Protein AF-0000000066072416 (afdb_homodimer)

Nearest PDB structures (foldseek):
  1kyt-assembly1_A  TM=9.902E-01  e=8.736E-42  Thermoplasma acidophilum
  1wr8-assembly1_A  TM=9.218E-01  e=1.108E-20  Pyrococcus horikoshii OT3
  2pq0-assembly1_A  TM=8.009E-01  e=7.812E-14  Geobacillus kaustophilus HTA426
  3pgv-assembly4_D  TM=8.259E-01  e=3.130E-12  Klebsiella pneumoniae subsp. pneumoniae MGH 78578
  3gyg-assembly5_D  TM=6.182E-01  e=1.754E-10  Bacillus subtilis subsp. subtilis str. 168

Foldseek 3Di:
DAAEEEEEQ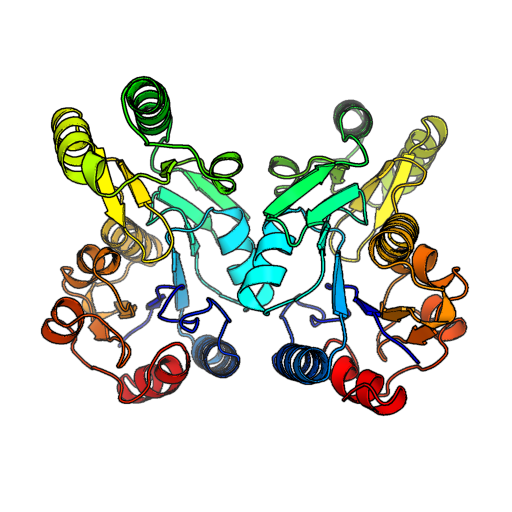PFAQAPLVSHGDPLLLVLQVVLVVVRHQYEYFYQAFPVVQVVCCVPSVHQAWYDYNQRQWIQGNVRDIDGNAAAPVQVVLQVVCVVPFVWAFDDRQVRHGHWGWTDHDPVCVVVSQVVLVVVQWHWDDPSVTIIIHHVVRHNLNNVVVVCVVVVHDQQNYEYEDAEDSCVNNLPDPHAYEYEPNHDPVRVVSHPYYAPHTHSNRNNVVCVVVVSD/DAAEEEEEQAFAQAPLVSHGDPLLLVLQVVLVVVRHQYEYFYLAFDVVQVVCCVPSVHQAWYDYNQQQWIQGNVRDIDGNAAAPVQVVLQVVCVVPFVWAFDDRQVRHGHWGWTDHDPVCVVVSQVVLVVVQWHWDDPSVTIIIHHVVRHNLNNVVVVCVVVVHDQQNYEYEDAEDSCVNNLPDPHAYEYEPNHDPVRVVSHPYYAPHTHSNRNNVVCVVVVSD

InterPro domains:
  IPR006382 Phosphoglycolate phosphatase [MF_01419] (2-223)
  IPR023214 HAD superfamily [G3DSA:3.40.50.1000] (6-212)
  IPR036412 HAD-like superfamily [SSF56784] (1-219)

pLDDT: mean 97.98, std 1.86, range [85.44, 98.94]

Radius of gyration: 22.5 Å; Cα contacts (8 Å, |Δi|>4): 1020; chains: 2; bounding box: 46×65×57 Å

Secondary structure (DSSP, 8-state):
---EEEEE-TTTTB-TT-PBPHHHHHHHHHHHHTT-EEEEE-SS-HHHHHHHHHHHT--S-EEEGGGTEEE-TTS-EEE-S-SHHHHHHHHHHHTTSS-EE-GGGGG-SSSEEEE--HHHHHHHHHHHHHTTEEEEE-SS-EEEEETT-SHHHHHHHHHHHHT--GGGEEEE--SGGGHHHHTSSSEEEE-TTS-HHHHHT-SEE-SS-GGGHHHHHHHHTT--/---EEEE--TTTTB-TT-PBPHHHHHHHHHHHHTT-EEEEE-SS-HHHHHHHHHHHT--S-EEEGGGTEEE-TTS-EEE-S-SHHHHHHHHHHHTTSS-EE-GGGGG-SSSEEEE--HHHHHHHHHHHHHTTEEEEE-SS-EEEEETT-SHHHHHHHHHHHHT--GGGEEEE--SGGGHHHHTSSSEEEE-TTS-HHHHHT-SEE-SS-GGGHHHHHHHHTT--

Structure (mmCIF, N/CA/C/O backbone):
data_AF-0000000066072416-model_v1
#
loop_
_entity.id
_entity.type
_entity.pdbx_description
1 polymer 'Phosphoglycolate phosphatase'
#
loop_
_atom_site.group_PDB
_atom_site.id
_atom_site.type_symbol
_atom_site.label_atom_id
_atom_site.label_alt_id
_atom_site.label_comp_id
_atom_site.label_asym_id
_atom_site.label_entity_id
_atom_site.label_seq_id
_atom_site.pdbx_PDB_ins_code
_atom_site.Cartn_x
_atom_site.Cartn_y
_atom_site.Cartn_z
_atom_site.occupancy
_atom_site.B_iso_or_equiv
_atom_site.auth_seq_id
_atom_site.auth_comp_id
_atom_site.auth_asym_id
_atom_site.auth_atom_id
_atom_site.pdbx_PDB_model_num
ATOM 1 N N . MET A 1 1 ? -20.688 12.781 20.969 1 93.25 1 MET A N 1
ATOM 2 C CA . MET A 1 1 ? -20.016 11.5 20.812 1 93.25 1 MET A CA 1
ATOM 3 C C . MET A 1 1 ? -19.219 11.469 19.516 1 93.25 1 MET A C 1
ATOM 5 O O . MET A 1 1 ? -19.719 11.898 18.469 1 93.25 1 MET A O 1
ATOM 9 N N . ILE A 1 2 ? -18.016 11.047 19.594 1 98.62 2 ILE A N 1
ATOM 10 C CA . ILE A 1 2 ? -17.172 10.977 18.406 1 98.62 2 ILE A CA 1
ATOM 11 C C . ILE A 1 2 ? -17.656 9.875 17.484 1 98.62 2 ILE A C 1
ATOM 13 O O . ILE A 1 2 ? -17.906 8.75 17.906 1 98.62 2 ILE A O 1
ATOM 17 N N . ARG A 1 3 ? -17.75 10.195 16.219 1 98.69 3 ARG A N 1
ATOM 18 C CA . ARG A 1 3 ? -18.281 9.25 15.234 1 98.69 3 ARG A CA 1
ATOM 19 C C . ARG A 1 3 ? -17.25 8.922 14.164 1 98.69 3 ARG A C 1
ATOM 21 O O . ARG A 1 3 ? -17.375 7.914 13.469 1 98.69 3 ARG A O 1
ATOM 28 N N . LEU A 1 4 ? -16.234 9.766 14.039 1 98.94 4 LEU A N 1
ATOM 29 C CA . LEU A 1 4 ? -15.219 9.609 13.008 1 98.94 4 LEU A CA 1
ATOM 30 C C . LEU A 1 4 ? -13.836 9.984 13.539 1 98.94 4 LEU A C 1
ATOM 32 O O . LEU A 1 4 ? -13.695 10.992 14.234 1 98.94 4 LEU A O 1
ATOM 36 N N . ALA A 1 5 ? -12.883 9.141 13.32 1 98.94 5 ALA A N 1
ATOM 37 C CA . ALA A 1 5 ? -11.477 9.453 13.586 1 98.94 5 ALA A CA 1
ATOM 38 C C . ALA A 1 5 ? -10.703 9.617 12.281 1 98.94 5 ALA A C 1
ATOM 40 O O . ALA A 1 5 ? -10.719 8.727 11.43 1 98.94 5 ALA A O 1
ATOM 41 N N . ALA A 1 6 ? -10.125 10.758 12.023 1 98.94 6 ALA A N 1
ATOM 42 C CA . ALA A 1 6 ? -9.195 11.031 10.93 1 98.94 6 ALA A CA 1
ATOM 43 C C . ALA A 1 6 ? -7.75 10.945 11.406 1 98.94 6 ALA A C 1
ATOM 45 O O . ALA A 1 6 ? -7.312 11.742 12.227 1 98.94 6 ALA A O 1
ATOM 46 N N . ILE A 1 7 ? -7.02 10 10.852 1 98.94 7 ILE A N 1
ATOM 47 C CA . ILE A 1 7 ? -5.746 9.641 11.461 1 98.94 7 ILE A CA 1
ATOM 48 C C . ILE A 1 7 ? -4.621 9.805 10.438 1 98.94 7 ILE A C 1
ATOM 50 O O . ILE A 1 7 ? -4.727 9.32 9.305 1 98.94 7 ILE A O 1
ATOM 54 N N . ASP A 1 8 ? -3.547 10.484 10.836 1 98.62 8 ASP A N 1
ATOM 55 C CA . ASP A 1 8 ? -2.293 10.492 10.086 1 98.62 8 ASP A CA 1
ATOM 56 C C . ASP A 1 8 ? -1.655 9.109 10.062 1 98.62 8 ASP A C 1
ATOM 58 O O . ASP A 1 8 ? -1.989 8.25 10.883 1 98.62 8 ASP A O 1
ATOM 62 N N . VAL A 1 9 ? -0.729 8.93 9.078 1 98.5 9 VAL A N 1
ATOM 63 C CA . VAL A 1 9 ? -0.141 7.598 8.938 1 98.5 9 VAL A CA 1
ATOM 64 C C . VAL A 1 9 ? 1.295 7.609 9.461 1 98.5 9 VAL A C 1
ATOM 66 O O . VAL A 1 9 ? 1.577 7.07 10.531 1 98.5 9 VAL A O 1
ATOM 69 N N . ASP A 1 10 ? 2.186 8.297 8.797 1 97.25 10 ASP A N 1
ATOM 70 C CA . ASP A 1 10 ? 3.605 8.266 9.141 1 97.25 10 ASP A CA 1
ATOM 71 C C . ASP A 1 10 ? 3.869 8.992 10.461 1 97.25 10 ASP A C 1
ATOM 73 O O . ASP A 1 10 ? 3.451 10.133 10.641 1 97.25 10 ASP A O 1
ATOM 77 N N . GLY A 1 11 ? 4.531 8.305 11.367 1 96.94 11 GLY A N 1
ATOM 78 C CA . GLY A 1 11 ? 4.832 8.859 12.672 1 96.94 11 GLY A CA 1
ATOM 79 C C . GLY A 1 11 ? 3.682 8.734 13.656 1 96.94 11 GLY A C 1
ATOM 80 O O . GLY A 1 11 ? 3.854 8.961 14.852 1 96.94 11 GLY A O 1
ATOM 81 N N . THR A 1 12 ? 2.502 8.359 13.164 1 98.44 12 THR A N 1
ATOM 82 C CA . THR A 1 12 ? 1.286 8.234 13.961 1 98.44 12 THR A CA 1
ATOM 83 C C . THR A 1 12 ? 0.839 6.773 14.039 1 98.44 12 THR A C 1
ATOM 85 O O . THR A 1 12 ? 0.619 6.246 15.125 1 98.44 12 THR A O 1
ATOM 88 N N . LEU A 1 13 ? 0.717 6.09 12.93 1 98.56 13 LEU A N 1
ATOM 89 C CA . LEU A 1 13 ? 0.432 4.66 12.891 1 98.56 13 LEU A CA 1
ATOM 90 C C . LEU A 1 13 ? 1.719 3.852 12.766 1 98.56 13 LEU A C 1
ATOM 92 O O . LEU A 1 13 ? 1.729 2.648 13.031 1 98.56 13 LEU A O 1
ATOM 96 N N . THR A 1 14 ? 2.717 4.523 12.234 1 98.06 14 THR A N 1
ATOM 97 C CA . THR A 1 14 ? 3.996 3.871 11.977 1 98.06 14 THR A CA 1
ATOM 98 C C . THR A 1 14 ? 5.062 4.367 12.945 1 98.06 14 THR A C 1
ATOM 100 O O . THR A 1 14 ? 4.891 5.41 13.586 1 98.06 14 THR A O 1
ATOM 103 N N . ASP A 1 15 ? 6.129 3.621 13.055 1 96.94 15 ASP A N 1
ATOM 104 C CA . ASP A 1 15 ? 7.27 4.102 13.828 1 96.94 15 ASP A CA 1
ATOM 105 C C . ASP A 1 15 ? 8.195 4.961 12.969 1 96.94 15 ASP A C 1
ATOM 107 O O . ASP A 1 15 ? 7.805 5.414 11.891 1 96.94 15 ASP A O 1
ATOM 111 N N . ARG A 1 16 ? 9.336 5.328 13.492 1 93.5 16 ARG A N 1
ATOM 112 C CA . ARG A 1 16 ? 10.25 6.266 12.852 1 93.5 16 ARG A CA 1
ATOM 113 C C . ARG A 1 16 ? 10.758 5.715 11.523 1 93.5 16 ARG A C 1
ATOM 115 O O . ARG A 1 16 ? 11.203 6.469 10.656 1 93.5 16 ARG A O 1
ATOM 122 N N . ASP A 1 17 ? 10.742 4.355 11.422 1 95.19 17 ASP A N 1
ATOM 123 C CA . ASP A 1 17 ? 11.219 3.713 10.203 1 95.19 17 ASP A CA 1
ATOM 124 C C . ASP A 1 17 ? 10.062 3.369 9.266 1 95.19 17 ASP A C 1
ATOM 126 O O . ASP A 1 17 ? 10.219 2.578 8.336 1 95.19 17 ASP A O 1
ATOM 130 N N . ARG A 1 18 ? 8.797 3.879 9.586 1 96.56 18 ARG A N 1
ATOM 131 C CA . ARG A 1 18 ? 7.59 3.779 8.766 1 96.56 18 ARG A CA 1
ATOM 132 C C . ARG A 1 18 ? 6.98 2.383 8.859 1 96.56 18 ARG A C 1
ATOM 134 O O . ARG A 1 18 ? 6.168 2 8.016 1 96.56 18 ARG A O 1
ATOM 141 N N . LEU A 1 19 ? 7.441 1.588 9.836 1 98.19 19 LEU A N 1
ATOM 142 C CA . LEU A 1 19 ? 6.805 0.298 10.07 1 98.19 19 LEU A CA 1
ATOM 143 C C . LEU A 1 19 ? 5.445 0.478 10.742 1 98.19 19 LEU A C 1
ATOM 145 O O . LEU A 1 19 ? 5.34 1.139 11.773 1 98.19 19 LEU A O 1
ATOM 149 N N . ILE A 1 20 ? 4.461 -0.157 10.18 1 98.62 20 ILE A N 1
ATOM 150 C CA . ILE A 1 20 ? 3.113 -0.043 10.727 1 98.62 20 ILE A CA 1
ATOM 151 C C . ILE A 1 20 ? 3.035 -0.78 12.062 1 98.62 20 ILE A C 1
ATOM 153 O O . ILE A 1 20 ? 3.633 -1.846 12.227 1 98.62 20 ILE A O 1
ATOM 157 N N . SER A 1 21 ? 2.342 -0.252 12.992 1 98.62 21 SER A N 1
ATOM 158 C CA . SER A 1 21 ? 2.117 -0.894 14.289 1 98.62 21 SER A CA 1
ATOM 159 C C . SER A 1 21 ? 1.003 -1.932 14.203 1 98.62 21 SER A C 1
ATOM 161 O O . SER A 1 21 ? -0.137 -1.6 13.867 1 98.62 21 SER A O 1
ATOM 163 N N . THR A 1 22 ? 1.312 -3.193 14.594 1 98.38 22 THR A N 1
ATOM 164 C CA . THR A 1 22 ? 0.285 -4.23 14.602 1 98.38 22 THR A CA 1
ATOM 165 C C . THR A 1 22 ? -0.765 -3.949 15.672 1 98.38 22 THR A C 1
ATOM 167 O O . THR A 1 22 ? -1.945 -4.254 15.484 1 98.38 22 THR A O 1
ATOM 170 N N . LYS A 1 23 ? -0.342 -3.307 16.734 1 98.19 23 LYS A N 1
ATOM 171 C CA . LYS A 1 23 ? -1.282 -2.926 17.781 1 98.19 23 LYS A CA 1
ATOM 172 C C . LYS A 1 23 ? -2.246 -1.848 17.297 1 98.19 23 LYS A C 1
ATOM 174 O O . LYS A 1 23 ? -3.426 -1.854 17.656 1 98.19 23 LYS A O 1
ATOM 179 N N . ALA A 1 24 ? -1.733 -0.905 16.547 1 98.75 24 ALA A N 1
ATOM 180 C CA . ALA A 1 24 ? -2.6 0.119 15.961 1 98.75 24 ALA A CA 1
ATOM 181 C C . ALA A 1 24 ? -3.67 -0.505 15.07 1 98.75 24 ALA A C 1
ATOM 183 O O . ALA A 1 24 ? -4.844 -0.129 15.141 1 98.75 24 ALA A O 1
ATOM 184 N N . ILE A 1 25 ? -3.279 -1.481 14.234 1 98.75 25 ILE A N 1
ATOM 185 C CA . ILE A 1 25 ? -4.211 -2.176 13.352 1 98.75 25 ILE A CA 1
ATOM 186 C C . ILE A 1 25 ? -5.34 -2.795 14.172 1 98.75 25 ILE A C 1
ATOM 188 O O . ILE A 1 25 ? -6.516 -2.604 13.867 1 98.75 25 ILE A O 1
ATOM 192 N N . GLU A 1 26 ? -4.953 -3.502 15.203 1 98.38 26 GLU A N 1
ATOM 193 C CA . GLU A 1 26 ? -5.93 -4.191 16.047 1 98.38 26 GLU A CA 1
ATOM 194 C C . GLU A 1 26 ? -6.875 -3.203 16.719 1 98.38 26 GLU A C 1
ATOM 196 O O . GLU A 1 26 ? -8.086 -3.443 16.797 1 98.38 26 GLU A O 1
ATOM 201 N N . SER A 1 27 ? -6.336 -2.119 17.203 1 98.75 27 SER A N 1
ATOM 202 C CA . SER A 1 27 ? -7.148 -1.1 17.859 1 98.75 27 SER A CA 1
ATOM 203 C C . SER A 1 27 ? -8.141 -0.478 16.875 1 98.75 27 SER A C 1
ATOM 205 O O . SER A 1 27 ? -9.312 -0.274 17.219 1 98.75 27 SER A O 1
ATOM 207 N N . ILE A 1 28 ? -7.711 -0.182 15.688 1 98.88 28 ILE A N 1
ATOM 208 C CA . ILE A 1 28 ? -8.562 0.431 14.672 1 98.88 28 ILE A CA 1
ATOM 209 C C . ILE A 1 28 ? -9.695 -0.522 14.305 1 98.88 28 ILE A C 1
ATOM 211 O O . ILE A 1 28 ? -10.867 -0.134 14.305 1 98.88 28 ILE A O 1
ATOM 215 N N . ARG A 1 29 ? -9.336 -1.766 14.039 1 98.62 29 ARG A N 1
ATOM 216 C CA . ARG A 1 29 ? -10.344 -2.754 13.672 1 98.62 29 ARG A CA 1
ATOM 217 C C . ARG A 1 29 ? -11.375 -2.926 14.781 1 98.62 29 ARG A C 1
ATOM 219 O O . ARG A 1 29 ? -12.578 -3.043 14.508 1 98.62 29 ARG A O 1
ATOM 226 N N . SER A 1 30 ? -10.883 -2.955 16.031 1 98.31 30 SER A N 1
ATOM 227 C CA . SER A 1 30 ? -11.789 -3.084 17.172 1 98.31 30 SER A CA 1
ATOM 228 C C . SER A 1 30 ? -12.742 -1.897 17.266 1 98.31 30 SER A C 1
ATOM 230 O O . SER A 1 30 ? -13.938 -2.074 17.484 1 98.31 30 SER A O 1
ATOM 232 N N . ALA A 1 31 ? -12.203 -0.713 17.078 1 98.62 31 ALA A N 1
ATOM 233 C CA . ALA A 1 31 ? -13.023 0.493 17.156 1 98.62 31 ALA A CA 1
ATOM 234 C C . ALA A 1 31 ? -14.047 0.532 16.031 1 98.62 31 ALA A C 1
ATOM 236 O O . ALA A 1 31 ? -15.188 0.97 16.219 1 98.62 31 ALA A O 1
ATOM 237 N N . GLU A 1 32 ? -13.656 0.106 14.852 1 98.69 32 GLU A N 1
ATOM 238 C CA . GLU A 1 32 ? -14.57 0.061 13.711 1 98.69 32 GLU A CA 1
ATOM 239 C C . GLU A 1 32 ? -15.727 -0.896 13.969 1 98.69 32 GLU A C 1
ATOM 241 O O . GLU A 1 32 ? -16.859 -0.619 13.578 1 98.69 32 GLU A O 1
ATOM 246 N N . LYS A 1 33 ? -15.43 -2.008 14.594 1 97.81 33 LYS A N 1
ATOM 247 C CA . LYS A 1 33 ? -16.469 -2.98 14.922 1 97.81 33 LYS A CA 1
ATOM 248 C C . LYS A 1 33 ? -17.5 -2.379 15.867 1 97.81 33 LYS A C 1
ATOM 250 O O . LYS A 1 33 ? -18.656 -2.826 15.906 1 97.81 33 LYS A O 1
ATOM 255 N N . LYS A 1 34 ? -17.094 -1.363 16.578 1 97.56 34 LYS A N 1
ATOM 256 C CA . LYS A 1 34 ? -18 -0.71 17.531 1 97.56 34 LYS A CA 1
ATOM 257 C C . LYS A 1 34 ? -18.719 0.475 16.875 1 97.56 34 LYS A C 1
ATOM 259 O O . LYS A 1 34 ? -19.422 1.227 17.547 1 97.56 34 LYS A O 1
ATOM 264 N N . GLY A 1 35 ? -18.422 0.693 15.633 1 97.88 35 GLY A N 1
ATOM 265 C CA . GLY A 1 35 ? -19.219 1.663 14.891 1 97.88 35 GLY A CA 1
ATOM 266 C C . GLY A 1 35 ? -18.438 2.912 14.523 1 97.88 35 GLY A C 1
ATOM 267 O O . GLY A 1 35 ? -18.984 3.818 13.883 1 97.88 35 GLY A O 1
ATOM 268 N N . LEU A 1 36 ? -17.188 3.035 14.938 1 98.81 36 LEU A N 1
ATOM 269 C CA . LEU A 1 36 ? -16.375 4.199 14.594 1 98.81 36 LEU A CA 1
ATOM 270 C C . LEU A 1 36 ? -16 4.18 13.117 1 98.81 36 LEU A C 1
ATOM 272 O O . LEU A 1 36 ? -15.57 3.152 12.594 1 98.81 36 LEU A O 1
ATOM 276 N N . THR A 1 37 ? -16.219 5.285 12.367 1 98.88 37 THR A N 1
ATOM 277 C CA . THR A 1 37 ? -15.633 5.473 11.047 1 98.88 37 THR A CA 1
ATOM 278 C C . THR A 1 37 ? -14.18 5.93 11.164 1 98.88 37 THR A C 1
ATOM 280 O O . THR A 1 37 ? -13.875 6.855 11.922 1 98.88 37 THR A O 1
ATOM 283 N N . VAL A 1 38 ? -13.312 5.266 10.523 1 98.94 38 VAL A N 1
ATOM 284 C CA . VAL A 1 38 ? -11.906 5.645 10.547 1 98.94 38 VAL A CA 1
ATOM 285 C C . VAL A 1 38 ? -11.453 6.043 9.141 1 98.94 38 VAL A C 1
ATOM 287 O O . VAL A 1 38 ? -11.75 5.348 8.164 1 98.94 38 VAL A O 1
ATOM 290 N N . SER A 1 39 ? -10.859 7.168 8.984 1 98.94 39 SER A N 1
ATOM 291 C CA . SER A 1 39 ? -10.25 7.66 7.758 1 98.94 39 SER A CA 1
ATOM 292 C C . SER A 1 39 ? -8.758 7.902 7.941 1 98.94 39 SER A C 1
ATOM 294 O O . SER A 1 39 ? -8.32 8.336 9.016 1 98.94 39 SER A O 1
ATOM 296 N N . LEU A 1 40 ? -7.996 7.629 6.91 1 98.94 40 LEU A N 1
ATOM 297 C CA . LEU A 1 40 ? -6.57 7.941 6.918 1 98.94 40 LEU A CA 1
ATOM 298 C C . LEU A 1 40 ? -6.285 9.18 6.074 1 98.94 40 LEU A C 1
ATOM 300 O O . LEU A 1 40 ? -6.809 9.32 4.965 1 98.94 40 LEU A O 1
ATOM 304 N N . LEU A 1 41 ? -5.539 10.07 6.578 1 98.75 41 LEU A N 1
ATOM 305 C CA . LEU A 1 41 ? -5.043 11.25 5.891 1 98.75 41 LEU A CA 1
ATOM 306 C C . LEU A 1 41 ? -3.521 11.234 5.801 1 98.75 41 LEU A C 1
ATOM 308 O O . LEU A 1 41 ? -2.832 11.438 6.805 1 98.75 41 LEU A O 1
ATOM 312 N N . SER A 1 42 ? -2.965 11.047 4.641 1 98 42 SER A N 1
ATOM 313 C CA . SER A 1 42 ? -1.529 10.844 4.477 1 98 42 SER A CA 1
ATOM 314 C C . SER A 1 42 ? -0.965 11.742 3.381 1 98 42 SER A C 1
ATOM 316 O O . SER A 1 42 ? -1.7 12.188 2.5 1 98 42 SER A O 1
ATOM 318 N N . GLY A 1 43 ? 0.308 12.078 3.477 1 97.06 43 GLY A N 1
ATOM 319 C CA . GLY A 1 43 ? 1.016 12.742 2.395 1 97.06 43 GLY A CA 1
ATOM 320 C C . GLY A 1 43 ? 1.408 11.805 1.271 1 97.06 43 GLY A C 1
ATOM 321 O O . GLY A 1 43 ? 1.842 12.242 0.205 1 97.06 43 GLY A O 1
ATOM 322 N N . ASN A 1 44 ? 1.237 10.547 1.414 1 97.69 44 ASN A N 1
ATOM 323 C CA . ASN A 1 44 ? 1.597 9.555 0.404 1 97.69 44 ASN A CA 1
ATOM 324 C C . ASN A 1 44 ? 0.66 9.617 -0.799 1 97.69 44 ASN A C 1
ATOM 326 O O . ASN A 1 44 ? -0.327 10.352 -0.785 1 97.69 44 ASN A O 1
ATOM 330 N N . VAL A 1 45 ? 1.025 8.906 -1.796 1 98.5 45 VAL A N 1
ATOM 331 C CA . VAL A 1 45 ? 0.261 8.867 -3.039 1 98.5 45 VAL A CA 1
ATOM 332 C C . VAL A 1 45 ? -0.966 7.977 -2.863 1 98.5 45 VAL A C 1
ATOM 334 O O . VAL A 1 45 ? -0.99 7.109 -1.986 1 98.5 45 VAL A O 1
ATOM 337 N N . ILE A 1 46 ? -1.921 8.141 -3.691 1 98.69 46 ILE A N 1
ATOM 338 C CA . ILE A 1 46 ? -3.238 7.539 -3.514 1 98.69 46 ILE A CA 1
ATOM 339 C C . ILE A 1 46 ? -3.129 6.02 -3.584 1 98.69 46 ILE A C 1
ATOM 341 O O . ILE A 1 46 ? -3.766 5.305 -2.805 1 98.69 46 ILE A O 1
ATOM 345 N N . PRO A 1 47 ? -2.314 5.355 -4.465 1 98.69 47 PRO A N 1
ATOM 346 C CA . PRO A 1 47 ? -2.277 3.891 -4.457 1 98.69 47 PRO A CA 1
ATOM 347 C C . PRO A 1 47 ? -1.694 3.324 -3.164 1 98.69 47 PRO A C 1
ATOM 349 O O . PRO A 1 47 ? -2.062 2.223 -2.748 1 98.69 47 PRO A O 1
ATOM 352 N N . VAL A 1 48 ? -0.807 4.086 -2.531 1 98.62 48 VAL A N 1
ATOM 353 C CA . VAL A 1 48 ? -0.26 3.652 -1.251 1 98.62 48 VAL A CA 1
ATOM 354 C C . VAL A 1 48 ? -1.345 3.711 -0.178 1 98.62 48 VAL A C 1
ATOM 356 O O . VAL A 1 48 ? -1.517 2.764 0.594 1 98.62 48 VAL A O 1
ATOM 359 N N . VAL A 1 49 ? -2.08 4.77 -0.184 1 98.75 49 VAL A N 1
ATOM 360 C CA . VAL A 1 49 ? -3.117 4.914 0.832 1 98.75 49 VAL A CA 1
ATOM 361 C C . VAL A 1 49 ? -4.258 3.941 0.549 1 98.75 49 VAL A C 1
ATOM 363 O O . VAL A 1 49 ? -4.887 3.424 1.477 1 98.75 49 VAL A O 1
ATOM 366 N N . TYR A 1 50 ? -4.535 3.717 -0.729 1 98.75 50 TYR A N 1
ATOM 367 C CA . TYR A 1 50 ? -5.449 2.658 -1.144 1 98.75 50 TYR A CA 1
ATOM 368 C C . TYR A 1 50 ? -5.031 1.316 -0.556 1 98.75 50 TYR A C 1
ATOM 370 O O . TYR A 1 50 ? -5.855 0.597 0.014 1 98.75 50 TYR A O 1
ATOM 378 N N . ALA A 1 51 ? -3.783 0.985 -0.647 1 98.75 51 ALA A N 1
ATOM 379 C CA . ALA A 1 51 ? -3.266 -0.26 -0.085 1 98.75 51 ALA A CA 1
ATOM 380 C C . ALA A 1 51 ? -3.51 -0.325 1.42 1 98.75 51 ALA A C 1
ATOM 382 O O . ALA A 1 51 ? -3.969 -1.347 1.938 1 98.75 51 ALA A O 1
ATOM 383 N N . LEU A 1 52 ? -3.201 0.767 2.082 1 98.88 52 LEU A N 1
ATOM 384 C CA . LEU A 1 52 ? -3.404 0.806 3.525 1 98.88 52 LEU A CA 1
ATOM 385 C C . LEU A 1 52 ? -4.871 0.584 3.877 1 98.88 52 LEU A C 1
ATOM 387 O O . LEU A 1 52 ? -5.184 -0.152 4.812 1 98.88 52 LEU A O 1
ATOM 391 N N . LYS A 1 53 ? -5.742 1.232 3.117 1 98.81 53 LYS A N 1
ATOM 392 C CA . LYS A 1 53 ? -7.168 1.051 3.367 1 98.81 53 LYS A CA 1
ATOM 393 C C . LYS A 1 53 ? -7.562 -0.42 3.264 1 98.81 53 LYS A C 1
ATOM 395 O O . LYS A 1 53 ? -8.227 -0.955 4.152 1 98.81 53 LYS A O 1
ATOM 400 N N . ILE A 1 54 ? -7.141 -1.039 2.199 1 98.19 54 ILE A N 1
ATOM 401 C CA . ILE A 1 54 ? -7.543 -2.412 1.915 1 98.19 54 ILE A CA 1
ATOM 402 C C . ILE A 1 54 ? -6.938 -3.354 2.951 1 98.19 54 ILE A C 1
ATOM 404 O O . ILE A 1 54 ? -7.656 -4.105 3.615 1 98.19 54 ILE A O 1
ATOM 408 N N . PHE A 1 55 ? -5.707 -3.291 3.236 1 98.56 55 PHE A N 1
ATOM 409 C CA . PHE A 1 55 ? -4.996 -4.309 4 1 98.56 55 PHE A CA 1
ATOM 410 C C . PHE A 1 55 ? -5.199 -4.105 5.496 1 98.56 55 PHE A C 1
ATOM 412 O O . PHE A 1 55 ? -5.141 -5.059 6.277 1 98.56 55 PHE A O 1
ATOM 419 N N . LEU A 1 56 ? -5.422 -2.832 5.938 1 98.75 56 LEU A N 1
ATOM 420 C CA . LEU A 1 56 ? -5.676 -2.584 7.352 1 98.75 56 LEU A CA 1
ATOM 421 C C . LEU A 1 56 ? -7.156 -2.734 7.672 1 98.75 56 LEU A C 1
ATOM 423 O O . LEU A 1 56 ? -7.535 -2.889 8.836 1 98.75 56 LEU A O 1
ATOM 427 N N . GLY A 1 57 ? -8 -2.695 6.645 1 98.38 57 GLY A N 1
ATOM 428 C CA . GLY A 1 57 ? -9.438 -2.773 6.844 1 98.38 57 GLY A CA 1
ATOM 429 C C . GLY A 1 57 ? -10.055 -1.457 7.277 1 98.38 57 GLY A C 1
ATOM 430 O O . GLY A 1 57 ? -10.875 -1.423 8.195 1 98.38 57 GLY A O 1
ATOM 431 N N . ILE A 1 58 ? -9.633 -0.342 6.703 1 98.88 58 ILE A N 1
ATOM 432 C CA . ILE A 1 58 ? -10.164 0.973 7.043 1 98.88 58 ILE A CA 1
ATOM 433 C C . ILE A 1 58 ? -11.547 1.147 6.426 1 98.88 58 ILE A C 1
ATOM 435 O O . ILE A 1 58 ? -11.719 0.959 5.219 1 98.88 58 ILE A O 1
ATOM 439 N N . ASN A 1 59 ? -12.508 1.555 7.184 1 98.81 59 ASN A N 1
ATOM 440 C CA . ASN A 1 59 ? -13.891 1.512 6.73 1 98.81 59 ASN A CA 1
ATOM 441 C C . ASN A 1 59 ? -14.352 2.863 6.188 1 98.81 59 ASN A C 1
ATOM 443 O O . ASN A 1 59 ? -15.43 2.975 5.613 1 98.81 59 ASN A O 1
ATOM 447 N N . GLY A 1 60 ? -13.594 3.953 6.336 1 98.88 60 GLY A N 1
ATOM 448 C CA . GLY A 1 60 ? -13.891 5.258 5.77 1 98.88 60 GLY A CA 1
ATOM 449 C C . GLY A 1 60 ? -13.078 5.566 4.523 1 98.88 60 GLY A C 1
ATOM 450 O O . GLY A 1 60 ? -12.211 4.789 4.133 1 98.88 60 GLY A O 1
ATOM 451 N N . PRO A 1 61 ? -13.367 6.754 3.844 1 98.88 61 PRO A N 1
ATOM 452 C CA . PRO A 1 61 ? -12.492 7.207 2.758 1 98.88 61 PRO A CA 1
ATOM 453 C C . PRO A 1 61 ? -11.07 7.512 3.23 1 98.88 61 PRO A C 1
ATOM 455 O O . PRO A 1 61 ? -10.859 7.793 4.414 1 98.88 61 PRO A O 1
ATOM 458 N N . VAL A 1 62 ? -10.188 7.387 2.332 1 98.94 62 VAL A N 1
ATOM 459 C CA . VAL A 1 62 ? -8.805 7.719 2.678 1 98.94 62 VAL A CA 1
ATOM 460 C C . VAL A 1 62 ? -8.273 8.781 1.721 1 98.94 62 VAL A C 1
ATOM 462 O O . VAL A 1 62 ? -8.68 8.836 0.557 1 98.94 62 VAL A O 1
ATOM 465 N N . PHE A 1 63 ? -7.379 9.617 2.248 1 98.94 63 PHE A N 1
ATOM 466 C CA . PHE A 1 63 ? -6.855 10.75 1.486 1 98.94 63 PHE A CA 1
ATOM 467 C C . PHE A 1 63 ? -5.348 10.625 1.303 1 98.94 63 PHE A C 1
ATOM 469 O O . PHE A 1 63 ? -4.625 10.297 2.248 1 98.94 63 PHE A O 1
ATOM 476 N N . GLY A 1 64 ? -4.93 10.82 0.126 1 98.75 64 GLY A N 1
ATOM 477 C CA . GLY A 1 64 ? -3.518 10.961 -0.185 1 98.75 64 GLY A CA 1
ATOM 478 C C . GLY A 1 64 ? -3.117 12.398 -0.475 1 98.75 64 GLY A C 1
ATOM 479 O O . GLY A 1 64 ? -3.971 13.281 -0.568 1 98.75 64 GLY A O 1
ATOM 480 N N . GLU A 1 65 ? -1.812 12.531 -0.511 1 98.31 65 GLU A N 1
ATOM 481 C CA . GLU A 1 65 ? -1.229 13.82 -0.878 1 98.31 65 GLU A CA 1
ATOM 482 C C . GLU A 1 65 ? -1.825 14.953 -0.049 1 98.31 65 GLU A C 1
ATOM 484 O O . GLU A 1 65 ? -2.229 15.984 -0.594 1 98.31 65 GLU A O 1
ATOM 489 N N . ASN A 1 66 ? -1.96 14.695 1.221 1 97.44 66 ASN A N 1
ATOM 490 C CA . ASN A 1 66 ? -2.348 15.656 2.246 1 97.44 66 ASN A CA 1
ATOM 491 C C . ASN A 1 66 ? -3.727 16.25 1.969 1 97.44 66 ASN A C 1
ATOM 493 O O . ASN A 1 66 ? -3.938 17.453 2.143 1 97.44 66 ASN A O 1
ATOM 497 N N . GLY A 1 67 ? -4.574 15.414 1.435 1 98.31 67 GLY A N 1
ATOM 498 C CA . GLY A 1 67 ? -5.945 15.852 1.226 1 98.31 67 GLY A CA 1
ATOM 499 C C . GLY A 1 67 ? -6.25 16.188 -0.222 1 98.31 67 GLY A C 1
ATOM 500 O O . GLY A 1 67 ? -7.395 16.484 -0.566 1 98.31 67 GLY A O 1
ATOM 501 N N . GLY A 1 68 ? -5.273 16.062 -1.108 1 98.69 68 GLY A N 1
ATOM 502 C CA . GLY A 1 68 ? -5.453 16.484 -2.49 1 98.69 68 GLY A CA 1
ATOM 503 C C . GLY A 1 68 ? -6.258 15.484 -3.311 1 98.69 68 GLY A C 1
ATOM 504 O O . GLY A 1 68 ? -6.824 15.844 -4.344 1 98.69 68 GLY A O 1
ATOM 505 N N . ILE A 1 69 ? -6.281 14.281 -2.887 1 98.88 69 ILE A N 1
ATOM 506 C CA . ILE A 1 69 ? -6.914 13.195 -3.621 1 98.88 69 ILE A CA 1
ATOM 507 C C . ILE A 1 69 ? -7.48 12.164 -2.641 1 98.88 69 ILE A C 1
ATOM 509 O O . ILE A 1 69 ? -6.906 11.938 -1.573 1 98.88 69 ILE A O 1
ATOM 513 N N . MET A 1 70 ? -8.648 11.578 -2.988 1 98.94 70 MET A N 1
ATOM 514 C CA . MET A 1 70 ? -9.352 10.695 -2.062 1 98.94 70 MET A CA 1
ATOM 515 C C . MET A 1 70 ? -9.75 9.391 -2.75 1 98.94 70 MET A C 1
ATOM 517 O O . MET A 1 70 ? -10.172 9.398 -3.91 1 98.94 70 MET A O 1
ATOM 521 N N . PHE A 1 71 ? -9.539 8.305 -2.174 1 98.88 71 PHE A N 1
ATOM 522 C CA . PHE A 1 71 ? -10.195 7.047 -2.51 1 98.88 71 PHE A CA 1
ATOM 523 C C . PHE A 1 71 ? -11.422 6.824 -1.631 1 98.88 71 PHE A C 1
ATOM 525 O O . PHE A 1 71 ? -11.297 6.648 -0.417 1 98.88 71 PHE A O 1
ATOM 532 N N . ASP A 1 72 ? -12.547 6.75 -2.23 1 98.56 72 ASP A N 1
ATOM 533 C CA . ASP A 1 72 ? -13.82 6.699 -1.511 1 98.56 72 ASP A CA 1
ATOM 534 C C . ASP A 1 72 ? -14.289 5.258 -1.331 1 98.56 72 ASP A C 1
ATOM 536 O O . ASP A 1 72 ? -13.742 4.34 -1.94 1 98.56 72 ASP A O 1
ATOM 540 N N . ASN A 1 73 ? -15.289 5.035 -0.43 1 98.19 73 ASN A N 1
ATOM 541 C CA . ASN A 1 73 ? -15.812 3.709 -0.125 1 98.19 73 ASN A CA 1
ATOM 542 C C . ASN A 1 73 ? -16.531 3.102 -1.323 1 98.19 73 ASN A C 1
ATOM 544 O O . ASN A 1 73 ? -16.703 1.883 -1.401 1 98.19 73 ASN A O 1
ATOM 548 N N . ASP A 1 74 ? -16.906 3.969 -2.258 1 96.81 74 ASP A N 1
ATOM 549 C CA . ASP A 1 74 ? -17.609 3.447 -3.42 1 96.81 74 ASP A CA 1
ATOM 550 C C . ASP A 1 74 ? -16.641 2.996 -4.504 1 96.81 74 ASP A C 1
ATOM 552 O O . ASP A 1 74 ? -17.062 2.604 -5.598 1 96.81 74 ASP A O 1
ATOM 556 N N . GLY A 1 75 ? -15.406 3.141 -4.199 1 96.44 75 GLY A N 1
ATOM 557 C CA . GLY A 1 75 ? -14.383 2.662 -5.113 1 96.44 75 GLY A CA 1
ATOM 558 C C . GLY A 1 75 ? -13.891 3.73 -6.074 1 96.44 75 GLY A C 1
ATOM 559 O O . GLY A 1 75 ? -13.023 3.471 -6.91 1 96.44 75 GLY A O 1
ATOM 560 N N . SER A 1 76 ? -14.344 4.934 -5.941 1 97.56 76 SER A N 1
ATOM 561 C CA . SER A 1 76 ? -13.93 5.992 -6.859 1 97.56 76 SER A CA 1
ATOM 562 C C . SER A 1 76 ? -12.758 6.785 -6.301 1 97.56 76 SER A C 1
ATOM 564 O O . SER A 1 76 ? -12.547 6.816 -5.086 1 97.56 76 SER A O 1
ATOM 566 N N . ILE A 1 77 ? -12.031 7.328 -7.176 1 98.56 77 ILE A N 1
ATOM 567 C CA . ILE A 1 77 ? -10.984 8.281 -6.84 1 98.56 77 ILE A CA 1
ATOM 568 C C . ILE A 1 77 ? -11.43 9.695 -7.199 1 98.56 77 ILE A C 1
ATOM 570 O O . ILE A 1 77 ? -11.883 9.945 -8.32 1 98.56 77 ILE A O 1
ATOM 574 N N . LYS A 1 78 ? -11.367 10.586 -6.227 1 98.62 78 LYS A N 1
ATOM 575 C CA . LYS A 1 78 ? -11.742 11.984 -6.445 1 98.62 78 LYS A CA 1
ATOM 576 C C . LYS A 1 78 ? -10.539 12.906 -6.27 1 98.62 78 LYS A C 1
ATOM 578 O O . LYS A 1 78 ? -9.945 12.961 -5.191 1 98.62 78 LYS A O 1
ATOM 583 N N . LYS A 1 79 ? -10.258 13.562 -7.316 1 98.62 79 LYS A N 1
ATOM 584 C CA . LYS A 1 79 ? -9.172 14.539 -7.305 1 98.62 79 LYS A CA 1
ATOM 585 C C . LYS A 1 79 ? -9.695 15.938 -7 1 98.62 79 LYS A C 1
ATOM 587 O O . LYS A 1 79 ? -10.57 16.453 -7.707 1 98.62 79 LYS A O 1
ATOM 592 N N . PHE A 1 80 ? -9.086 16.578 -5.941 1 98.88 80 PHE A N 1
ATOM 593 C CA . PHE A 1 80 ? -9.578 17.891 -5.543 1 98.88 80 PHE A CA 1
ATOM 594 C C . PHE A 1 80 ? -8.633 18.984 -6.008 1 98.88 80 PHE A C 1
ATOM 596 O O . PHE A 1 80 ? -9.016 20.156 -6.094 1 98.88 80 PHE A O 1
ATOM 603 N N . PHE A 1 81 ? -7.398 18.625 -6.23 1 98.75 81 PHE A N 1
ATOM 604 C CA . PHE A 1 81 ? -6.363 19.547 -6.688 1 98.75 81 PHE A CA 1
ATOM 605 C C . PHE A 1 81 ? -5.586 18.938 -7.852 1 98.75 81 PHE A C 1
ATOM 607 O O . PHE A 1 81 ? -5.699 17.75 -8.133 1 98.75 81 PHE A O 1
ATOM 614 N N . SER A 1 82 ? -4.836 19.766 -8.5 1 98.19 82 SER A N 1
ATOM 615 C CA . SER A 1 82 ? -4.027 19.328 -9.641 1 98.19 82 SER A CA 1
ATOM 616 C C . SER A 1 82 ? -2.539 19.516 -9.352 1 98.19 82 SER A C 1
ATOM 618 O O . SER A 1 82 ? -2.148 20.422 -8.625 1 98.19 82 SER A O 1
ATOM 620 N N . ASN A 1 83 ? -1.769 18.609 -9.961 1 98.69 83 ASN A N 1
ATOM 621 C CA . ASN A 1 83 ? -0.332 18.781 -9.781 1 98.69 83 ASN A CA 1
ATOM 622 C C . ASN A 1 83 ? 0.314 19.422 -11 1 98.69 83 ASN A C 1
ATOM 624 O O . ASN A 1 83 ? 1.539 19.438 -11.125 1 98.69 83 ASN A O 1
ATOM 628 N N . GLU A 1 84 ? -0.471 19.938 -11.93 1 98.56 84 GLU A N 1
ATOM 629 C CA . GLU A 1 84 ? 0.077 20.578 -13.125 1 98.56 84 GLU A CA 1
ATOM 630 C C . GLU A 1 84 ? 0.994 21.734 -12.758 1 98.56 84 GLU A C 1
ATOM 632 O O . GLU A 1 84 ? 2.133 21.812 -13.219 1 98.56 84 GLU A O 1
ATOM 637 N N . GLY A 1 85 ? 0.463 22.625 -11.938 1 98.56 85 GLY A N 1
ATOM 638 C CA . GLY A 1 85 ? 1.253 23.766 -11.508 1 98.56 85 GLY A CA 1
ATOM 639 C C . GLY A 1 85 ? 2.482 23.375 -10.711 1 98.56 85 GLY A C 1
ATOM 640 O O . GLY A 1 85 ? 3.57 23.922 -10.93 1 98.56 85 GLY A O 1
ATOM 641 N N . THR A 1 86 ? 2.297 22.438 -9.805 1 98.88 86 THR A N 1
ATOM 642 C CA . THR A 1 86 ? 3.412 22.047 -8.953 1 98.88 86 THR A CA 1
ATOM 643 C C . THR A 1 86 ? 4.469 21.297 -9.758 1 98.88 86 THR A C 1
ATOM 645 O O . THR A 1 86 ? 5.668 21.438 -9.5 1 98.88 86 THR A O 1
ATOM 648 N N . ASN A 1 87 ? 4.055 20.531 -10.734 1 98.75 87 ASN A N 1
ATOM 649 C CA . ASN A 1 87 ? 5.004 19.844 -11.609 1 98.75 87 ASN A CA 1
ATOM 650 C C . ASN A 1 87 ? 5.816 20.844 -12.43 1 98.75 87 ASN A C 1
ATOM 652 O O . ASN A 1 87 ? 7.027 20.688 -12.586 1 98.75 87 ASN A O 1
ATOM 656 N N . LYS A 1 88 ? 5.129 21.797 -12.961 1 98.75 88 LYS A N 1
ATOM 657 C CA . LYS A 1 88 ? 5.824 22.844 -13.719 1 98.75 88 LYS A CA 1
ATOM 658 C C . LYS A 1 88 ? 6.848 23.562 -12.852 1 98.75 88 LYS A C 1
ATOM 660 O O . LYS A 1 88 ? 7.961 23.844 -13.297 1 98.75 88 LYS A O 1
ATOM 665 N N . PHE A 1 89 ? 6.461 23.891 -11.656 1 98.88 89 PHE A N 1
ATOM 666 C CA . PHE A 1 89 ? 7.359 24.531 -10.711 1 98.88 89 PHE A CA 1
ATOM 667 C C . PHE A 1 89 ? 8.602 23.688 -10.484 1 98.88 89 PHE A C 1
ATOM 669 O O . PHE A 1 89 ? 9.727 24.188 -10.531 1 98.88 89 PHE A O 1
ATOM 676 N N . LEU A 1 90 ? 8.398 22.406 -10.219 1 98.88 90 LEU A N 1
ATOM 677 C CA . LEU A 1 90 ? 9.516 21.5 -9.984 1 98.88 90 LEU A CA 1
ATOM 678 C C . LEU A 1 90 ? 10.453 21.469 -11.188 1 98.88 90 LEU A C 1
ATOM 680 O O . LEU A 1 90 ? 11.672 21.516 -11.031 1 98.88 90 LEU A O 1
ATOM 684 N N . GLU A 1 91 ? 9.875 21.391 -12.352 1 98.69 91 GLU A N 1
ATOM 685 C CA . GLU A 1 91 ? 10.656 21.359 -13.578 1 98.69 91 GLU A CA 1
ATOM 686 C C . GLU A 1 91 ? 11.523 22.609 -13.711 1 98.69 91 GLU A C 1
ATOM 688 O O . GLU A 1 91 ? 12.711 22.531 -14.023 1 98.69 91 GLU A O 1
ATOM 693 N N . GLU A 1 92 ? 10.961 23.688 -13.477 1 98.69 92 GLU A N 1
ATOM 694 C CA . GLU A 1 92 ? 11.664 24.969 -13.57 1 98.69 92 GLU A CA 1
ATOM 695 C C . GLU A 1 92 ? 12.758 25.078 -12.516 1 98.69 92 GLU A C 1
ATOM 697 O O . GLU A 1 92 ? 13.898 25.438 -12.828 1 98.69 92 GLU A O 1
ATOM 702 N N . MET A 1 93 ? 12.438 24.75 -11.281 1 98.75 93 MET A N 1
ATOM 703 C CA . MET A 1 93 ? 13.367 24.922 -10.172 1 98.75 93 MET A CA 1
ATOM 704 C C . MET A 1 93 ? 14.508 23.906 -10.242 1 98.75 93 MET A C 1
ATOM 706 O O . MET A 1 93 ? 15.617 24.188 -9.789 1 98.75 93 MET A O 1
ATOM 710 N N . SER A 1 94 ? 14.141 22.766 -10.82 1 98.56 94 SER A N 1
ATOM 711 C CA . SER A 1 94 ? 15.164 21.719 -10.93 1 98.56 94 SER A CA 1
ATOM 712 C C . SER A 1 94 ? 16.312 22.156 -11.828 1 98.56 94 SER A C 1
ATOM 714 O O . SER A 1 94 ? 17.422 21.641 -11.727 1 98.56 94 SER A O 1
ATOM 716 N N . LYS A 1 95 ? 16.125 23.125 -12.695 1 98.25 95 LYS A N 1
ATOM 717 C CA . LYS A 1 95 ? 17.125 23.625 -13.633 1 98.25 95 LYS A CA 1
ATOM 718 C C . LYS A 1 95 ? 18.094 24.594 -12.945 1 98.25 95 LYS A C 1
ATOM 720 O O . LYS A 1 95 ? 19.188 24.844 -13.445 1 98.25 95 LYS A O 1
ATOM 725 N N . ARG A 1 96 ? 17.734 25.125 -11.805 1 97.75 96 ARG A N 1
ATOM 726 C CA . ARG A 1 96 ? 18.547 26.203 -11.258 1 97.75 96 ARG A CA 1
ATOM 727 C C . ARG A 1 96 ? 18.875 25.953 -9.789 1 97.75 96 ARG A C 1
ATOM 729 O O . ARG A 1 96 ? 19.562 26.75 -9.156 1 97.75 96 ARG A O 1
ATOM 736 N N . THR A 1 97 ? 18.266 24.906 -9.234 1 98.75 97 THR A N 1
ATOM 737 C CA . THR A 1 97 ? 18.531 24.547 -7.848 1 98.75 97 THR A CA 1
ATOM 738 C C . THR A 1 97 ? 18.797 23.047 -7.711 1 98.75 97 THR A C 1
ATOM 740 O O . THR A 1 97 ? 18.844 22.328 -8.711 1 98.75 97 THR A O 1
ATOM 743 N N . SER A 1 98 ? 18.969 22.578 -6.496 1 98.69 98 SER A N 1
ATOM 744 C CA . SER A 1 98 ? 19.203 21.172 -6.195 1 98.69 98 SER A CA 1
ATOM 745 C C . SER A 1 98 ? 17.906 20.391 -6.105 1 98.69 98 SER A C 1
ATOM 747 O O . SER A 1 98 ? 17.906 19.188 -5.82 1 98.69 98 SER A O 1
ATOM 749 N N . MET A 1 99 ? 16.781 21.062 -6.297 1 98.75 99 MET A N 1
ATOM 750 C CA . MET A 1 99 ? 15.477 20.438 -6.219 1 98.75 99 MET A CA 1
ATOM 751 C C . MET A 1 99 ? 15.336 19.328 -7.254 1 98.75 99 MET A C 1
ATOM 753 O O . MET A 1 99 ? 15.609 19.547 -8.438 1 98.75 99 MET A O 1
ATOM 757 N N . ARG A 1 100 ? 14.977 18.078 -6.754 1 98.69 100 ARG A N 1
ATOM 758 C CA . ARG A 1 100 ? 14.836 16.953 -7.672 1 98.69 100 ARG A CA 1
ATOM 759 C C . ARG A 1 100 ? 13.586 16.141 -7.359 1 98.69 100 ARG A C 1
ATOM 761 O O . ARG A 1 100 ? 13.188 16.016 -6.195 1 98.69 100 ARG A O 1
ATOM 768 N N . SER A 1 101 ? 13.062 15.617 -8.422 1 98.31 101 SER A N 1
ATOM 769 C CA . SER A 1 101 ? 11.883 14.766 -8.312 1 98.31 101 SER A CA 1
ATOM 770 C C . SER A 1 101 ? 12.172 13.516 -7.492 1 98.31 101 SER A C 1
ATOM 772 O O . SER A 1 101 ? 13.312 13.047 -7.457 1 98.31 101 SER A O 1
ATOM 774 N N . ILE A 1 102 ? 11.133 12.984 -6.879 1 97.38 102 ILE A N 1
ATOM 775 C CA . ILE A 1 102 ? 11.281 11.734 -6.145 1 97.38 102 ILE A CA 1
ATOM 776 C C . ILE A 1 102 ? 10.531 10.617 -6.867 1 97.38 102 ILE A C 1
ATOM 778 O O . ILE A 1 102 ? 9.703 10.883 -7.734 1 97.38 102 ILE A O 1
ATOM 782 N N . LEU A 1 103 ? 10.727 9.406 -6.465 1 96.25 103 LEU A N 1
ATOM 783 C CA . LEU A 1 103 ? 10.211 8.211 -7.121 1 96.25 103 LEU A CA 1
ATOM 784 C C . LEU A 1 103 ? 8.688 8.227 -7.18 1 96.25 103 LEU A C 1
ATOM 786 O O . LEU A 1 103 ? 8.102 7.93 -8.219 1 96.25 103 LEU A O 1
ATOM 790 N N . THR A 1 104 ? 8.062 8.633 -6.086 1 97.25 104 THR A N 1
ATOM 791 C CA . THR A 1 104 ? 6.625 8.445 -5.934 1 97.25 104 THR A CA 1
ATOM 792 C C . THR A 1 104 ? 5.859 9.484 -6.754 1 97.25 104 THR A C 1
ATOM 794 O O . THR A 1 104 ? 4.633 9.406 -6.863 1 97.25 104 THR A O 1
ATOM 797 N N . ASN A 1 105 ? 6.594 10.469 -7.379 1 98.12 105 ASN A N 1
ATOM 798 C CA . ASN A 1 105 ? 5.91 11.438 -8.227 1 98.12 105 ASN A CA 1
ATOM 799 C C . ASN A 1 105 ? 5.23 10.758 -9.414 1 98.12 105 ASN A C 1
ATOM 801 O O . ASN A 1 105 ? 4.27 11.297 -9.977 1 98.12 105 ASN A O 1
ATOM 805 N N . ARG A 1 106 ? 5.703 9.617 -9.766 1 97.12 106 ARG A N 1
ATOM 806 C CA . ARG A 1 106 ? 5.117 8.891 -10.891 1 97.12 106 ARG A CA 1
ATOM 807 C C . ARG A 1 106 ? 3.672 8.508 -10.602 1 97.12 106 ARG A C 1
ATOM 809 O O . ARG A 1 106 ? 2.904 8.219 -11.523 1 97.12 106 ARG A O 1
ATOM 816 N N . TRP A 1 107 ? 3.287 8.547 -9.305 1 98.06 107 TRP A N 1
ATOM 817 C CA . TRP A 1 107 ? 1.934 8.148 -8.93 1 98.06 107 TRP A CA 1
ATOM 818 C C . TRP A 1 107 ? 1.165 9.328 -8.336 1 98.06 107 TRP A C 1
ATOM 820 O O . TRP A 1 107 ? 0.067 9.156 -7.805 1 98.06 107 TRP A O 1
ATOM 830 N N . ARG A 1 108 ? 1.716 10.492 -8.289 1 98.56 108 ARG A N 1
ATOM 831 C CA . ARG A 1 108 ? 1.068 11.664 -7.707 1 98.56 108 ARG A CA 1
ATOM 832 C C . ARG A 1 108 ? 0.155 12.344 -8.727 1 98.56 108 ARG A C 1
ATOM 834 O O . ARG A 1 108 ? 0.438 12.336 -9.922 1 98.56 108 ARG A O 1
ATOM 841 N N . GLU A 1 109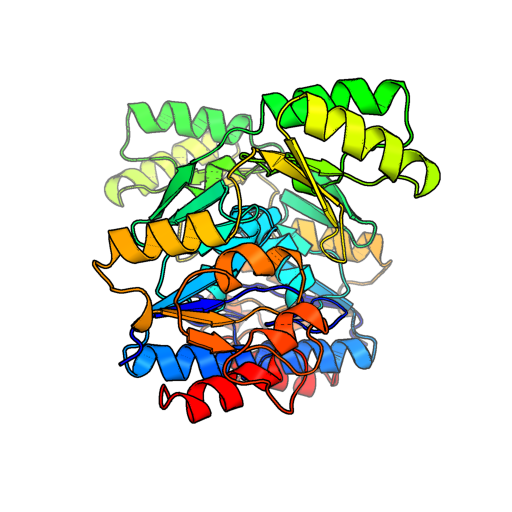 ? -0.905 12.914 -8.156 1 98.5 109 GLU A N 1
ATOM 842 C CA . GLU A 1 109 ? -1.862 13.531 -9.07 1 98.5 109 GLU A CA 1
ATOM 843 C C . GLU A 1 109 ? -2.318 14.891 -8.562 1 98.5 109 GLU A C 1
ATOM 845 O O . GLU A 1 109 ? -2.945 15.664 -9.297 1 98.5 109 GLU A O 1
ATOM 850 N N . ALA A 1 110 ? -2 15.266 -7.309 1 98.75 110 ALA A N 1
ATOM 851 C CA . ALA A 1 110 ? -2.561 16.484 -6.738 1 98.75 110 ALA A CA 1
ATOM 852 C C . ALA A 1 110 ? -1.456 17.438 -6.27 1 98.75 110 ALA A C 1
ATOM 854 O O . ALA A 1 110 ? -1.695 18.625 -6.062 1 98.75 110 ALA A O 1
ATOM 855 N N . SER A 1 111 ? -0.28 16.953 -6.086 1 98.69 111 SER A N 1
ATOM 856 C CA . SER A 1 111 ? 0.885 17.688 -5.598 1 98.69 111 SER A CA 1
ATOM 857 C C . SER A 1 111 ? 2.182 17.031 -6.07 1 98.69 111 SER A C 1
ATOM 859 O O . SER A 1 111 ? 2.158 16.094 -6.871 1 98.69 111 SER A O 1
ATOM 861 N N . THR A 1 112 ? 3.301 17.625 -5.637 1 98.75 112 THR A N 1
ATOM 862 C CA . THR A 1 112 ? 4.586 17.094 -6.074 1 98.75 112 THR A CA 1
ATOM 863 C C . THR A 1 112 ? 5.523 16.891 -4.887 1 98.75 112 THR A C 1
ATOM 865 O O . THR A 1 112 ? 5.582 17.734 -3.992 1 98.75 112 THR A O 1
ATOM 868 N N . GLY A 1 113 ? 6.152 15.711 -4.852 1 98.56 113 GLY A N 1
ATOM 869 C CA . GLY A 1 113 ? 7.238 15.492 -3.908 1 98.56 113 GLY A CA 1
ATOM 870 C C . GLY A 1 113 ? 8.602 15.828 -4.48 1 98.56 113 GLY A C 1
ATOM 871 O O . GLY A 1 113 ? 8.789 15.82 -5.699 1 98.56 113 GLY A O 1
ATOM 872 N N . PHE A 1 114 ? 9.57 16.172 -3.6 1 98.75 114 PHE A N 1
ATOM 873 C CA . PHE A 1 114 ? 10.898 16.5 -4.109 1 98.75 114 PHE A CA 1
ATOM 874 C C . PHE A 1 114 ? 11.945 16.375 -3.014 1 98.75 114 PHE A C 1
ATOM 876 O O . PHE A 1 114 ? 11.609 16.281 -1.831 1 98.75 114 PHE A O 1
ATOM 883 N N . ASP A 1 115 ? 13.133 16.266 -3.371 1 98.44 115 ASP A N 1
ATOM 884 C CA . ASP A 1 115 ? 14.305 16.438 -2.516 1 98.44 115 ASP A CA 1
ATOM 885 C C . ASP A 1 115 ? 15.039 17.75 -2.846 1 98.44 115 ASP A C 1
ATOM 887 O O . ASP A 1 115 ? 14.953 18.234 -3.971 1 98.44 115 ASP A O 1
ATOM 891 N N . ILE A 1 116 ? 15.734 18.172 -1.841 1 98.62 116 ILE A N 1
ATOM 892 C CA . ILE A 1 116 ? 16.438 19.438 -2.047 1 98.62 116 ILE A CA 1
ATOM 893 C C . ILE A 1 116 ? 17.547 19.594 -1.017 1 98.62 116 ILE A C 1
ATOM 895 O O . ILE A 1 116 ? 17.422 19.125 0.12 1 98.62 116 ILE A O 1
ATOM 899 N N . ASP A 1 117 ? 18.625 20.219 -1.404 1 98.31 117 ASP A N 1
ATOM 900 C CA . ASP A 1 117 ? 19.656 20.578 -0.441 1 98.31 117 ASP A CA 1
ATOM 901 C C . ASP A 1 117 ? 19.203 21.703 0.472 1 98.31 117 ASP A C 1
ATOM 903 O O . ASP A 1 117 ? 18.547 22.641 0.022 1 98.31 117 ASP A O 1
ATOM 907 N N . PRO A 1 118 ? 19.641 21.656 1.722 1 97.69 118 PRO A N 1
ATOM 908 C CA . PRO A 1 118 ? 19.219 22.672 2.691 1 97.69 118 PRO A CA 1
ATOM 909 C C . PRO A 1 118 ? 19.516 24.094 2.219 1 97.69 118 PRO A C 1
ATOM 911 O O . PRO A 1 118 ? 18.734 25.016 2.502 1 97.69 118 PRO A O 1
ATOM 914 N N . GLU A 1 119 ? 20.5 24.281 1.466 1 97.94 119 GLU A N 1
ATOM 915 C CA . GLU A 1 119 ? 20.938 25.609 1.056 1 97.94 119 GLU A CA 1
ATOM 916 C C . GLU A 1 119 ? 19.922 26.25 0.097 1 97.94 119 GLU A C 1
ATOM 918 O O . GLU A 1 119 ? 19.859 27.469 -0.023 1 97.94 119 GLU A O 1
ATOM 923 N N . ASP A 1 120 ? 19.156 25.375 -0.512 1 98.56 120 ASP A N 1
ATOM 924 C CA . ASP A 1 120 ? 18.234 25.875 -1.53 1 98.56 120 ASP A CA 1
ATOM 925 C C . ASP A 1 120 ? 16.828 26.031 -0.968 1 98.56 120 ASP A C 1
ATOM 927 O O . ASP A 1 120 ? 15.938 26.578 -1.634 1 98.56 120 ASP A O 1
ATOM 931 N N . VAL A 1 121 ? 16.594 25.641 0.24 1 98.38 121 VAL A N 1
ATOM 932 C CA . VAL A 1 121 ? 15.242 25.516 0.778 1 98.38 121 VAL A CA 1
A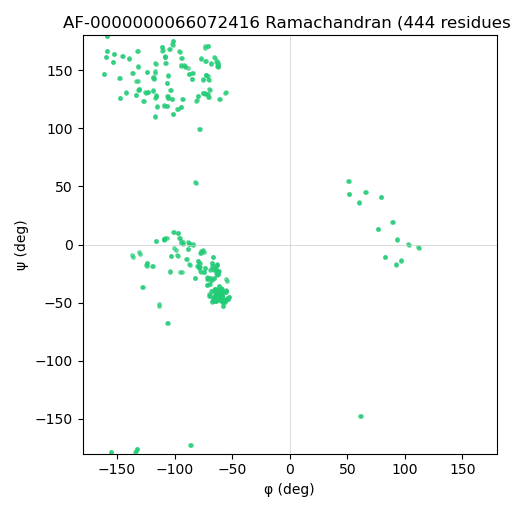TOM 933 C C . VAL A 1 121 ? 14.594 26.906 0.86 1 98.38 121 VAL A C 1
ATOM 935 O O . VAL A 1 121 ? 13.453 27.078 0.423 1 98.38 121 VAL A O 1
ATOM 938 N N . ASP A 1 122 ? 15.258 27.844 1.387 1 98.19 122 ASP A N 1
ATOM 939 C CA . ASP A 1 122 ? 14.672 29.172 1.581 1 98.19 122 ASP A CA 1
ATOM 940 C C . ASP A 1 122 ? 14.297 29.812 0.245 1 98.19 122 ASP A C 1
ATOM 942 O O . ASP A 1 122 ? 13.227 30.406 0.113 1 98.19 122 ASP A O 1
ATOM 946 N N . TYR A 1 123 ? 15.234 29.703 -0.611 1 98.5 123 TYR A N 1
ATOM 947 C CA . TYR A 1 123 ? 14.977 30.266 -1.937 1 98.5 123 TYR A CA 1
ATOM 948 C C . TYR A 1 123 ? 13.75 29.609 -2.57 1 98.5 123 TYR A C 1
ATOM 950 O O . TYR A 1 123 ? 12.852 30.312 -3.047 1 98.5 123 TYR A O 1
ATOM 958 N N . VAL A 1 124 ? 13.68 28.312 -2.57 1 98.69 124 VAL A N 1
ATOM 959 C CA . VAL A 1 124 ? 12.586 27.578 -3.191 1 98.69 124 VAL A CA 1
ATOM 960 C C . VAL A 1 124 ? 11.273 27.891 -2.473 1 98.69 124 VAL A C 1
ATOM 962 O O . VAL A 1 124 ? 10.227 28.016 -3.109 1 98.69 124 VAL A O 1
ATOM 965 N N . ARG A 1 125 ? 11.305 27.938 -1.189 1 98.56 125 ARG A N 1
ATOM 966 C CA . ARG A 1 125 ? 10.117 28.281 -0.41 1 98.56 125 ARG A CA 1
ATOM 967 C C . ARG A 1 125 ? 9.547 29.625 -0.847 1 98.56 125 ARG A C 1
ATOM 969 O O . ARG A 1 125 ? 8.344 29.75 -1.099 1 98.56 125 ARG A O 1
ATOM 976 N N . LYS A 1 126 ? 10.391 30.625 -0.97 1 98.5 126 LYS A N 1
ATOM 977 C CA . LYS A 1 126 ? 9.961 31.953 -1.371 1 98.5 126 LYS A CA 1
ATOM 978 C C . LYS A 1 126 ? 9.367 31.953 -2.775 1 98.5 126 LYS A C 1
ATOM 980 O O . LYS A 1 126 ? 8.336 32.562 -3.021 1 98.5 126 LYS A O 1
ATOM 985 N N . GLU A 1 127 ? 10.047 31.281 -3.668 1 98.56 127 GLU A N 1
ATOM 986 C CA . GLU A 1 127 ? 9.547 31.172 -5.035 1 98.56 127 GLU A CA 1
ATOM 987 C C . GLU A 1 127 ? 8.188 30.484 -5.074 1 98.56 127 GLU A C 1
ATOM 989 O O . GLU A 1 127 ? 7.293 30.906 -5.809 1 98.56 127 GLU A O 1
ATOM 994 N N . ALA A 1 128 ? 8.062 29.406 -4.293 1 98.69 128 ALA A N 1
ATOM 995 C CA . ALA A 1 128 ? 6.793 28.672 -4.23 1 98.69 128 ALA A CA 1
ATOM 996 C C . ALA A 1 128 ? 5.672 29.578 -3.723 1 98.69 128 ALA A C 1
ATOM 998 O O . ALA A 1 128 ? 4.594 29.641 -4.324 1 98.69 128 ALA A O 1
ATOM 999 N N . GLU A 1 129 ? 5.953 30.25 -2.672 1 98.19 129 GLU A N 1
ATOM 1000 C CA . GLU A 1 129 ? 4.957 31.141 -2.074 1 98.19 129 GLU A CA 1
ATOM 1001 C C . GLU A 1 129 ? 4.523 32.219 -3.059 1 98.19 129 GLU A C 1
ATOM 1003 O O . GLU A 1 129 ? 3.336 32.531 -3.143 1 98.19 129 GLU A O 1
ATOM 1008 N N . SER A 1 130 ? 5.457 32.75 -3.752 1 98.12 130 SER A N 1
ATOM 1009 C CA . SER A 1 130 ? 5.16 33.812 -4.711 1 98.12 130 SER A CA 1
ATOM 1010 C C . SER A 1 130 ? 4.258 33.312 -5.828 1 98.12 130 SER A C 1
ATOM 1012 O O . SER A 1 130 ? 3.58 34.094 -6.488 1 98.12 130 SER A O 1
ATOM 1014 N N . ARG A 1 131 ? 4.184 32.031 -5.984 1 97.56 131 ARG A N 1
ATOM 1015 C CA . ARG A 1 131 ? 3.402 31.453 -7.07 1 97.56 131 ARG A CA 1
ATOM 1016 C C . ARG A 1 131 ? 2.152 30.766 -6.535 1 97.56 131 ARG A C 1
ATOM 1018 O O . ARG A 1 131 ? 1.497 30.016 -7.258 1 97.56 131 ARG A O 1
ATOM 1025 N N . GLY A 1 132 ? 1.912 30.875 -5.246 1 96.94 132 GLY A N 1
ATOM 1026 C CA . GLY A 1 132 ? 0.692 30.359 -4.656 1 96.94 132 GLY A CA 1
ATOM 1027 C C . GLY A 1 132 ? 0.821 28.922 -4.199 1 96.94 132 GLY A C 1
ATOM 1028 O O . GLY A 1 132 ? -0.173 28.188 -4.121 1 96.94 132 GLY A O 1
ATOM 1029 N N . PHE A 1 133 ? 2.049 28.438 -4.016 1 98.5 133 PHE A N 1
ATOM 1030 C CA . PHE A 1 133 ? 2.293 27.094 -3.514 1 98.5 133 PHE A CA 1
ATOM 1031 C C . PHE A 1 133 ? 2.873 27.125 -2.105 1 98.5 133 PHE A C 1
ATOM 1033 O O . PHE A 1 133 ? 3.25 28.203 -1.615 1 98.5 133 PHE A O 1
ATOM 1040 N N . VAL A 1 134 ? 2.887 26.016 -1.479 1 97.44 134 VAL A N 1
ATOM 1041 C CA . VAL A 1 134 ? 3.469 25.859 -0.151 1 97.44 134 VAL A CA 1
ATOM 1042 C C . VAL A 1 134 ? 4.359 24.609 -0.129 1 97.44 134 VAL A C 1
ATOM 1044 O O . VAL A 1 134 ? 4.035 23.594 -0.749 1 97.44 134 VAL A O 1
ATOM 1047 N N . ILE A 1 135 ? 5.469 24.719 0.537 1 97.25 135 ILE A N 1
ATOM 1048 C CA . ILE A 1 135 ? 6.301 23.531 0.682 1 97.25 135 ILE A CA 1
ATOM 1049 C C . ILE A 1 135 ? 6.434 23.172 2.16 1 97.25 135 ILE A C 1
ATOM 1051 O O . ILE A 1 135 ? 6.449 24.062 3.021 1 97.25 135 ILE A O 1
ATOM 1055 N N . PHE A 1 136 ? 6.453 21.953 2.492 1 93.44 136 PHE A N 1
ATOM 1056 C CA . PHE A 1 136 ? 6.762 21.484 3.836 1 93.44 136 PHE A CA 1
ATOM 1057 C C . PHE A 1 136 ? 7.512 20.156 3.781 1 93.44 136 PHE A C 1
ATOM 1059 O O . PHE A 1 136 ? 7.539 19.5 2.74 1 93.44 136 PHE A O 1
ATOM 1066 N N . TYR A 1 137 ? 8.102 19.875 4.852 1 93.12 137 TYR A N 1
ATOM 1067 C CA . TYR A 1 137 ? 8.852 18.641 5.008 1 93.12 137 TYR A CA 1
ATOM 1068 C C . TYR A 1 137 ? 8.094 17.656 5.895 1 93.12 137 TYR A C 1
ATOM 1070 O O . TYR A 1 137 ? 7.707 17.984 7.016 1 93.12 137 TYR A O 1
ATOM 1078 N N . SER A 1 138 ? 7.871 16.422 5.477 1 87.75 138 SER A N 1
ATOM 1079 C CA . SER A 1 138 ? 7.094 15.422 6.191 1 87.75 138 SER A CA 1
ATOM 1080 C C . SER A 1 138 ? 7.977 14.625 7.152 1 87.75 138 SER A C 1
ATOM 1082 O O . SER A 1 138 ? 7.477 13.82 7.938 1 87.75 138 SER A O 1
ATOM 1084 N N . GLY A 1 139 ? 9.242 14.828 7.191 1 86 139 GLY A N 1
ATOM 1085 C CA . GLY A 1 139 ? 10.172 13.961 7.887 1 86 139 GLY A CA 1
ATOM 1086 C C . GLY A 1 139 ? 10.828 12.938 6.98 1 86 139 GLY A C 1
ATOM 1087 O O . GLY A 1 139 ? 11.844 12.336 7.34 1 86 139 GLY A O 1
ATOM 1088 N N . TYR A 1 140 ? 10.258 12.797 5.812 1 86 140 TYR A N 1
ATOM 1089 C CA . TYR A 1 140 ? 10.766 11.805 4.871 1 86 140 TYR A CA 1
ATOM 1090 C C . TYR A 1 140 ? 11.047 12.43 3.512 1 86 140 TYR A C 1
ATOM 1092 O O . TYR A 1 140 ? 12.023 12.086 2.848 1 86 140 TYR A O 1
ATOM 1100 N N . SER A 1 141 ? 10.18 13.352 3.164 1 92.12 141 SER A N 1
ATOM 1101 C CA . SER A 1 141 ? 10.344 14.078 1.91 1 92.12 141 SER A CA 1
ATOM 1102 C C . SER A 1 141 ? 9.719 15.469 1.991 1 92.12 141 SER A C 1
ATOM 1104 O O . SER A 1 141 ? 8.945 15.75 2.91 1 92.12 141 SER A O 1
ATOM 1106 N N . TRP A 1 142 ? 10.172 16.266 0.967 1 97.38 142 TRP A N 1
ATOM 1107 C CA . TRP A 1 142 ? 9.531 17.562 0.795 1 97.38 142 TRP A CA 1
ATOM 1108 C C . TRP A 1 142 ? 8.305 17.438 -0.099 1 97.38 142 TRP A C 1
ATOM 1110 O O . TRP A 1 142 ? 8.273 16.625 -1.022 1 97.38 142 TRP A O 1
ATOM 1120 N N . HIS A 1 143 ? 7.332 18.266 0.209 1 98.19 143 HIS A N 1
ATOM 1121 C CA . HIS A 1 143 ? 6.098 18.312 -0.567 1 98.19 143 HIS A CA 1
ATOM 1122 C C . HIS A 1 143 ? 5.809 19.719 -1.057 1 98.19 143 HIS A C 1
ATOM 1124 O O . HIS A 1 143 ? 5.965 20.688 -0.305 1 98.19 143 HIS A O 1
ATOM 1130 N N . LEU A 1 144 ? 5.523 19.844 -2.301 1 98.69 144 LEU A N 1
ATOM 1131 C CA . LEU A 1 144 ? 5.027 21.047 -2.939 1 98.69 144 LEU A CA 1
ATOM 1132 C C . LEU A 1 144 ? 3.521 20.969 -3.17 1 98.69 144 LEU A C 1
ATOM 1134 O O . LEU A 1 144 ? 3.059 20.203 -4.012 1 98.69 144 LEU A O 1
ATOM 1138 N N . MET A 1 145 ? 2.822 21.797 -2.451 1 98.25 145 MET A N 1
ATOM 1139 C CA . MET A 1 145 ? 1.367 21.688 -2.385 1 98.25 145 MET A CA 1
ATOM 1140 C C . MET A 1 145 ? 0.704 22.938 -2.963 1 98.25 145 MET A C 1
ATOM 1142 O O . MET A 1 145 ? 1.302 24.016 -2.977 1 98.25 145 MET A O 1
ATOM 1146 N N . ASN A 1 146 ? -0.591 22.75 -3.428 1 98.56 146 ASN A N 1
ATOM 1147 C CA . ASN A 1 146 ? -1.435 23.891 -3.742 1 98.56 146 ASN A CA 1
ATOM 1148 C C . ASN A 1 146 ? -1.915 24.594 -2.477 1 98.56 146 ASN A C 1
ATOM 1150 O O . ASN A 1 146 ? -2.098 23.969 -1.438 1 98.56 146 ASN A O 1
ATOM 1154 N N . ARG A 1 147 ? -2.045 25.922 -2.568 1 97.12 147 ARG A N 1
ATOM 1155 C CA . ARG A 1 147 ? -2.658 26.625 -1.444 1 97.12 147 ARG A CA 1
ATOM 1156 C C . ARG A 1 147 ? -4.031 26.047 -1.123 1 97.12 147 ARG A C 1
ATOM 1158 O O . ARG A 1 147 ? -4.844 25.828 -2.023 1 97.12 147 ARG A O 1
ATOM 1165 N N . GLY A 1 148 ? -4.258 25.766 0.117 1 97.06 148 GLY A N 1
ATOM 1166 C CA . GLY A 1 148 ? -5.535 25.219 0.548 1 97.06 148 GLY A CA 1
ATOM 1167 C C . GLY A 1 148 ? -5.555 23.703 0.575 1 97.06 148 GLY A C 1
ATOM 1168 O O . GLY A 1 148 ? -6.461 23.094 1.156 1 97.06 148 GLY A O 1
ATOM 1169 N N . GLU A 1 149 ? -4.609 23.109 -0.109 1 98.31 149 GLU A N 1
ATOM 1170 C CA . GLU A 1 149 ? -4.449 21.656 -0.079 1 98.31 149 GLU A CA 1
ATOM 1171 C C . GLU A 1 149 ? -3.752 21.203 1.2 1 98.31 149 GLU A C 1
ATOM 1173 O O . GLU A 1 149 ? -2.527 21.297 1.311 1 98.31 149 GLU A O 1
ATOM 1178 N N . ASP A 1 150 ? -4.512 20.734 2.164 1 97.94 150 ASP A N 1
ATOM 1179 C CA . ASP A 1 150 ? -3.973 20.281 3.441 1 97.94 150 ASP A CA 1
ATOM 1180 C C . ASP A 1 150 ? -4.945 19.328 4.137 1 97.94 150 ASP A C 1
ATOM 1182 O O . ASP A 1 150 ? -6.012 19.016 3.596 1 97.94 150 ASP A O 1
ATOM 1186 N N . LYS A 1 151 ? -4.57 18.859 5.262 1 98.56 151 LYS A N 1
ATOM 1187 C CA . LYS A 1 151 ? -5.363 17.844 5.938 1 98.56 151 LYS A CA 1
ATOM 1188 C C . LYS A 1 151 ? -6.633 18.438 6.535 1 98.56 151 LYS A C 1
ATOM 1190 O O . LYS A 1 151 ? -7.605 17.719 6.785 1 98.56 151 LYS A O 1
ATOM 1195 N N . ALA A 1 152 ? -6.723 19.75 6.773 1 98.88 152 ALA A N 1
ATOM 1196 C CA . ALA A 1 152 ? -7.973 20.391 7.172 1 98.88 152 ALA A CA 1
ATOM 1197 C C . ALA A 1 152 ? -9.023 20.281 6.066 1 98.88 152 ALA A C 1
ATOM 1199 O O . ALA A 1 152 ? -10.203 20.047 6.34 1 98.88 152 ALA A O 1
ATOM 1200 N N . PHE A 1 153 ? -8.547 20.531 4.801 1 98.88 153 PHE A N 1
ATOM 1201 C CA . PHE A 1 153 ? -9.445 20.359 3.666 1 98.88 153 PHE A CA 1
ATOM 1202 C C . PHE A 1 153 ? -10.086 18.984 3.682 1 98.88 153 PHE A C 1
ATOM 1204 O O . PHE A 1 153 ? -11.305 18.859 3.521 1 98.88 153 PHE A O 1
ATOM 1211 N N . ALA A 1 154 ? -9.305 17.906 3.934 1 98.88 154 ALA A N 1
ATOM 1212 C CA . ALA A 1 154 ? -9.781 16.531 3.98 1 98.88 154 ALA A CA 1
ATOM 1213 C C . ALA A 1 154 ? -10.805 16.344 5.102 1 98.88 154 ALA A C 1
ATOM 1215 O O . ALA A 1 154 ? -11.836 15.703 4.906 1 98.88 154 ALA A O 1
ATOM 1216 N N . VAL A 1 155 ? -10.523 16.906 6.285 1 98.94 155 VAL A N 1
ATOM 1217 C CA . VAL A 1 155 ? -11.438 16.797 7.422 1 98.94 155 VAL A CA 1
ATOM 1218 C C . VAL A 1 155 ? -12.766 17.469 7.086 1 98.94 155 VAL A C 1
ATOM 1220 O O . VAL A 1 155 ? -13.836 16.953 7.41 1 98.94 155 VAL A O 1
ATOM 1223 N N . ASN A 1 156 ? -12.688 18.625 6.438 1 98.94 156 ASN A N 1
ATOM 1224 C CA . ASN A 1 156 ? -13.906 19.312 6.031 1 98.94 156 ASN A CA 1
ATOM 1225 C C . ASN A 1 156 ? -14.719 18.484 5.047 1 98.94 156 ASN A C 1
ATOM 1227 O O . ASN A 1 156 ? -15.945 18.438 5.129 1 98.94 156 ASN A O 1
ATOM 1231 N N . LYS A 1 157 ? -14.055 17.859 4.102 1 98.88 157 LYS A N 1
ATOM 1232 C CA . LYS A 1 157 ? -14.742 16.969 3.166 1 98.88 157 LYS A CA 1
ATOM 1233 C C . LYS A 1 157 ? -15.43 15.82 3.9 1 98.88 157 LYS A C 1
ATOM 1235 O O . LYS A 1 157 ? -16.562 15.469 3.582 1 98.88 157 LYS A O 1
ATOM 1240 N N . LEU A 1 158 ? -14.75 15.227 4.91 1 98.88 158 LEU A N 1
ATOM 1241 C CA . LEU A 1 158 ? -15.328 14.141 5.707 1 98.88 158 LEU A CA 1
ATOM 1242 C C . LEU A 1 158 ? -16.562 14.625 6.469 1 98.88 158 LEU A C 1
ATOM 1244 O O . LEU A 1 158 ? -17.578 13.93 6.508 1 98.88 158 LEU A O 1
ATOM 1248 N N . LYS A 1 159 ? -16.422 15.789 7.059 1 98.88 159 LYS A N 1
ATOM 1249 C CA . LYS A 1 159 ? -17.531 16.375 7.789 1 98.88 159 LYS A CA 1
ATOM 1250 C C . LYS A 1 159 ? -18.781 16.484 6.906 1 98.88 159 LYS A C 1
ATOM 1252 O O . LYS A 1 159 ? -19.875 16.125 7.328 1 98.88 159 LYS A O 1
ATOM 1257 N N . GLU A 1 160 ? -18.547 16.984 5.691 1 98.75 160 GLU A N 1
ATOM 1258 C CA . GLU A 1 160 ? -19.641 17.156 4.738 1 98.75 160 GLU A CA 1
ATOM 1259 C C . GLU A 1 160 ? -20.203 15.797 4.312 1 98.75 160 GLU A C 1
ATOM 1261 O O . GLU A 1 160 ? -21.422 15.602 4.32 1 98.75 160 GLU A O 1
ATOM 1266 N N . MET A 1 161 ? -19.406 14.859 3.996 1 98.44 161 MET A N 1
ATOM 1267 C CA . MET A 1 161 ? -19.797 13.547 3.473 1 98.44 161 MET A CA 1
ATOM 1268 C C . MET A 1 161 ? -20.656 12.789 4.48 1 98.44 161 MET A C 1
ATOM 1270 O O . MET A 1 161 ? -21.578 12.062 4.102 1 98.44 161 MET A O 1
ATOM 1274 N N . TYR A 1 162 ? -20.312 12.992 5.793 1 98.5 162 TYR A N 1
ATOM 1275 C CA . TYR A 1 162 ? -20.969 12.188 6.816 1 98.5 162 TYR A CA 1
ATOM 1276 C C . TYR A 1 162 ? -21.953 13.031 7.617 1 98.5 162 TYR A C 1
ATOM 1278 O O . TYR A 1 162 ? -22.547 12.555 8.586 1 98.5 162 TYR A O 1
ATOM 1286 N N . SER A 1 163 ? -22.141 14.312 7.188 1 98.62 163 SER A N 1
ATOM 1287 C CA . SER A 1 163 ? -23.047 15.234 7.863 1 98.62 163 SER A CA 1
ATOM 1288 C C . SER A 1 163 ? -22.766 15.281 9.359 1 98.62 163 SER A C 1
ATOM 1290 O O . SER A 1 163 ? -23.688 15.094 10.172 1 98.62 163 SER A O 1
ATOM 1292 N N . LEU A 1 164 ? -21.531 15.57 9.68 1 98.81 164 LEU A N 1
ATOM 1293 C CA . LEU A 1 164 ? -21.078 15.609 11.062 1 98.81 164 LEU A CA 1
ATOM 1294 C C . LEU A 1 164 ? -20.828 17.047 11.516 1 98.81 164 LEU A C 1
ATOM 1296 O O . LEU A 1 164 ? -20.703 17.953 10.68 1 98.81 164 LEU A O 1
ATOM 1300 N N . GLU A 1 165 ? -20.797 17.188 12.773 1 98.81 165 GLU A N 1
ATOM 1301 C CA . GLU A 1 165 ? -20.25 18.391 13.391 1 98.81 165 GLU A CA 1
ATOM 1302 C C . GLU A 1 165 ? -18.781 18.203 13.75 1 98.81 165 GLU A C 1
ATOM 1304 O O . GLU A 1 165 ? -18.312 17.078 13.906 1 98.81 165 GLU A O 1
ATOM 1309 N N . TYR A 1 166 ? -18.078 19.297 13.938 1 98.88 166 TYR A N 1
ATOM 1310 C CA . TYR A 1 166 ? -16.656 19.234 14.211 1 98.88 166 TYR A CA 1
ATOM 1311 C C . TYR A 1 166 ? -16.375 18.422 15.477 1 98.88 166 TYR A C 1
ATOM 1313 O O . TYR A 1 166 ? -15.422 17.656 15.531 1 98.88 166 TYR A O 1
ATOM 1321 N N . ASP A 1 167 ? -17.203 18.562 16.469 1 98.38 167 ASP A N 1
ATOM 1322 C CA . ASP A 1 167 ? -16.938 17.953 17.766 1 98.38 167 ASP A CA 1
ATOM 1323 C C . ASP A 1 167 ? -17.188 16.453 17.719 1 98.38 167 ASP A C 1
ATOM 1325 O O . ASP A 1 167 ? -16.906 15.734 18.672 1 98.38 167 ASP A O 1
ATOM 1329 N N . GLU A 1 168 ? -17.734 15.93 16.562 1 98.88 168 GLU A N 1
ATOM 1330 C CA . GLU A 1 168 ? -17.938 14.5 16.344 1 98.88 168 GLU A CA 1
ATOM 1331 C C . GLU A 1 168 ? -16.734 13.875 15.617 1 98.88 168 GLU A C 1
ATOM 1333 O O . GLU A 1 168 ? -16.734 12.68 15.336 1 98.88 168 GLU A O 1
ATOM 1338 N N . ILE A 1 169 ? -15.711 14.688 15.352 1 98.94 169 ILE A N 1
ATOM 1339 C CA . ILE A 1 169 ? -14.539 14.234 14.617 1 98.94 169 ILE A CA 1
ATOM 1340 C C . ILE A 1 169 ? -13.305 14.312 15.516 1 98.94 169 ILE A C 1
ATOM 1342 O O . ILE A 1 169 ? -13.047 15.344 16.141 1 98.94 169 ILE A O 1
ATOM 1346 N N . LEU A 1 170 ? -12.602 13.211 15.625 1 98.94 170 LEU A N 1
ATOM 1347 C CA . LEU A 1 170 ? -11.305 13.141 16.281 1 98.94 170 LEU A CA 1
ATOM 1348 C C . LEU A 1 170 ? -10.172 13.109 15.266 1 98.94 170 LEU A C 1
ATOM 1350 O O . LEU A 1 170 ? -10.188 12.297 14.344 1 98.94 170 LEU A O 1
ATOM 1354 N N . VAL A 1 171 ? -9.266 14.008 15.391 1 98.94 171 VAL A N 1
ATOM 1355 C CA . VAL A 1 171 ? -8.078 13.945 14.547 1 98.94 171 VAL A CA 1
ATOM 1356 C C . VAL A 1 171 ? -6.879 13.484 15.375 1 98.94 171 VAL A C 1
ATOM 1358 O O . VAL A 1 171 ? -6.746 13.859 16.547 1 98.94 171 VAL A O 1
ATOM 1361 N N . ILE A 1 172 ? -6.062 12.648 14.836 1 98.94 172 ILE A N 1
ATOM 1362 C CA . ILE A 1 172 ? -4.844 12.148 15.461 1 98.94 172 ILE A CA 1
ATOM 1363 C C . ILE A 1 172 ? -3.656 12.359 14.523 1 98.94 172 ILE A C 1
ATOM 1365 O O . ILE A 1 172 ? -3.68 11.93 13.375 1 98.94 172 ILE A O 1
ATOM 1369 N N . GLY A 1 173 ? -2.617 13.023 14.891 1 98.5 173 GLY A N 1
ATOM 1370 C CA . GLY A 1 173 ? -1.436 13.32 14.102 1 98.5 173 GLY A CA 1
ATOM 1371 C C . GLY A 1 173 ? -0.222 13.664 14.945 1 98.5 173 GLY A C 1
ATOM 1372 O O . GLY A 1 173 ? -0.344 13.906 16.141 1 98.5 173 GLY A O 1
ATOM 1373 N N . ASP A 1 174 ? 0.99 13.68 14.32 1 97.88 174 ASP A N 1
ATOM 1374 C CA . ASP A 1 174 ? 2.193 13.773 15.141 1 97.88 174 ASP A CA 1
ATOM 1375 C C . ASP A 1 174 ? 3.045 14.977 14.734 1 97.88 174 ASP A C 1
ATOM 1377 O O . ASP A 1 174 ? 3.932 15.398 15.477 1 97.88 174 ASP A O 1
ATOM 1381 N N . SER A 1 175 ? 2.799 15.555 13.547 1 95.75 175 SER A N 1
ATOM 1382 C CA . SER A 1 175 ? 3.791 16.516 13.07 1 95.75 175 SER A CA 1
ATOM 1383 C C . SER A 1 175 ? 3.127 17.781 12.555 1 95.75 175 SER A C 1
ATOM 1385 O O . SER A 1 175 ? 1.899 17.891 12.555 1 95.75 175 SER A O 1
ATOM 1387 N N . ASN A 1 176 ? 3.906 18.703 12.062 1 93.06 176 ASN A N 1
ATOM 1388 C CA . ASN A 1 176 ? 3.443 20.047 11.719 1 93.06 176 ASN A CA 1
ATOM 1389 C C . ASN A 1 176 ? 2.516 20.031 10.508 1 93.06 176 ASN A C 1
ATOM 1391 O O . ASN A 1 176 ? 1.644 20.891 10.383 1 93.06 176 ASN A O 1
ATOM 1395 N N . ASN A 1 177 ? 2.709 19.094 9.656 1 93.25 177 ASN A N 1
ATOM 1396 C CA . ASN A 1 177 ? 1.818 19.016 8.508 1 93.25 177 ASN A CA 1
ATOM 1397 C C . ASN A 1 177 ? 0.397 18.656 8.922 1 93.25 177 ASN A C 1
ATOM 1399 O O . ASN A 1 177 ? -0.535 18.766 8.125 1 93.25 177 ASN A O 1
ATOM 1403 N N . ASP A 1 178 ? 0.229 18.266 10.172 1 97.19 178 ASP A N 1
ATOM 1404 C CA . ASP A 1 178 ? -1.095 17.938 10.703 1 97.19 178 ASP A CA 1
ATOM 1405 C C . ASP A 1 178 ? -1.761 19.172 11.305 1 97.19 178 ASP A C 1
ATOM 1407 O O . ASP A 1 178 ? -2.965 19.172 11.57 1 97.19 178 ASP A O 1
ATOM 1411 N N . MET A 1 179 ? -1.023 20.219 11.492 1 97.44 179 MET A N 1
ATOM 1412 C CA . MET A 1 179 ? -1.51 21.391 12.219 1 97.44 179 MET A CA 1
ATOM 1413 C C . MET A 1 179 ? -2.795 21.922 11.594 1 97.44 179 MET A C 1
ATOM 1415 O O . MET A 1 179 ? -3.723 22.312 12.305 1 97.44 179 MET A O 1
ATOM 1419 N N . PRO A 1 180 ? -2.924 21.953 10.242 1 98.06 180 PRO A N 1
ATOM 1420 C CA . PRO A 1 180 ? -4.164 22.469 9.664 1 98.06 180 PRO A CA 1
ATOM 1421 C C . PRO A 1 180 ? -5.406 21.75 10.188 1 98.06 180 PRO A C 1
ATOM 1423 O O . PRO A 1 180 ? -6.434 22.375 10.438 1 98.06 180 PRO A O 1
ATOM 1426 N N . MET A 1 181 ? -5.352 20.422 10.367 1 98.25 181 MET A N 1
ATOM 1427 C CA . MET A 1 181 ? -6.551 19.75 10.859 1 98.25 181 MET A CA 1
ATOM 1428 C C . MET A 1 181 ? -6.699 19.938 12.367 1 98.25 181 MET A C 1
ATOM 1430 O O . MET A 1 181 ? -7.816 19.906 12.891 1 98.25 181 MET A O 1
ATOM 1434 N N . PHE A 1 182 ? -5.602 20.281 13.07 1 98.75 182 PHE A N 1
ATOM 1435 C CA . PHE A 1 182 ? -5.66 20.562 14.5 1 98.75 182 PHE A CA 1
ATOM 1436 C C . PHE A 1 182 ? -6.219 21.953 14.758 1 98.75 182 PHE A C 1
ATOM 1438 O O . PHE A 1 182 ? -6.625 22.266 15.875 1 98.75 182 PHE A O 1
ATOM 1445 N N . GLN A 1 183 ? -6.188 22.797 13.758 1 98.38 183 GLN A N 1
ATOM 1446 C CA . GLN A 1 183 ? -6.695 24.156 13.906 1 98.38 183 GLN A CA 1
ATOM 1447 C C . GLN A 1 183 ? -8.219 24.188 13.805 1 98.38 183 GLN A C 1
ATOM 1449 O O . GLN A 1 183 ? -8.844 25.188 14.148 1 98.38 183 GLN A O 1
ATOM 1454 N N . LEU A 1 184 ? -8.844 23.156 13.336 1 98.75 184 LEU A N 1
ATOM 1455 C CA . LEU A 1 184 ? -10.297 23.047 13.312 1 98.75 184 LEU A CA 1
ATOM 1456 C C . LEU A 1 184 ? -10.844 22.797 14.719 1 98.75 184 LEU A C 1
ATOM 1458 O O . LEU A 1 184 ? -10.125 22.312 15.594 1 98.75 184 LEU A O 1
ATOM 1462 N N . PRO A 1 185 ? -12.133 23.125 14.93 1 98.69 185 PRO A N 1
ATOM 1463 C CA . PRO A 1 185 ? -12.711 22.891 16.25 1 98.69 185 PRO A CA 1
ATOM 1464 C C . PRO A 1 185 ? -13.156 21.438 16.453 1 98.69 185 PRO A C 1
ATOM 1466 O O . PRO A 1 185 ? -14.273 21.188 16.922 1 98.69 185 PRO A O 1
ATOM 1469 N N . VAL A 1 186 ? -12.289 20.516 16.219 1 98.88 186 VAL A N 1
ATOM 1470 C CA . VAL A 1 186 ? -12.492 19.078 16.344 1 98.88 186 VAL A CA 1
ATOM 1471 C C . VAL A 1 186 ? -11.867 18.578 17.656 1 98.88 186 VAL A C 1
ATOM 1473 O O . VAL A 1 186 ? -11.305 19.359 18.422 1 98.88 186 VAL A O 1
ATOM 1476 N N . ARG A 1 187 ? -12.102 17.328 18 1 98.88 187 ARG A N 1
ATOM 1477 C CA . ARG A 1 187 ? -11.328 16.688 19.047 1 98.88 187 ARG A CA 1
ATOM 1478 C C . ARG A 1 187 ? -9.938 16.312 18.562 1 98.88 187 ARG A C 1
ATOM 1480 O O . ARG A 1 187 ? -9.766 15.938 17.391 1 98.88 187 ARG A O 1
ATOM 1487 N N . LYS A 1 188 ? -8.961 16.469 19.453 1 98.88 188 LYS A N 1
ATOM 1488 C CA . LYS A 1 188 ? -7.57 16.391 19 1 98.88 188 LYS A CA 1
ATOM 1489 C C . LYS A 1 188 ? -6.742 15.508 19.938 1 98.88 188 LYS A C 1
ATOM 1491 O O . LYS A 1 188 ? -6.812 15.648 21.156 1 98.88 188 LYS A O 1
ATOM 1496 N N . ALA A 1 189 ? -6.023 14.547 19.391 1 98.94 189 ALA A N 1
ATOM 1497 C CA . ALA A 1 189 ? -5.078 13.742 20.156 1 98.94 189 ALA A CA 1
ATOM 1498 C C . ALA A 1 189 ? -3.805 13.484 19.359 1 98.94 189 ALA A C 1
ATOM 1500 O O . ALA A 1 189 ? -3.785 13.648 18.141 1 98.94 189 ALA A O 1
ATOM 1501 N N . CYS A 1 190 ? -2.725 13.133 20.047 1 98.88 190 CYS A N 1
ATOM 1502 C CA . CYS A 1 190 ? -1.454 12.898 19.375 1 98.88 190 CYS A CA 1
ATOM 1503 C C . CYS A 1 190 ? -0.589 11.922 20.172 1 98.88 190 CYS A C 1
ATOM 1505 O O . CYS A 1 190 ? -0.823 11.711 21.359 1 98.88 190 CYS A O 1
ATOM 1507 N N . PRO A 1 191 ? 0.331 11.273 19.5 1 98.88 191 PRO A N 1
ATOM 1508 C CA . PRO A 1 191 ? 1.274 10.414 20.219 1 98.88 191 PRO A CA 1
ATOM 1509 C C . PRO A 1 191 ? 2.322 11.195 21 1 98.88 191 PRO A C 1
ATOM 1511 O O 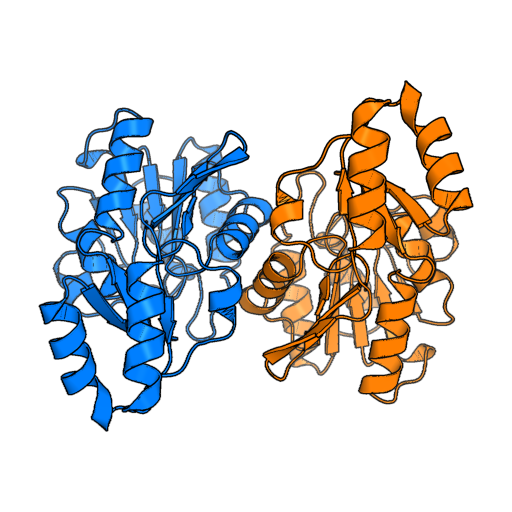. PRO A 1 191 ? 2.455 12.406 20.812 1 98.88 191 PRO A O 1
ATOM 1514 N N . ALA A 1 192 ? 3.059 10.445 21.812 1 98.75 192 ALA A N 1
ATOM 1515 C CA . ALA A 1 192 ? 4.102 11.047 22.641 1 98.75 192 ALA A CA 1
ATOM 1516 C C . ALA A 1 192 ? 5.207 11.648 21.797 1 98.75 192 ALA A C 1
ATOM 1518 O O . ALA A 1 192 ? 5.859 12.609 22.203 1 98.75 192 ALA A O 1
ATOM 1519 N N . ASN A 1 193 ? 5.391 11.188 20.609 1 98.31 193 ASN A N 1
ATOM 1520 C CA . ASN A 1 193 ? 6.484 11.656 19.766 1 98.31 193 ASN A CA 1
ATOM 1521 C C . ASN A 1 193 ? 6.078 12.875 18.938 1 98.31 193 ASN A C 1
ATOM 1523 O O . ASN A 1 193 ? 6.855 13.367 18.125 1 98.31 193 ASN A O 1
ATOM 1527 N N . ALA A 1 194 ? 4.895 13.367 19.094 1 98.38 194 ALA A N 1
ATOM 1528 C CA . ALA A 1 194 ? 4.434 14.516 18.312 1 98.38 194 ALA A CA 1
ATOM 1529 C C . ALA A 1 194 ? 5.285 15.75 18.594 1 98.38 194 ALA A C 1
ATOM 1531 O O . ALA A 1 194 ? 5.945 15.828 19.641 1 98.38 194 ALA A O 1
ATOM 1532 N N . THR A 1 195 ? 5.312 16.625 17.688 1 97.44 195 THR A N 1
ATOM 1533 C CA . THR A 1 195 ? 6.004 17.891 17.891 1 97.44 195 THR A CA 1
ATOM 1534 C C . THR A 1 195 ? 5.352 18.703 19.016 1 97.44 195 THR A C 1
ATOM 1536 O O . THR A 1 195 ? 4.168 18.516 19.297 1 97.44 195 THR A O 1
ATOM 1539 N N . ASP A 1 196 ? 6.102 19.578 19.578 1 98.19 196 ASP A N 1
ATOM 1540 C CA . ASP A 1 196 ? 5.617 20.375 20.703 1 98.19 196 ASP A CA 1
ATOM 1541 C C . ASP A 1 196 ? 4.383 21.188 20.297 1 98.19 196 ASP A C 1
ATOM 1543 O O . ASP A 1 196 ? 3.449 21.328 21.094 1 98.19 196 ASP A O 1
ATOM 1547 N N . ASN A 1 197 ? 4.371 21.688 19.109 1 97.69 197 ASN A N 1
ATOM 1548 C CA . ASN A 1 197 ? 3.248 22.5 18.641 1 97.69 197 ASN A CA 1
ATOM 1549 C C . ASN A 1 197 ? 1.964 21.672 18.562 1 97.69 197 ASN A C 1
ATOM 1551 O O . ASN A 1 197 ? 0.886 22.156 18.906 1 97.69 197 ASN A O 1
ATOM 1555 N N . ILE A 1 198 ? 2.088 20.469 18.141 1 98.56 198 ILE A N 1
ATOM 1556 C CA . ILE A 1 198 ? 0.93 19.594 18.047 1 98.56 198 ILE A CA 1
ATOM 1557 C C . ILE A 1 198 ? 0.454 19.219 19.453 1 98.56 198 ILE A C 1
ATOM 1559 O O . ILE A 1 198 ? -0.745 19.266 19.734 1 98.56 198 ILE A O 1
ATOM 1563 N N . LYS A 1 199 ? 1.365 18.922 20.328 1 98.75 199 LYS A N 1
ATOM 1564 C CA . LYS A 1 199 ? 1.021 18.578 21.703 1 98.75 199 LYS A CA 1
ATOM 1565 C C . LYS A 1 199 ? 0.284 19.734 22.391 1 98.75 199 LYS A C 1
ATOM 1567 O O . LYS A 1 199 ? -0.691 19.516 23.109 1 98.75 199 LYS A O 1
ATOM 1572 N N . ALA A 1 200 ? 0.748 20.906 22.125 1 98.5 200 ALA A N 1
ATOM 1573 C CA . ALA A 1 200 ? 0.227 22.094 22.781 1 98.5 200 ALA A CA 1
ATOM 1574 C C . ALA A 1 200 ? -1.244 22.312 22.438 1 98.5 200 ALA A C 1
ATOM 1576 O O . ALA A 1 200 ? -1.986 22.922 23.219 1 98.5 200 ALA A O 1
ATOM 1577 N N . VAL A 1 201 ? -1.691 21.844 21.312 1 98.38 201 VAL A N 1
ATOM 1578 C CA . VAL A 1 201 ? -3.057 22.125 20.891 1 98.38 201 VAL A CA 1
ATOM 1579 C C . VAL A 1 201 ? -3.908 20.859 20.984 1 98.38 201 VAL A C 1
ATOM 1581 O O . VAL A 1 201 ? -5.066 20.844 20.562 1 98.38 201 VAL A O 1
ATOM 1584 N N . SER A 1 202 ? -3.383 19.766 21.484 1 98.75 202 SER A N 1
ATOM 1585 C CA . SER A 1 202 ? -4.102 18.5 21.594 1 98.75 202 SER A CA 1
ATOM 1586 C C . SER A 1 202 ? -4.93 18.438 22.859 1 98.75 202 SER A C 1
ATOM 1588 O O . SER A 1 202 ? -4.504 18.938 23.906 1 98.75 202 SER A O 1
ATOM 1590 N N . ASP A 1 203 ? -6.121 17.844 22.781 1 98.62 203 ASP A N 1
ATOM 1591 C CA . ASP A 1 203 ? -6.945 17.562 23.953 1 98.62 203 ASP A CA 1
ATOM 1592 C C . ASP A 1 203 ? -6.352 16.438 24.797 1 98.62 203 ASP A C 1
ATOM 1594 O O . ASP A 1 203 ? -6.574 16.375 26 1 98.62 203 ASP A O 1
ATOM 1598 N N . PHE A 1 204 ? -5.633 15.539 24.188 1 98.81 204 PHE A N 1
ATOM 1599 C CA . PHE A 1 204 ? -5.023 14.398 24.859 1 98.81 204 PHE A CA 1
ATOM 1600 C C . PHE A 1 204 ? -3.703 14.023 24.203 1 98.81 204 PHE A C 1
ATOM 1602 O O . PHE A 1 204 ? -3.635 13.867 22.984 1 98.81 204 PHE A O 1
ATOM 1609 N N . VAL A 1 205 ? -2.668 13.953 24.953 1 98.88 205 VAL A N 1
ATOM 1610 C CA . VAL A 1 205 ? -1.365 13.469 24.5 1 98.88 205 VAL A CA 1
ATOM 1611 C C . VAL A 1 205 ? -1.113 12.078 25.078 1 98.88 205 VAL A C 1
ATOM 1613 O O . VAL A 1 205 ? -1.058 11.906 26.312 1 98.88 205 VAL A O 1
ATOM 1616 N N . SER A 1 206 ? -0.952 11.148 24.25 1 98.88 206 SER A N 1
ATOM 1617 C CA . SER A 1 206 ? -0.752 9.781 24.703 1 98.88 206 SER A CA 1
ATOM 1618 C C . SER A 1 206 ? 0.594 9.617 25.406 1 98.88 206 SER A C 1
ATOM 1620 O O . SER A 1 206 ? 1.545 10.344 25.109 1 98.88 206 SER A O 1
ATOM 1622 N N . ASP A 1 207 ? 0.712 8.594 26.281 1 98.56 207 ASP A N 1
ATOM 1623 C CA . ASP A 1 207 ? 1.976 8.219 26.906 1 98.56 207 ASP A CA 1
ATOM 1624 C C . ASP A 1 207 ? 2.85 7.418 25.953 1 98.56 207 ASP A C 1
ATOM 1626 O O . ASP A 1 207 ? 4.043 7.23 26.203 1 98.56 207 ASP A O 1
ATOM 1630 N N . TYR A 1 208 ? 2.242 6.938 24.922 1 98.56 208 TYR A N 1
ATOM 1631 C CA . TYR A 1 208 ? 2.953 6.047 24 1 98.56 208 TYR A CA 1
ATOM 1632 C C . TYR A 1 208 ? 3.295 6.766 22.703 1 98.56 208 TYR A C 1
ATOM 1634 O O . TYR A 1 208 ? 2.521 7.594 22.219 1 98.56 208 TYR A O 1
ATOM 1642 N N . SER A 1 209 ? 4.434 6.422 22.109 1 98.25 209 SER A N 1
ATOM 1643 C CA . SER A 1 209 ? 4.867 6.961 20.828 1 98.25 209 SER A CA 1
ATOM 1644 C C . SER A 1 209 ? 4.371 6.094 19.672 1 98.25 209 SER A C 1
ATOM 1646 O O . SER A 1 209 ? 4.09 4.906 19.859 1 98.25 209 SER A O 1
ATOM 1648 N N . TYR A 1 210 ? 4.215 6.742 18.547 1 97.69 210 TYR A N 1
ATOM 1649 C CA . TYR A 1 210 ? 3.951 6.035 17.297 1 97.69 210 TYR A CA 1
ATOM 1650 C C . TYR A 1 210 ? 2.648 5.25 17.391 1 97.69 210 TYR A C 1
ATOM 1652 O O . TYR A 1 210 ? 1.656 5.734 17.938 1 97.69 210 TYR A O 1
ATOM 1660 N N . GLY A 1 211 ? 2.504 4.164 16.766 1 96.88 211 GLY A N 1
ATOM 1661 C CA . GLY A 1 211 ? 1.247 3.457 16.594 1 96.88 211 GLY A CA 1
ATOM 1662 C C . GLY A 1 211 ? 0.669 2.926 17.891 1 96.88 211 GLY A C 1
ATOM 1663 O O . GLY A 1 211 ? -0.538 2.701 17.984 1 96.88 211 GLY A O 1
ATOM 1664 N N . GLU A 1 212 ? 1.456 2.746 18.906 1 95.75 212 GLU A N 1
ATOM 1665 C CA . GLU A 1 212 ? 1.013 2.172 20.172 1 95.75 212 GLU A CA 1
ATOM 1666 C C . GLU A 1 212 ? 0.039 3.102 20.891 1 95.75 212 GLU A C 1
ATOM 1668 O O . GLU A 1 212 ? -0.683 2.676 21.781 1 95.75 212 GLU A O 1
ATOM 1673 N N . GLU A 1 213 ? 0.039 4.332 20.422 1 97.69 213 GLU A N 1
ATOM 1674 C CA . GLU A 1 213 ? -0.787 5.352 21.062 1 97.69 213 GLU A CA 1
ATOM 1675 C C . GLU A 1 213 ? -2.262 5.164 20.719 1 97.69 213 GLU A C 1
ATOM 1677 O O . GLU A 1 213 ? -3.139 5.59 21.469 1 97.69 213 GLU A O 1
ATOM 1682 N N . ILE A 1 214 ? -2.59 4.535 19.656 1 98.75 214 ILE A N 1
ATOM 1683 C CA . ILE A 1 214 ? -3.941 4.496 19.109 1 98.75 214 ILE A CA 1
ATOM 1684 C C . ILE A 1 214 ? -4.887 3.842 20.109 1 98.75 214 ILE A C 1
ATOM 1686 O O . ILE A 1 214 ? -5.98 4.348 20.359 1 98.75 214 ILE A O 1
ATOM 1690 N N . GLY A 1 215 ? -4.457 2.725 20.688 1 98.5 215 GLY A N 1
ATOM 1691 C CA . GLY A 1 215 ? -5.285 2.059 21.672 1 98.5 215 GLY A CA 1
ATOM 1692 C C . GLY A 1 215 ? -5.625 2.943 22.859 1 98.5 215 GLY A C 1
ATOM 1693 O O . GLY A 1 215 ? -6.777 2.988 23.297 1 98.5 215 GLY A O 1
ATOM 1694 N N . GLN A 1 216 ? -4.637 3.629 23.406 1 98.69 216 GLN A N 1
ATOM 1695 C CA . GLN A 1 216 ? -4.848 4.504 24.547 1 98.69 216 GLN A CA 1
ATOM 1696 C C . GLN A 1 216 ? -5.77 5.664 24.203 1 98.69 216 GLN A C 1
ATOM 1698 O O . GLN A 1 216 ? -6.664 6.02 24.969 1 98.69 216 GLN A O 1
ATOM 1703 N N . ILE A 1 217 ? -5.559 6.234 23.016 1 98.88 217 ILE A N 1
ATOM 1704 C CA . ILE A 1 217 ? -6.371 7.367 22.578 1 98.88 217 ILE A CA 1
ATOM 1705 C C . ILE A 1 217 ? -7.824 6.926 22.406 1 98.88 217 ILE A C 1
ATOM 1707 O O . ILE A 1 217 ? -8.742 7.609 22.859 1 98.88 217 ILE A O 1
ATOM 1711 N N . PHE A 1 218 ? -8.039 5.789 21.797 1 98.81 218 PHE A N 1
ATOM 1712 C CA . PHE A 1 218 ? -9.398 5.301 21.594 1 98.81 218 PHE A CA 1
ATOM 1713 C C . PHE A 1 218 ? -10.07 4.988 22.922 1 98.81 218 PHE A C 1
ATOM 1715 O O . PHE A 1 218 ? -11.266 5.227 23.094 1 98.81 218 PHE A O 1
ATOM 1722 N N . LYS A 1 219 ? -9.305 4.445 23.859 1 98.19 219 LYS A N 1
ATOM 1723 C CA . LYS A 1 219 ? -9.852 4.203 25.188 1 98.19 219 LYS A CA 1
ATOM 1724 C C . LYS A 1 219 ? -10.211 5.512 25.891 1 98.19 219 LYS A C 1
ATOM 1726 O O . LYS A 1 219 ? -11.281 5.625 26.5 1 98.19 219 LYS A O 1
ATOM 1731 N N . HIS A 1 220 ? -9.344 6.504 25.812 1 98.38 220 HIS A N 1
ATOM 1732 C CA . HIS A 1 220 ? -9.555 7.805 26.438 1 98.38 220 HIS A CA 1
ATOM 1733 C C . HIS A 1 220 ? -10.867 8.43 25.969 1 98.38 220 HIS A C 1
ATOM 1735 O O . HIS A 1 220 ? -11.609 8.992 26.766 1 98.38 220 HIS A O 1
ATOM 1741 N N . PHE A 1 221 ? -11.148 8.305 24.703 1 98.31 221 PHE A N 1
ATOM 1742 C CA . PHE A 1 221 ? -12.336 8.938 24.125 1 98.31 221 PHE A CA 1
ATOM 1743 C C . PHE A 1 221 ? -13.5 7.953 24.078 1 98.31 221 PHE A C 1
ATOM 1745 O O . PHE A 1 221 ? -14.516 8.219 23.422 1 98.31 221 PHE A O 1
ATOM 1752 N N . GLU A 1 222 ? -13.328 6.738 24.656 1 97.5 222 GLU A N 1
ATOM 1753 C CA . GLU A 1 222 ? -14.367 5.719 24.797 1 97.5 222 GLU A CA 1
ATOM 1754 C C . GLU A 1 222 ? -14.82 5.203 23.438 1 97.5 222 GLU A C 1
ATOM 1756 O O . GLU A 1 222 ? -16.016 5.086 23.188 1 97.5 222 GLU A O 1
ATOM 1761 N N . LEU A 1 223 ? -13.867 4.93 22.594 1 97.75 223 LEU A N 1
ATOM 1762 C CA . LEU A 1 223 ? -14.156 4.484 21.234 1 97.75 223 LEU A CA 1
ATOM 1763 C C . LEU A 1 223 ? -13.945 2.98 21.094 1 97.75 223 LEU A C 1
ATOM 1765 O O . LEU A 1 223 ? -14.172 2.41 20.031 1 97.75 223 LEU A O 1
ATOM 1769 N N . MET A 1 224 ? -13.391 2.416 22.078 1 89.12 224 MET A N 1
ATOM 1770 C CA . MET A 1 224 ? -13.195 0.968 22.094 1 89.12 224 MET A CA 1
ATOM 1771 C C . MET A 1 224 ? -13.578 0.38 23.438 1 89.12 224 MET A C 1
ATOM 1773 O O . MET A 1 224 ? -13.641 1.101 24.438 1 89.12 224 MET A O 1
ATOM 1777 N N . MET B 1 1 ? 20.266 -24.797 3.738 1 93.19 1 MET B N 1
ATOM 1778 C CA . MET B 1 1 ? 19.562 -23.859 4.617 1 93.19 1 MET B CA 1
ATOM 1779 C C . MET B 1 1 ? 18.812 -22.812 3.807 1 93.19 1 MET B C 1
ATOM 1781 O O . MET B 1 1 ? 19.359 -22.266 2.848 1 93.19 1 MET B O 1
ATOM 1785 N N . ILE B 1 2 ? 17.609 -22.609 4.141 1 98.62 2 ILE B N 1
ATOM 1786 C CA . ILE B 1 2 ? 16.797 -21.625 3.43 1 98.62 2 ILE B CA 1
ATOM 1787 C C . ILE B 1 2 ? 17.297 -20.219 3.734 1 98.62 2 ILE B C 1
ATOM 1789 O O . ILE B 1 2 ? 17.5 -19.859 4.898 1 98.62 2 ILE B O 1
ATOM 1793 N N . ARG B 1 3 ? 17.453 -19.422 2.703 1 98.69 3 ARG B N 1
ATOM 1794 C CA . ARG B 1 3 ? 18 -18.078 2.859 1 98.69 3 ARG B CA 1
ATOM 1795 C C . ARG B 1 3 ? 17 -17.016 2.418 1 98.69 3 ARG B C 1
ATOM 1797 O O . ARG B 1 3 ? 17.141 -15.852 2.771 1 98.69 3 ARG B O 1
ATOM 1804 N N . LEU B 1 4 ? 16 -17.438 1.632 1 98.94 4 LEU B N 1
ATOM 1805 C CA . LEU B 1 4 ? 15.023 -16.5 1.084 1 98.94 4 LEU B CA 1
ATOM 1806 C C . LEU B 1 4 ? 13.633 -17.125 1.063 1 98.94 4 LEU B C 1
ATOM 1808 O O . LEU B 1 4 ? 13.477 -18.297 0.697 1 98.94 4 LEU B O 1
ATOM 1812 N N . ALA B 1 5 ? 12.672 -16.422 1.55 1 98.94 5 ALA B N 1
ATOM 1813 C CA . ALA B 1 5 ? 11.266 -16.797 1.41 1 98.94 5 ALA B CA 1
ATOM 1814 C C . ALA B 1 5 ? 10.539 -15.852 0.447 1 98.94 5 ALA B C 1
ATOM 1816 O O . ALA B 1 5 ? 10.57 -14.633 0.619 1 98.94 5 ALA B O 1
ATOM 1817 N N . ALA B 1 6 ? 9.992 -16.359 -0.627 1 98.94 6 ALA B N 1
ATOM 1818 C CA . ALA B 1 6 ? 9.117 -15.648 -1.556 1 98.94 6 ALA B CA 1
ATOM 1819 C C . ALA B 1 6 ? 7.648 -15.938 -1.254 1 98.94 6 ALA B C 1
ATOM 1821 O O . ALA B 1 6 ? 7.191 -17.078 -1.391 1 98.94 6 ALA B O 1
ATOM 1822 N N . ILE B 1 7 ? 6.918 -14.898 -0.88 1 98.94 7 ILE B N 1
ATOM 1823 C CA . ILE B 1 7 ? 5.613 -15.133 -0.271 1 98.94 7 ILE B CA 1
ATOM 1824 C C . ILE B 1 7 ? 4.535 -14.406 -1.075 1 98.94 7 ILE B C 1
ATOM 1826 O O . ILE B 1 7 ? 4.676 -13.227 -1.392 1 98.94 7 ILE B O 1
ATOM 1830 N N . ASP B 1 8 ? 3.449 -15.117 -1.412 1 98.56 8 ASP B N 1
ATOM 1831 C CA . ASP B 1 8 ? 2.227 -14.516 -1.933 1 98.56 8 ASP B CA 1
ATOM 1832 C C . ASP B 1 8 ? 1.566 -13.625 -0.886 1 98.56 8 ASP B C 1
ATOM 1834 O O . ASP B 1 8 ? 1.851 -13.742 0.308 1 98.56 8 ASP B O 1
ATOM 1838 N N . VAL B 1 9 ? 0.678 -12.719 -1.391 1 98.44 9 VAL B N 1
ATOM 1839 C CA . VAL B 1 9 ? 0.07 -11.773 -0.461 1 98.44 9 VAL B CA 1
ATOM 1840 C C . VAL B 1 9 ? -1.385 -12.164 -0.207 1 98.44 9 VAL B C 1
ATOM 1842 O O . VAL B 1 9 ? -1.723 -12.656 0.87 1 98.44 9 VAL B O 1
ATOM 1845 N N . ASP B 1 10 ? -2.23 -12.062 -1.187 1 97.12 10 ASP B N 1
ATOM 1846 C CA . ASP B 1 10 ? -3.662 -12.281 -1.015 1 97.12 10 ASP B CA 1
ATOM 1847 C C . ASP B 1 10 ? -3.967 -13.758 -0.775 1 97.12 10 ASP B C 1
ATOM 1849 O O . ASP B 1 10 ? -3.535 -14.617 -1.546 1 97.12 10 ASP B O 1
ATOM 1853 N N . GLY B 1 11 ? -4.68 -14.031 0.297 1 96.81 11 GLY B N 1
ATOM 1854 C CA . GLY B 1 11 ? -5.023 -15.398 0.665 1 96.81 11 GLY B CA 1
ATOM 1855 C C . GLY B 1 11 ? -3.916 -16.109 1.421 1 96.81 11 GLY B C 1
ATOM 1856 O O . GLY B 1 11 ? -4.129 -17.188 1.98 1 96.81 11 GLY B O 1
ATOM 1857 N N . THR B 1 12 ? -2.734 -15.5 1.458 1 98.31 12 THR B N 1
ATOM 1858 C CA . THR B 1 12 ? -1.555 -16.062 2.107 1 98.31 12 THR B CA 1
ATOM 1859 C C . THR B 1 12 ? -1.148 -15.227 3.314 1 98.31 12 THR B C 1
ATOM 1861 O O . THR B 1 12 ? -1.031 -15.742 4.426 1 98.31 12 THR B O 1
ATOM 1864 N N . LEU B 1 13 ? -0.968 -13.945 3.158 1 98.5 13 LEU B N 1
ATOM 1865 C CA . LEU B 1 13 ? -0.713 -13.031 4.266 1 98.5 13 LEU B CA 1
ATOM 1866 C C . LEU B 1 13 ? -2.012 -12.406 4.77 1 98.5 13 LEU B C 1
ATOM 1868 O O . LEU B 1 13 ? -2.057 -11.859 5.871 1 98.5 13 LEU B O 1
ATOM 1872 N N . THR B 1 14 ? -2.975 -12.391 3.871 1 98 14 THR B N 1
ATOM 1873 C CA . THR B 1 14 ? -4.258 -11.766 4.172 1 98 14 THR B CA 1
ATOM 1874 C C . THR B 1 14 ? -5.348 -12.812 4.34 1 98 14 THR B C 1
ATOM 1876 O O . THR B 1 14 ? -5.184 -13.961 3.924 1 98 14 THR B O 1
ATOM 1879 N N . ASP B 1 15 ? -6.418 -12.422 4.961 1 96.88 15 ASP B N 1
ATOM 1880 C CA . ASP B 1 15 ? -7.574 -13.305 5.02 1 96.88 15 ASP B CA 1
ATOM 1881 C C . ASP B 1 15 ? -8.453 -13.148 3.781 1 96.88 15 ASP B C 1
ATOM 1883 O O . ASP B 1 15 ? -8.016 -12.578 2.773 1 96.88 15 ASP B O 1
ATOM 1887 N N . ARG B 1 16 ? -9.609 -13.766 3.773 1 93.44 16 ARG B N 1
AT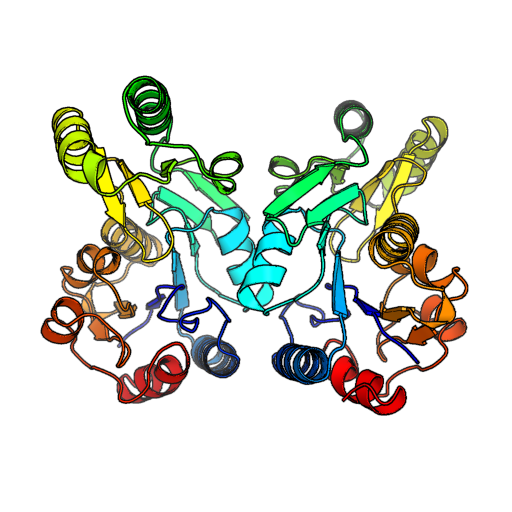OM 1888 C CA . ARG B 1 16 ? -10.484 -13.82 2.605 1 93.44 16 ARG B CA 1
ATOM 1889 C C . ARG B 1 16 ? -10.953 -12.422 2.205 1 93.44 16 ARG B C 1
ATOM 1891 O O . ARG B 1 16 ? -11.352 -12.203 1.06 1 93.44 16 ARG B O 1
ATOM 1898 N N . ASP B 1 17 ? -10.961 -11.508 3.207 1 95.19 17 ASP B N 1
ATOM 1899 C CA . ASP B 1 17 ? -11.406 -10.141 2.945 1 95.19 17 ASP B CA 1
ATOM 1900 C C . ASP B 1 17 ? -10.219 -9.219 2.684 1 95.19 17 ASP B C 1
ATOM 1902 O O . ASP B 1 17 ? -10.359 -7.992 2.723 1 95.19 17 ASP B O 1
ATOM 1906 N N . ARG B 1 18 ? -8.961 -9.805 2.525 1 96.5 18 ARG B N 1
ATOM 1907 C CA . ARG B 1 18 ? -7.73 -9.125 2.141 1 96.5 18 ARG B CA 1
ATOM 1908 C C . ARG B 1 18 ? -7.148 -8.344 3.312 1 96.5 18 ARG B C 1
ATOM 1910 O O . ARG B 1 18 ? -6.305 -7.465 3.123 1 96.5 18 ARG B O 1
ATOM 1917 N N . LEU B 1 19 ? -7.664 -8.609 4.527 1 98.12 19 LEU B N 1
ATOM 1918 C CA . LEU B 1 19 ? -7.059 -8 5.707 1 98.12 19 LEU B CA 1
ATOM 1919 C C . LEU B 1 19 ? -5.723 -8.664 6.031 1 98.12 19 LEU B C 1
ATOM 1921 O O . LEU B 1 19 ? -5.645 -9.891 6.148 1 98.12 19 LEU B O 1
ATOM 1925 N N . ILE B 1 20 ? -4.73 -7.863 6.223 1 98.56 20 ILE B N 1
ATOM 1926 C CA . ILE B 1 20 ? -3.402 -8.391 6.523 1 98.56 20 ILE B CA 1
ATOM 1927 C C . ILE B 1 20 ? -3.393 -8.984 7.93 1 98.56 20 ILE B C 1
ATOM 1929 O O . ILE B 1 20 ? -4.023 -8.453 8.844 1 98.56 20 ILE B O 1
ATOM 1933 N N . SER B 1 21 ? -2.717 -10.047 8.125 1 98.62 21 SER B N 1
ATOM 1934 C CA . SER B 1 21 ? -2.553 -10.672 9.43 1 98.62 21 SER B CA 1
ATOM 1935 C C . SER B 1 21 ? -1.457 -9.984 10.234 1 98.62 21 SER B C 1
ATOM 1937 O O . SER B 1 21 ? -0.299 -9.945 9.82 1 98.62 21 SER B O 1
ATOM 1939 N N . THR B 1 22 ? -1.81 -9.508 11.453 1 98.31 22 THR B N 1
ATOM 1940 C CA . THR B 1 22 ? -0.806 -8.883 12.312 1 98.31 22 THR B CA 1
ATOM 1941 C C . THR B 1 22 ? 0.207 -9.922 12.797 1 98.31 22 THR B C 1
ATOM 1943 O O . THR B 1 22 ? 1.387 -9.609 12.969 1 98.31 22 THR B O 1
ATOM 1946 N N . LYS B 1 23 ? -0.241 -11.141 12.945 1 98.12 23 LYS B N 1
ATOM 1947 C CA . LYS B 1 23 ? 0.664 -12.219 13.328 1 98.12 23 LYS B CA 1
ATOM 1948 C C . LYS B 1 23 ? 1.667 -12.523 12.219 1 98.12 23 LYS B C 1
ATOM 1950 O O . LYS B 1 23 ? 2.832 -12.82 12.492 1 98.12 23 LYS B O 1
ATOM 1955 N N . ALA B 1 24 ? 1.203 -12.5 10.992 1 98.69 24 ALA B N 1
ATOM 1956 C CA . ALA B 1 24 ? 2.113 -12.703 9.867 1 98.69 24 ALA B CA 1
ATOM 1957 C C . ALA B 1 24 ? 3.205 -11.641 9.844 1 98.69 24 ALA B C 1
ATOM 1959 O O . ALA B 1 24 ? 4.379 -11.945 9.641 1 98.69 24 ALA B O 1
ATOM 1960 N N . ILE B 1 25 ? 2.822 -10.375 10.078 1 98.75 25 ILE B N 1
ATOM 1961 C CA . ILE B 1 25 ? 3.771 -9.266 10.109 1 98.75 25 ILE B CA 1
ATOM 1962 C C . ILE B 1 25 ? 4.855 -9.547 11.148 1 98.75 25 ILE B C 1
ATOM 1964 O O . ILE B 1 25 ? 6.047 -9.445 10.852 1 98.75 25 ILE B O 1
ATOM 1968 N N . GLU B 1 26 ? 4.414 -9.914 12.328 1 98.31 26 GLU B N 1
ATOM 1969 C CA . GLU B 1 26 ? 5.348 -10.156 13.422 1 98.31 26 GLU B CA 1
ATOM 1970 C C . GLU B 1 26 ? 6.285 -11.32 13.102 1 98.31 26 GLU B C 1
ATOM 1972 O O . GLU B 1 26 ? 7.48 -11.258 13.383 1 98.31 26 GLU B O 1
ATOM 1977 N N . SER B 1 27 ? 5.75 -12.367 12.523 1 98.69 27 SER B N 1
ATOM 1978 C CA . SER B 1 27 ? 6.559 -13.523 12.164 1 98.69 27 SER B CA 1
ATOM 1979 C C . SER B 1 27 ? 7.602 -13.164 11.109 1 98.69 27 SER B C 1
ATOM 1981 O O . SER B 1 27 ? 8.758 -13.578 11.203 1 98.69 27 SER B O 1
ATOM 1983 N N . ILE B 1 28 ? 7.219 -12.398 10.125 1 98.88 28 ILE B N 1
ATOM 1984 C CA . ILE B 1 28 ? 8.117 -11.992 9.055 1 98.88 28 ILE B CA 1
ATOM 1985 C C . ILE B 1 28 ? 9.25 -11.133 9.617 1 98.88 28 ILE B C 1
ATOM 1987 O O . ILE B 1 28 ? 10.422 -11.398 9.359 1 98.88 28 ILE B O 1
ATOM 1991 N N . ARG B 1 29 ? 8.883 -10.148 10.414 1 98.56 29 ARG B N 1
ATOM 1992 C CA . ARG B 1 29 ? 9.883 -9.266 11 1 98.56 29 ARG B CA 1
ATOM 1993 C C . ARG B 1 29 ? 10.867 -10.039 11.867 1 98.56 29 ARG B C 1
ATOM 1995 O O . ARG B 1 29 ? 12.07 -9.773 11.836 1 98.56 29 ARG B O 1
ATOM 2002 N N . SER B 1 30 ? 10.32 -11.008 12.648 1 98.31 30 SER B N 1
ATOM 2003 C CA . SER B 1 30 ? 11.18 -11.844 13.484 1 98.31 30 SER B CA 1
ATOM 2004 C C . SER B 1 30 ? 12.148 -12.664 12.648 1 98.31 30 SER B C 1
ATOM 2006 O O . SER B 1 30 ? 13.336 -12.742 12.969 1 98.31 30 SER B O 1
ATOM 2008 N N . ALA B 1 31 ? 11.648 -13.25 11.586 1 98.62 31 ALA B N 1
ATOM 2009 C CA . ALA B 1 31 ? 12.492 -14.07 10.719 1 98.62 31 ALA B CA 1
ATOM 2010 C C . ALA B 1 31 ? 13.562 -13.227 10.031 1 98.62 31 ALA B C 1
ATOM 2012 O O . ALA B 1 31 ? 14.695 -13.672 9.859 1 98.62 31 ALA B O 1
ATOM 2013 N N . GLU B 1 32 ? 13.211 -12.023 9.625 1 98.69 32 GLU B N 1
ATOM 2014 C CA . GLU B 1 32 ? 14.164 -11.117 8.992 1 98.69 32 GLU B CA 1
ATOM 2015 C C . GLU B 1 32 ? 15.289 -10.742 9.945 1 98.69 32 GLU B C 1
ATOM 2017 O O . GLU B 1 32 ? 16.453 -10.633 9.539 1 98.69 32 GLU B O 1
ATOM 2022 N N . LYS B 1 33 ? 14.945 -10.539 11.195 1 97.88 33 LYS B N 1
ATOM 2023 C CA . LYS B 1 33 ? 15.945 -10.219 12.203 1 97.88 33 LYS B CA 1
ATOM 2024 C C . LYS B 1 33 ? 16.953 -11.344 12.359 1 97.88 33 LYS B C 1
ATOM 2026 O O . LYS B 1 33 ? 18.094 -11.117 12.773 1 97.88 33 LYS B O 1
ATOM 2031 N N . LYS B 1 34 ? 16.547 -12.523 11.977 1 97.56 34 LYS B N 1
ATOM 2032 C CA . LYS B 1 34 ? 17.422 -13.688 12.086 1 97.56 34 LYS B CA 1
ATOM 2033 C C . LYS B 1 34 ? 18.172 -13.93 10.781 1 97.56 34 LYS B C 1
ATOM 2035 O O . LYS B 1 34 ? 18.875 -14.93 10.633 1 97.56 34 LYS B O 1
ATOM 2040 N N . GLY B 1 35 ? 17.953 -13.086 9.828 1 97.88 35 GLY B N 1
ATOM 2041 C CA . GLY B 1 35 ? 18.797 -13.117 8.641 1 97.88 35 GLY B CA 1
ATOM 2042 C C . GLY B 1 35 ? 18.062 -13.594 7.402 1 97.88 35 GLY B C 1
ATOM 2043 O O . GLY B 1 35 ? 18.641 -13.664 6.32 1 97.88 35 GLY B O 1
ATOM 2044 N N . LEU B 1 36 ? 16.781 -13.969 7.52 1 98.81 36 LEU B N 1
ATOM 2045 C CA . LEU B 1 36 ? 16.016 -14.406 6.363 1 98.81 36 LEU B CA 1
ATOM 2046 C C . LEU B 1 36 ? 15.695 -13.227 5.445 1 98.81 36 LEU B C 1
ATOM 2048 O O . LEU B 1 36 ? 15.258 -12.172 5.914 1 98.81 36 LEU B O 1
ATOM 2052 N N . THR B 1 37 ? 15.969 -13.336 4.125 1 98.88 37 THR B N 1
ATOM 2053 C CA . THR B 1 37 ? 15.438 -12.406 3.139 1 98.88 37 THR B CA 1
ATOM 2054 C C . THR B 1 37 ? 13.992 -12.758 2.793 1 98.88 37 THR B C 1
ATOM 2056 O O . THR B 1 37 ? 13.672 -13.914 2.525 1 98.88 37 THR B O 1
ATOM 2059 N N . VAL B 1 38 ? 13.133 -11.828 2.881 1 98.94 38 VAL B N 1
ATOM 2060 C CA . VAL B 1 38 ? 11.727 -12.047 2.543 1 98.94 38 VAL B CA 1
ATOM 2061 C C . VAL B 1 38 ? 11.344 -11.188 1.342 1 98.94 38 VAL B C 1
ATOM 2063 O O . VAL B 1 38 ? 11.656 -10 1.295 1 98.94 38 VAL B O 1
ATOM 2066 N N . SER B 1 39 ? 10.781 -11.766 0.338 1 98.94 39 SER B N 1
ATOM 2067 C CA . SER B 1 39 ? 10.227 -11.094 -0.833 1 98.94 39 SER B CA 1
ATOM 2068 C C . SER B 1 39 ? 8.727 -11.359 -0.968 1 98.94 39 SER B C 1
ATOM 2070 O O . SER B 1 39 ? 8.258 -12.461 -0.666 1 98.94 39 SER B O 1
ATOM 2072 N N . LEU B 1 40 ? 8 -10.359 -1.416 1 98.94 40 LEU B N 1
ATOM 2073 C CA . LEU B 1 40 ? 6.582 -10.531 -1.717 1 98.94 40 LEU B CA 1
ATOM 2074 C C . LEU B 1 40 ? 6.355 -10.633 -3.221 1 98.94 40 LEU B C 1
ATOM 2076 O O . LEU B 1 40 ? 6.922 -9.859 -3.992 1 98.94 40 LEU B O 1
ATOM 2080 N N . LEU B 1 41 ? 5.609 -11.57 -3.635 1 98.75 41 LEU B N 1
ATOM 2081 C CA . LEU B 1 41 ? 5.168 -11.75 -5.012 1 98.75 41 LEU B CA 1
ATOM 2082 C C . LEU B 1 41 ? 3.648 -11.641 -5.113 1 98.75 41 LEU B C 1
ATOM 2084 O O . LEU B 1 41 ? 2.926 -12.547 -4.676 1 98.75 41 LEU B O 1
ATOM 2088 N N . SER B 1 42 ? 3.131 -10.609 -5.711 1 97.94 42 SER B N 1
ATOM 2089 C CA . SER B 1 42 ? 1.697 -10.336 -5.711 1 97.94 42 SER B CA 1
ATOM 2090 C C . SER B 1 42 ? 1.196 -10.023 -7.117 1 97.94 42 SER B C 1
ATOM 2092 O O . SER B 1 42 ? 1.977 -9.633 -7.988 1 97.94 42 SER B O 1
ATOM 2094 N N . GLY B 1 43 ? -0.072 -10.281 -7.371 1 97.06 43 GLY B N 1
ATOM 2095 C CA . GLY B 1 43 ? -0.724 -9.828 -8.594 1 97.06 43 GLY B CA 1
ATOM 2096 C C . GLY B 1 43 ? -1.098 -8.359 -8.562 1 97.06 43 GLY B C 1
ATOM 2097 O O . GLY B 1 43 ? -1.479 -7.793 -9.586 1 97.06 43 GLY B O 1
ATOM 2098 N N . ASN B 1 44 ? -0.96 -7.703 -7.484 1 97.62 44 ASN B N 1
ATOM 2099 C CA . ASN B 1 44 ? -1.304 -6.293 -7.344 1 97.62 44 ASN B CA 1
ATOM 2100 C C . ASN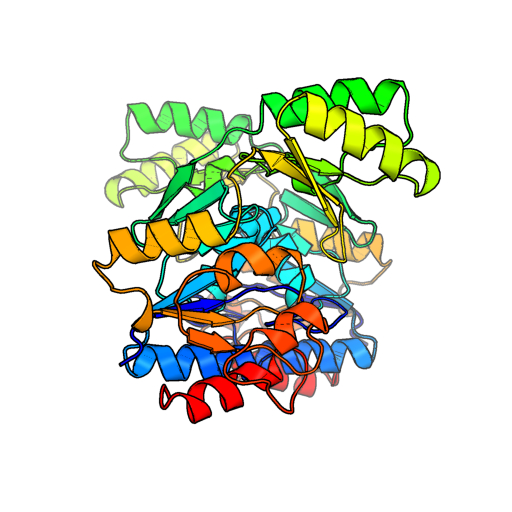 B 1 44 ? -0.32 -5.398 -8.094 1 97.62 44 ASN B C 1
ATOM 2102 O O . ASN B 1 44 ? 0.682 -5.883 -8.625 1 97.62 44 ASN B O 1
ATOM 2106 N N . VAL B 1 45 ? -0.662 -4.164 -8.172 1 98.5 45 VAL B N 1
ATOM 2107 C CA . VAL B 1 45 ? 0.145 -3.176 -8.875 1 98.5 45 VAL B CA 1
ATOM 2108 C C . VAL B 1 45 ? 1.348 -2.785 -8.016 1 98.5 45 VAL B C 1
ATOM 2110 O O . VAL B 1 45 ? 1.321 -2.936 -6.793 1 98.5 45 VAL B O 1
ATOM 2113 N N . ILE B 1 46 ? 2.338 -2.25 -8.625 1 98.69 46 ILE B N 1
ATOM 2114 C CA . ILE B 1 46 ? 3.637 -2.047 -7.992 1 98.69 46 ILE B CA 1
ATOM 2115 C C . ILE B 1 46 ? 3.504 -1.045 -6.848 1 98.69 46 ILE B C 1
ATOM 2117 O O . ILE B 1 46 ? 4.094 -1.229 -5.781 1 98.69 46 ILE B O 1
ATOM 2121 N N . PRO B 1 47 ? 2.717 0.078 -6.902 1 98.69 47 PRO B N 1
ATOM 2122 C CA . PRO B 1 47 ? 2.654 0.981 -5.75 1 98.69 47 PRO B CA 1
ATOM 2123 C C . PRO B 1 47 ? 2.016 0.331 -4.527 1 98.69 47 PRO B C 1
ATOM 2125 O O . PRO B 1 47 ? 2.352 0.68 -3.393 1 98.69 47 PRO B O 1
ATOM 2128 N N . VAL B 1 48 ? 1.112 -0.619 -4.766 1 98.56 48 VAL B N 1
ATOM 2129 C CA . VAL B 1 48 ? 0.51 -1.343 -3.65 1 98.56 48 VAL B CA 1
ATOM 2130 C C . VAL B 1 48 ? 1.555 -2.24 -2.992 1 98.56 48 VAL B C 1
ATOM 2132 O O . VAL B 1 48 ? 1.682 -2.26 -1.767 1 98.56 48 VAL B O 1
ATOM 2135 N N . VAL B 1 49 ? 2.311 -2.902 -3.795 1 98.75 49 VAL B N 1
ATOM 2136 C CA . VAL B 1 49 ? 3.311 -3.811 -3.244 1 98.75 49 VAL B CA 1
ATOM 2137 C C . VAL B 1 49 ? 4.445 -3.008 -2.617 1 98.75 49 VAL B C 1
ATOM 2139 O O . VAL B 1 49 ? 5.027 -3.426 -1.612 1 98.75 49 VAL B O 1
ATOM 2142 N N . TYR B 1 50 ? 4.766 -1.866 -3.225 1 98.75 50 TYR B N 1
ATOM 2143 C CA . TYR B 1 50 ? 5.676 -0.901 -2.619 1 98.75 50 TYR B CA 1
ATOM 2144 C C . TYR B 1 50 ? 5.215 -0.52 -1.217 1 98.75 50 TYR B C 1
ATOM 2146 O O . TYR B 1 50 ? 6.004 -0.538 -0.271 1 98.75 50 TYR B O 1
ATOM 2154 N N . ALA B 1 51 ? 3.967 -0.222 -1.06 1 98.75 51 ALA B N 1
ATOM 2155 C CA . ALA B 1 51 ? 3.408 0.121 0.246 1 98.75 51 ALA B CA 1
ATOM 2156 C C . ALA B 1 51 ? 3.592 -1.024 1.239 1 98.75 51 ALA B C 1
ATOM 2158 O O . ALA B 1 51 ? 4.012 -0.806 2.377 1 98.75 51 ALA B O 1
ATOM 2159 N N . LEU B 1 52 ? 3.277 -2.213 0.779 1 98.88 52 LEU B N 1
ATOM 2160 C CA . LEU B 1 52 ? 3.422 -3.373 1.651 1 98.88 52 LEU B CA 1
ATOM 2161 C C . LEU B 1 52 ? 4.871 -3.541 2.098 1 98.88 52 LEU B C 1
ATOM 2163 O O . LEU B 1 52 ? 5.137 -3.824 3.268 1 98.88 52 LEU B O 1
ATOM 2167 N N . LYS B 1 53 ? 5.785 -3.365 1.156 1 98.88 53 LYS B N 1
ATOM 2168 C CA . LYS B 1 53 ? 7.199 -3.479 1.511 1 98.88 53 LYS B CA 1
ATOM 2169 C C . LYS B 1 53 ? 7.566 -2.492 2.615 1 98.88 53 LYS B C 1
ATOM 2171 O O . LYS B 1 53 ? 8.188 -2.871 3.611 1 98.88 53 LYS B O 1
ATOM 2176 N N . ILE B 1 54 ? 7.176 -1.265 2.426 1 98.25 54 ILE B N 1
ATOM 2177 C CA . ILE B 1 54 ? 7.562 -0.198 3.342 1 98.25 54 ILE B CA 1
ATOM 2178 C C . ILE B 1 54 ? 6.895 -0.416 4.699 1 98.25 54 ILE B C 1
ATOM 2180 O O . ILE B 1 54 ? 7.574 -0.484 5.727 1 98.25 54 ILE B O 1
ATOM 2184 N N . PHE B 1 55 ? 5.656 -0.651 4.777 1 98.62 55 PHE B N 1
ATOM 2185 C CA . PHE B 1 55 ? 4.898 -0.604 6.02 1 98.62 55 PHE B CA 1
ATOM 2186 C C . PHE B 1 55 ? 5.043 -1.91 6.793 1 98.62 55 PHE B C 1
ATOM 2188 O O . PHE B 1 55 ? 4.93 -1.927 8.016 1 98.62 55 PHE B O 1
ATOM 2195 N N . LEU B 1 56 ? 5.27 -3.047 6.082 1 98.75 56 LEU B N 1
ATOM 2196 C CA . LEU B 1 56 ? 5.469 -4.312 6.777 1 98.75 56 LEU B CA 1
ATOM 2197 C C . LEU B 1 56 ? 6.934 -4.504 7.148 1 98.75 56 LEU B C 1
ATOM 2199 O O . LEU B 1 56 ? 7.258 -5.332 8 1 98.75 56 LEU B O 1
ATOM 2203 N N . GLY B 1 57 ? 7.816 -3.746 6.523 1 98.38 57 GLY B N 1
ATOM 2204 C CA . GLY B 1 57 ? 9.242 -3.883 6.77 1 98.38 57 GLY B CA 1
ATOM 2205 C C . GLY B 1 57 ? 9.867 -5.055 6.031 1 98.38 57 GLY B C 1
ATOM 2206 O O . GLY B 1 57 ? 10.648 -5.812 6.605 1 98.38 57 GLY B O 1
ATOM 2207 N N . ILE B 1 58 ? 9.492 -5.281 4.781 1 98.88 58 ILE B N 1
ATOM 2208 C CA . ILE B 1 58 ? 10.031 -6.371 3.98 1 98.88 58 ILE B CA 1
ATOM 2209 C C . ILE B 1 58 ? 11.445 -6.02 3.516 1 98.88 58 ILE B C 1
ATOM 2211 O O . ILE B 1 58 ? 11.664 -4.961 2.92 1 98.88 58 ILE B O 1
ATOM 2215 N N . ASN B 1 59 ? 12.391 -6.883 3.699 1 98.81 59 ASN B N 1
ATOM 2216 C CA . ASN B 1 59 ? 13.789 -6.527 3.506 1 98.81 59 ASN B CA 1
ATOM 2217 C C . ASN B 1 59 ? 14.289 -6.945 2.127 1 98.81 59 ASN B C 1
ATOM 2219 O O . ASN B 1 59 ? 15.398 -6.586 1.729 1 98.81 59 ASN B O 1
ATOM 2223 N N . GLY B 1 60 ? 13.555 -7.73 1.334 1 98.88 60 GLY B N 1
ATOM 2224 C CA . GLY B 1 60 ? 13.898 -8.102 -0.028 1 98.88 60 GLY B CA 1
ATOM 2225 C C . GLY B 1 60 ? 13.148 -7.301 -1.075 1 98.88 60 GLY B C 1
ATOM 2226 O O . GLY B 1 60 ? 12.273 -6.496 -0.74 1 98.88 60 GLY B O 1
ATOM 2227 N N . PRO B 1 61 ? 13.477 -7.508 -2.41 1 98.88 61 PRO B N 1
ATOM 2228 C CA . PRO B 1 61 ? 12.656 -6.926 -3.475 1 98.88 61 PRO B CA 1
ATOM 2229 C C . PRO B 1 61 ? 11.227 -7.465 -3.479 1 98.88 61 PRO B C 1
ATOM 2231 O O . PRO B 1 61 ? 10.977 -8.562 -2.98 1 98.88 61 PRO B O 1
ATOM 2234 N N . VAL B 1 62 ? 10.375 -6.664 -3.975 1 98.94 62 VAL B N 1
ATOM 2235 C CA . VAL B 1 62 ? 8.992 -7.117 -4.074 1 98.94 62 VAL B CA 1
ATOM 2236 C C . VAL B 1 62 ? 8.516 -7.012 -5.52 1 98.94 62 VAL B C 1
ATOM 2238 O O . VAL B 1 62 ? 8.961 -6.137 -6.266 1 98.94 62 VAL B O 1
ATOM 2241 N N . PHE B 1 63 ? 7.609 -7.926 -5.891 1 98.94 63 PHE B N 1
ATOM 2242 C CA . PHE B 1 63 ? 7.137 -8.016 -7.27 1 98.94 63 PHE B CA 1
ATOM 2243 C C . PHE B 1 63 ? 5.637 -7.766 -7.344 1 98.94 63 PHE B C 1
ATOM 2245 O O . PHE B 1 63 ? 4.871 -8.305 -6.543 1 98.94 63 PHE B O 1
ATOM 2252 N N . GLY B 1 64 ? 5.273 -6.945 -8.234 1 98.75 64 GLY B N 1
ATOM 2253 C CA . GLY B 1 64 ? 3.879 -6.77 -8.602 1 98.75 64 GLY B CA 1
ATOM 2254 C C . GLY B 1 64 ? 3.52 -7.426 -9.922 1 98.75 64 GLY B C 1
ATOM 2255 O O . GLY B 1 64 ? 4.395 -7.91 -10.641 1 98.75 64 GLY B O 1
ATOM 2256 N N . GLU B 1 65 ? 2.223 -7.457 -10.102 1 98.31 65 GLU B N 1
ATOM 2257 C CA . GLU B 1 65 ? 1.678 -7.953 -11.367 1 98.31 65 GLU B CA 1
ATOM 2258 C C . GLU B 1 65 ? 2.264 -9.312 -11.719 1 98.31 65 GLU B C 1
ATOM 2260 O O . GLU B 1 65 ? 2.707 -9.531 -12.852 1 98.31 65 GLU B O 1
ATOM 2265 N N . ASN B 1 66 ? 2.35 -10.164 -10.734 1 97.44 66 ASN B N 1
ATOM 2266 C CA . ASN B 1 66 ? 2.715 -11.57 -10.844 1 97.44 66 ASN B CA 1
ATOM 2267 C C . ASN B 1 66 ? 4.113 -11.742 -11.43 1 97.44 66 ASN B C 1
ATOM 2269 O O . ASN B 1 66 ? 4.34 -12.617 -12.273 1 97.44 66 ASN B O 1
ATOM 2273 N N . GLY B 1 67 ? 4.965 -10.836 -11.062 1 98.31 67 GLY B N 1
ATOM 2274 C CA . GLY B 1 67 ? 6.352 -10.961 -11.484 1 98.31 67 GLY B CA 1
ATOM 2275 C C . GLY B 1 67 ? 6.715 -10.039 -12.633 1 98.31 67 GLY B C 1
ATOM 2276 O O . GLY B 1 67 ? 7.879 -9.977 -13.039 1 98.31 67 GLY B O 1
ATOM 2277 N N . GLY B 1 68 ? 5.773 -9.242 -13.117 1 98.69 68 GLY B N 1
ATOM 2278 C CA . GLY B 1 68 ? 6.012 -8.406 -14.289 1 98.69 68 GLY B CA 1
ATOM 2279 C C . GLY B 1 68 ? 6.832 -7.168 -13.984 1 98.69 68 GLY B C 1
ATOM 2280 O O . GLY B 1 68 ? 7.445 -6.59 -14.883 1 98.69 68 GLY B O 1
ATOM 2281 N N . ILE B 1 69 ? 6.812 -6.75 -12.766 1 98.88 69 ILE B N 1
ATOM 2282 C CA . ILE B 1 69 ? 7.449 -5.512 -12.336 1 98.88 69 ILE B CA 1
ATOM 2283 C C . ILE B 1 69 ? 7.957 -5.656 -10.906 1 98.88 69 ILE B C 1
ATOM 2285 O O . ILE B 1 69 ? 7.336 -6.332 -10.086 1 98.88 69 ILE B O 1
ATOM 2289 N N . MET B 1 70 ? 9.133 -5.047 -10.609 1 98.94 70 MET B N 1
ATOM 2290 C CA . MET B 1 70 ? 9.781 -5.238 -9.32 1 98.94 70 MET B CA 1
ATOM 2291 C C . MET B 1 70 ? 10.18 -3.9 -8.711 1 98.94 70 MET B C 1
ATOM 2293 O O . MET B 1 70 ? 10.641 -3.004 -9.414 1 98.94 70 MET B O 1
ATOM 2297 N N . PHE B 1 71 ? 9.93 -3.68 -7.504 1 98.88 71 PHE B N 1
ATOM 2298 C CA . PHE B 1 71 ? 10.57 -2.648 -6.695 1 98.88 71 PHE B CA 1
ATOM 2299 C C . PHE B 1 71 ? 11.758 -3.223 -5.926 1 98.88 71 PHE B C 1
ATOM 2301 O O . PHE B 1 71 ? 11.578 -4.07 -5.051 1 98.88 71 PHE B O 1
ATOM 2308 N N . ASP B 1 72 ? 12.898 -2.719 -6.191 1 98.56 72 ASP B N 1
ATOM 2309 C CA . ASP B 1 72 ? 14.133 -3.271 -5.656 1 98.56 72 ASP B CA 1
ATOM 2310 C C . ASP B 1 72 ? 14.57 -2.525 -4.395 1 98.56 72 ASP B C 1
ATOM 2312 O O . ASP B 1 72 ? 14.016 -1.473 -4.07 1 98.56 72 ASP B O 1
ATOM 2316 N N . ASN B 1 73 ? 15.547 -3.107 -3.627 1 98.19 73 ASN B N 1
ATOM 2317 C CA . ASN B 1 73 ? 16.031 -2.533 -2.377 1 98.19 73 ASN B CA 1
ATOM 2318 C C . ASN B 1 73 ? 16.781 -1.228 -2.611 1 98.19 73 ASN B C 1
ATOM 2320 O O . ASN B 1 73 ? 16.922 -0.408 -1.701 1 98.19 73 ASN B O 1
ATOM 2324 N N . ASP B 1 74 ? 17.203 -1.034 -3.855 1 96.75 74 ASP B N 1
ATOM 2325 C CA . ASP B 1 74 ? 17.938 0.189 -4.137 1 96.75 74 ASP B CA 1
ATOM 2326 C C . ASP B 1 74 ? 17 1.336 -4.492 1 96.75 74 ASP B C 1
ATOM 2328 O O . ASP B 1 74 ? 17.453 2.428 -4.852 1 96.75 74 ASP B O 1
ATOM 2332 N N . GLY B 1 75 ? 15.758 1.021 -4.461 1 96.44 75 GLY B N 1
ATOM 2333 C CA . GLY B 1 75 ? 14.758 2.051 -4.695 1 96.44 75 GLY B CA 1
ATOM 2334 C C . GLY B 1 75 ? 14.328 2.148 -6.148 1 96.44 75 GLY B C 1
ATOM 2335 O O . GLY B 1 75 ? 13.492 2.977 -6.496 1 96.44 75 GLY B O 1
ATOM 2336 N N . SER B 1 76 ? 14.797 1.288 -6.992 1 97.62 76 SER B N 1
ATOM 2337 C CA . SER B 1 76 ? 14.445 1.357 -8.406 1 97.62 76 SER B CA 1
ATOM 2338 C C . SER B 1 76 ? 13.266 0.446 -8.727 1 97.62 76 SER B C 1
ATOM 2340 O O . SER B 1 76 ? 13.008 -0.522 -8.008 1 97.62 76 SER B O 1
ATOM 2342 N N . ILE B 1 77 ? 12.586 0.799 -9.727 1 98.56 77 ILE B N 1
ATOM 2343 C CA . ILE B 1 77 ? 11.539 -0.036 -10.312 1 98.56 77 ILE B CA 1
ATOM 2344 C C . ILE B 1 77 ? 12.039 -0.636 -11.625 1 98.56 77 ILE B C 1
ATOM 2346 O O . ILE B 1 77 ? 12.539 0.082 -12.492 1 98.56 77 ILE B O 1
ATOM 2350 N N . LYS B 1 78 ? 11.961 -1.941 -11.719 1 98.62 78 LYS B N 1
ATOM 2351 C CA . LYS B 1 78 ? 12.375 -2.639 -12.938 1 98.62 78 LYS B CA 1
ATOM 2352 C C . LYS B 1 78 ? 11.188 -3.328 -13.602 1 98.62 78 LYS B C 1
ATOM 2354 O O . LYS B 1 78 ? 10.555 -4.203 -13.008 1 98.62 78 LYS B O 1
ATOM 2359 N N . LYS B 1 79 ? 10.938 -2.908 -14.773 1 98.62 79 LYS B N 1
ATOM 2360 C CA . LYS B 1 79 ? 9.875 -3.498 -15.578 1 98.62 79 LYS B CA 1
ATOM 2361 C C . LYS B 1 79 ? 10.406 -4.613 -16.469 1 98.62 79 LYS B C 1
ATOM 2363 O O . LYS B 1 79 ? 11.312 -4.387 -17.281 1 98.62 79 LYS B O 1
ATOM 2368 N N . PHE B 1 80 ? 9.781 -5.824 -16.344 1 98.88 80 PHE B N 1
ATOM 2369 C CA . PHE B 1 80 ? 10.281 -6.961 -17.109 1 98.88 80 PHE B CA 1
ATOM 2370 C C . PHE B 1 80 ? 9.375 -7.258 -18.297 1 98.88 80 PHE B C 1
ATOM 2372 O O . PHE B 1 80 ? 9.789 -7.918 -19.25 1 98.88 80 PHE B O 1
ATOM 2379 N N . PHE B 1 81 ? 8.148 -6.84 -18.188 1 98.75 81 PHE B N 1
ATOM 2380 C CA . PHE B 1 81 ? 7.152 -7.031 -19.234 1 98.75 81 PHE B CA 1
ATOM 2381 C C . PHE B 1 81 ? 6.406 -5.734 -19.516 1 98.75 81 PHE B C 1
ATOM 2383 O O . PHE B 1 81 ? 6.508 -4.773 -18.75 1 98.75 81 PHE B O 1
ATOM 2390 N N . SER B 1 82 ? 5.699 -5.727 -20.594 1 98.25 82 SER B N 1
ATOM 2391 C CA . SER B 1 82 ? 4.926 -4.555 -21 1 98.25 82 SER B CA 1
ATOM 2392 C C . SER B 1 82 ? 3.434 -4.863 -21.031 1 98.25 82 SER B C 1
ATOM 2394 O O . SER B 1 82 ? 3.033 -5.992 -21.312 1 98.25 82 SER B O 1
ATOM 2396 N N . ASN B 1 83 ? 2.656 -3.805 -20.719 1 98.69 83 ASN B N 1
ATOM 2397 C CA . ASN B 1 83 ? 1.216 -4.031 -20.812 1 98.69 83 ASN B CA 1
ATOM 2398 C C . ASN B 1 83 ? 0.636 -3.469 -22.109 1 98.69 83 ASN B C 1
ATOM 2400 O O . ASN B 1 83 ? -0.583 -3.354 -22.25 1 98.69 83 ASN B O 1
ATOM 2404 N N . GLU B 1 84 ? 1.467 -3.072 -23.047 1 98.56 84 GLU B N 1
ATOM 2405 C CA . GLU B 1 84 ? 0.981 -2.527 -24.297 1 98.56 84 GLU B CA 1
ATOM 2406 C C . GLU B 1 84 ? 0.075 -3.523 -25.016 1 98.56 84 GLU B C 1
ATOM 2408 O O . GLU B 1 84 ? -1.043 -3.184 -25.422 1 98.56 84 GLU B O 1
ATOM 2413 N N . GLY B 1 85 ? 0.595 -4.727 -25.203 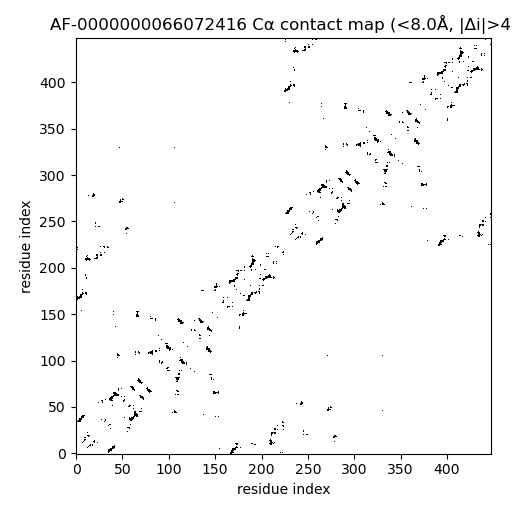1 98.62 85 GLY B N 1
ATOM 2414 C CA . GLY B 1 85 ? -0.186 -5.758 -25.859 1 98.62 85 GLY B CA 1
ATOM 2415 C C . GLY B 1 85 ? -1.451 -6.125 -25.109 1 98.62 85 GLY B C 1
ATOM 2416 O O . GLY B 1 85 ? -2.518 -6.266 -25.703 1 98.62 85 GLY B O 1
ATOM 2417 N N . THR B 1 86 ? -1.319 -6.258 -23.797 1 98.88 86 THR B N 1
ATOM 2418 C CA . THR B 1 86 ? -2.473 -6.664 -23 1 98.88 86 THR B CA 1
ATOM 2419 C C . THR B 1 86 ? -3.516 -5.551 -22.953 1 98.88 86 THR B C 1
ATOM 2421 O O . THR B 1 86 ? -4.719 -5.82 -22.969 1 98.88 86 THR B O 1
ATOM 2424 N N . ASN B 1 87 ? -3.086 -4.316 -22.953 1 98.75 87 ASN B N 1
ATOM 2425 C CA . ASN B 1 87 ? -4.016 -3.193 -23 1 98.75 87 ASN B CA 1
ATOM 2426 C C . ASN B 1 87 ? -4.773 -3.156 -24.328 1 98.75 87 ASN B C 1
ATOM 2428 O O . ASN B 1 87 ? -5.98 -2.918 -24.359 1 98.75 87 ASN B O 1
ATOM 2432 N N . LYS B 1 88 ? -4.047 -3.342 -25.375 1 98.75 88 LYS B N 1
ATOM 2433 C CA . LYS B 1 88 ? -4.688 -3.381 -26.688 1 98.75 88 LYS B CA 1
ATOM 2434 C C . LYS B 1 88 ? -5.73 -4.496 -26.75 1 98.75 88 LYS B C 1
ATOM 2436 O O . LYS B 1 88 ? -6.816 -4.305 -27.297 1 98.75 88 LYS B O 1
ATOM 2441 N N . PHE B 1 89 ? -5.371 -5.645 -26.25 1 98.88 89 PHE B N 1
ATOM 2442 C CA . PHE B 1 89 ? -6.293 -6.773 -26.219 1 98.88 89 PHE B CA 1
ATOM 2443 C C . PHE B 1 89 ? -7.562 -6.41 -25.453 1 98.88 89 PHE B C 1
ATOM 2445 O O . PHE B 1 89 ? -8.672 -6.668 -25.938 1 98.88 89 PHE B O 1
ATOM 2452 N N . LEU B 1 90 ? -7.395 -5.816 -24.281 1 98.88 90 LEU B N 1
ATOM 2453 C CA . LEU B 1 90 ? -8.547 -5.418 -23.469 1 98.88 90 LEU B CA 1
ATOM 2454 C C . LEU B 1 90 ? -9.43 -4.441 -24.234 1 98.88 90 LEU B C 1
ATOM 2456 O O . LEU B 1 90 ? -10.656 -4.574 -24.234 1 98.88 90 LEU B O 1
ATOM 2460 N N . GLU B 1 91 ? -8.812 -3.486 -24.875 1 98.69 91 GLU B N 1
ATOM 2461 C CA . GLU B 1 91 ? -9.555 -2.498 -25.641 1 98.69 91 GLU B CA 1
ATOM 2462 C C . GLU B 1 91 ? -10.383 -3.164 -26.734 1 98.69 91 GLU B C 1
ATOM 2464 O O . GLU B 1 91 ? -11.562 -2.842 -26.922 1 98.69 91 GLU B O 1
ATOM 2469 N N . GLU B 1 92 ? -9.805 -4.043 -27.406 1 98.62 92 GLU B N 1
ATOM 2470 C CA . GLU B 1 92 ? -10.477 -4.746 -28.5 1 98.62 92 GLU B CA 1
ATOM 2471 C C . GLU B 1 92 ? -11.609 -5.625 -27.969 1 98.62 92 GLU B C 1
ATOM 2473 O O . GLU B 1 92 ? -12.727 -5.594 -28.5 1 98.62 92 GLU B O 1
ATOM 2478 N N . MET B 1 93 ? -11.344 -6.395 -26.938 1 98.75 93 MET B N 1
ATOM 2479 C CA . MET B 1 93 ? -12.305 -7.363 -26.422 1 98.75 93 MET B CA 1
ATOM 2480 C C . MET B 1 93 ? -13.469 -6.656 -25.719 1 98.75 93 MET B C 1
ATOM 2482 O O . MET B 1 93 ? -14.586 -7.168 -25.703 1 98.75 93 MET B O 1
ATOM 2486 N N . SER B 1 94 ? -13.109 -5.488 -25.172 1 98.56 94 SER B N 1
ATOM 2487 C CA . SER B 1 94 ? -14.148 -4.742 -24.469 1 98.56 94 SER B CA 1
ATOM 2488 C C . SER B 1 94 ? -15.25 -4.297 -25.422 1 98.56 94 SER B C 1
ATOM 2490 O O . SER B 1 94 ? -16.375 -4.043 -25 1 98.56 94 SER B O 1
ATOM 2492 N N . LYS B 1 95 ? -15.016 -4.199 -26.703 1 98.19 95 LYS B N 1
ATOM 2493 C CA . LYS B 1 95 ? -15.977 -3.762 -27.719 1 98.19 95 LYS B CA 1
ATOM 2494 C C . LYS B 1 95 ? -16.938 -4.891 -28.094 1 98.19 95 LYS B C 1
ATOM 2496 O O . LYS B 1 95 ? -18.016 -4.641 -28.625 1 98.19 95 LYS B O 1
ATOM 2501 N N . ARG B 1 96 ? -16.609 -6.145 -27.797 1 97.75 96 ARG B N 1
ATOM 2502 C CA . ARG B 1 96 ? -17.422 -7.234 -28.328 1 97.75 96 ARG B CA 1
ATOM 2503 C C . ARG B 1 96 ? -17.828 -8.219 -27.234 1 97.75 96 ARG B C 1
ATOM 2505 O O . ARG B 1 96 ? -18.516 -9.203 -27.5 1 97.75 96 ARG B O 1
ATOM 2512 N N . THR B 1 97 ? -17.234 -8 -26.031 1 98.75 97 THR B N 1
ATOM 2513 C CA . THR B 1 97 ? -17.562 -8.867 -24.906 1 98.75 97 THR B CA 1
ATOM 2514 C C . THR B 1 97 ? -17.859 -8.039 -23.656 1 98.75 97 THR B C 1
ATOM 2516 O O . THR B 1 97 ? -17.891 -6.805 -23.719 1 98.75 97 THR B O 1
ATOM 2519 N N . SER B 1 98 ? -18.094 -8.703 -22.531 1 98.69 98 SER B N 1
ATOM 2520 C CA . SER B 1 98 ? -18.375 -8.055 -21.25 1 98.69 98 SER B CA 1
ATOM 2521 C C . SER B 1 98 ? -17.094 -7.664 -20.531 1 98.69 98 SER B C 1
ATOM 2523 O O . SER B 1 98 ? -17.125 -7.145 -19.422 1 98.69 98 SER B O 1
ATOM 2525 N N . MET B 1 99 ? -15.953 -7.941 -21.141 1 98.75 99 MET B N 1
ATOM 2526 C CA . MET B 1 99 ? -14.656 -7.637 -20.547 1 98.75 99 MET B CA 1
ATOM 2527 C C . MET B 1 99 ? -14.5 -6.133 -20.312 1 98.75 99 MET B C 1
ATOM 2529 O O . MET B 1 99 ? -14.727 -5.336 -21.234 1 98.75 99 MET B O 1
ATOM 2533 N N . ARG B 1 100 ? -14.188 -5.746 -19.016 1 98.69 100 ARG B N 1
ATOM 2534 C CA . ARG B 1 100 ? -14.039 -4.328 -18.703 1 98.69 100 ARG B CA 1
ATOM 2535 C C . ARG B 1 100 ? -12.82 -4.09 -17.812 1 98.69 100 ARG B C 1
ATOM 2537 O O . ARG B 1 100 ? -12.477 -4.934 -16.984 1 98.69 100 ARG B O 1
ATOM 2544 N N . SER B 1 101 ? -12.273 -2.936 -18.047 1 98.31 101 SER B N 1
ATOM 2545 C CA . SER B 1 101 ? -11.125 -2.506 -17.25 1 98.31 101 SER B CA 1
ATOM 2546 C C . SER B 1 101 ? -11.477 -2.363 -15.781 1 98.31 101 SER B C 1
ATOM 2548 O O . SER B 1 101 ? -12.625 -2.072 -15.438 1 98.31 101 SER B O 1
ATOM 2550 N N . ILE B 1 102 ? -10.477 -2.537 -14.938 1 97.25 102 ILE B N 1
ATOM 2551 C CA . ILE B 1 102 ? -10.688 -2.326 -13.508 1 97.25 102 ILE B CA 1
ATOM 2552 C C . ILE B 1 102 ? -9.93 -1.08 -13.055 1 97.25 102 ILE B C 1
ATOM 2554 O O . ILE B 1 102 ? -9.055 -0.583 -13.766 1 97.25 102 ILE B O 1
ATOM 2558 N N . LEU B 1 103 ? -10.164 -0.621 -11.859 1 95.88 103 LEU B N 1
ATOM 2559 C CA . LEU B 1 103 ? -9.656 0.632 -11.312 1 95.88 103 LEU B CA 1
ATOM 2560 C C . LEU B 1 103 ? -8.133 0.634 -11.289 1 95.88 103 LEU B C 1
ATOM 2562 O O . LEU B 1 103 ? -7.5 1.62 -11.68 1 95.88 103 LEU B O 1
ATOM 2566 N N . THR B 1 104 ? -7.539 -0.478 -10.883 1 97.06 104 THR B N 1
ATOM 2567 C CA . THR B 1 104 ? -6.113 -0.511 -10.578 1 97.06 104 THR B CA 1
ATOM 2568 C C . THR B 1 104 ? -5.285 -0.531 -11.859 1 97.06 104 THR B C 1
ATOM 2570 O O . THR B 1 104 ? -4.059 -0.416 -11.82 1 97.06 104 THR B O 1
ATOM 2573 N N . ASN B 1 105 ? -5.984 -0.639 -13.062 1 98.12 105 ASN B N 1
ATOM 2574 C CA . ASN B 1 105 ? -5.242 -0.589 -14.32 1 98.12 105 ASN B CA 1
ATOM 2575 C C . ASN B 1 105 ? -4.527 0.748 -14.5 1 98.12 105 ASN B C 1
ATOM 2577 O O . ASN B 1 105 ? -3.527 0.832 -15.211 1 98.12 105 ASN B O 1
ATOM 2581 N N . ARG B 1 106 ? -5.02 1.739 -13.844 1 97.19 106 ARG B N 1
ATOM 2582 C CA . ARG B 1 106 ? -4.406 3.059 -13.945 1 97.19 106 ARG B CA 1
ATOM 2583 C C . ARG B 1 106 ? -2.98 3.045 -13.398 1 97.19 106 ARG B C 1
ATOM 2585 O O . ARG B 1 106 ? -2.186 3.938 -13.711 1 97.19 106 ARG B O 1
ATOM 2592 N N . TRP B 1 107 ? -2.645 2.002 -12.617 1 98.06 107 TRP B N 1
ATOM 2593 C CA . TRP B 1 107 ? -1.316 1.934 -12.008 1 98.06 107 TRP B CA 1
ATOM 2594 C C . TRP B 1 107 ? -0.542 0.73 -12.539 1 98.06 107 TRP B C 1
ATOM 2596 O O . TRP B 1 107 ? 0.53 0.401 -12.023 1 98.06 107 TRP B O 1
ATOM 2606 N N . ARG B 1 108 ? -1.058 -0.026 -13.445 1 98.5 108 ARG B N 1
ATOM 2607 C CA . ARG B 1 108 ? -0.406 -1.217 -13.977 1 98.5 108 ARG B CA 1
ATOM 2608 C C . ARG B 1 108 ? 0.564 -0.855 -15.102 1 98.5 108 ARG B C 1
ATOM 2610 O O . ARG B 1 108 ? 0.331 0.097 -15.844 1 98.5 108 ARG B O 1
ATOM 2617 N N . GLU B 1 109 ? 1.614 -1.672 -15.156 1 98.5 109 GLU B N 1
ATOM 2618 C CA . GLU B 1 109 ? 2.621 -1.347 -16.172 1 98.5 109 GLU B CA 1
ATOM 2619 C C . GLU B 1 109 ? 3.094 -2.6 -16.891 1 98.5 109 GLU B C 1
ATOM 2621 O O . GLU B 1 109 ? 3.787 -2.506 -17.906 1 98.5 109 GLU B O 1
ATOM 2626 N N . ALA B 1 110 ? 2.727 -3.812 -16.438 1 98.75 110 ALA B N 1
ATOM 2627 C CA . ALA B 1 110 ? 3.291 -5.027 -17.031 1 98.75 110 ALA B CA 1
ATOM 2628 C C . ALA B 1 110 ? 2.191 -5.961 -17.516 1 98.75 110 ALA B C 1
ATOM 2630 O O . ALA B 1 110 ? 2.449 -6.859 -18.328 1 98.75 110 ALA B O 1
ATOM 2631 N N . SER B 1 111 ? 0.998 -5.805 -17.094 1 98.69 111 SER B N 1
ATOM 2632 C CA . SER B 1 111 ? -0.168 -6.621 -17.406 1 98.69 111 SER B CA 1
ATOM 2633 C C . SER B 1 111 ? -1.461 -5.828 -17.25 1 98.69 111 SER B C 1
ATOM 2635 O O . SER B 1 111 ? -1.428 -4.621 -17 1 98.69 111 SER B O 1
ATOM 2637 N N . THR B 1 112 ? -2.586 -6.512 -17.484 1 98.75 112 THR B N 1
ATOM 2638 C CA . THR B 1 112 ? -3.863 -5.816 -17.391 1 98.75 112 THR B CA 1
ATOM 2639 C C . THR B 1 112 ? -4.852 -6.609 -16.547 1 98.75 112 THR B C 1
ATOM 2641 O O . THR B 1 112 ? -4.926 -7.836 -16.656 1 98.75 112 THR B O 1
ATOM 2644 N N . GLY B 1 113 ? -5.508 -5.891 -15.609 1 98.5 113 GLY B N 1
ATOM 2645 C CA . GLY B 1 113 ? -6.629 -6.477 -14.891 1 98.5 113 GLY B CA 1
ATOM 2646 C C . GLY B 1 113 ? -7.965 -6.219 -15.57 1 98.5 113 GLY B C 1
ATOM 2647 O O . GLY B 1 113 ? -8.109 -5.254 -16.328 1 98.5 113 GLY B O 1
ATOM 2648 N N . PHE B 1 114 ? -8.945 -7.113 -15.336 1 98.75 114 PHE B N 1
ATOM 2649 C CA . PHE B 1 114 ? -10.242 -6.898 -15.961 1 98.75 114 PHE B CA 1
ATOM 2650 C C . PHE B 1 114 ? -11.336 -7.664 -15.227 1 98.75 114 PHE B C 1
ATOM 2652 O O . PHE B 1 114 ? -11.039 -8.539 -14.406 1 98.75 114 PHE B O 1
ATOM 2659 N N . ASP B 1 115 ? -12.508 -7.297 -15.414 1 98.44 115 ASP B N 1
ATOM 2660 C CA . ASP B 1 115 ? -13.703 -8.055 -15.07 1 98.44 115 ASP B CA 1
ATOM 2661 C C . ASP B 1 115 ? -14.398 -8.594 -16.312 1 98.44 115 ASP B C 1
ATOM 2663 O O . ASP B 1 115 ? -14.266 -8.023 -17.406 1 98.44 115 ASP B O 1
ATOM 2667 N N . ILE B 1 116 ? -15.133 -9.648 -16.062 1 98.62 116 ILE B N 1
ATOM 2668 C CA . ILE B 1 116 ? -15.797 -10.258 -17.203 1 98.62 116 ILE B CA 1
ATOM 2669 C C . ILE B 1 116 ? -16.938 -11.141 -16.734 1 98.62 116 ILE B C 1
ATOM 2671 O O . ILE B 1 116 ? -16.859 -11.75 -15.656 1 98.62 116 ILE B O 1
ATOM 2675 N N . ASP B 1 117 ? -17.984 -11.211 -17.516 1 98.31 117 ASP B N 1
ATOM 2676 C CA . ASP B 1 117 ? -19.047 -12.164 -17.219 1 98.31 117 ASP B CA 1
ATOM 2677 C C . ASP B 1 117 ? -18.609 -13.594 -17.531 1 98.31 117 ASP B C 1
ATOM 2679 O O . ASP B 1 117 ? -17.906 -13.836 -18.516 1 98.31 117 ASP B O 1
ATOM 2683 N N . PRO B 1 118 ? -19.094 -14.539 -16.734 1 97.62 118 PRO B N 1
ATOM 2684 C CA . PRO B 1 118 ? -18.688 -15.93 -16.906 1 97.62 118 PRO B CA 1
ATOM 2685 C C . PRO B 1 118 ? -18.922 -16.438 -18.328 1 97.62 118 PRO B C 1
ATOM 2687 O O . PRO B 1 118 ? -18.141 -17.25 -18.844 1 97.62 118 PRO B O 1
ATOM 2690 N N . GLU B 1 119 ? -19.891 -15.953 -18.969 1 97.94 119 GLU B N 1
ATOM 2691 C CA . GLU B 1 119 ? -20.266 -16.453 -20.297 1 97.94 119 GLU B CA 1
ATOM 2692 C C . GLU B 1 119 ? -19.219 -16.109 -21.344 1 97.94 119 GLU B C 1
ATOM 2694 O O . GLU B 1 119 ? -19.109 -16.781 -22.375 1 97.94 119 GLU B O 1
ATOM 2699 N N . ASP B 1 120 ? -18.438 -15.109 -21 1 98.5 120 ASP B N 1
ATOM 2700 C CA . ASP B 1 120 ? -17.469 -14.641 -22 1 98.5 120 ASP B CA 1
ATOM 2701 C C . ASP B 1 120 ? -16.078 -15.195 -21.703 1 98.5 120 ASP B C 1
ATOM 2703 O O . ASP B 1 120 ? -15.156 -15.023 -22.516 1 98.5 120 ASP B O 1
ATOM 2707 N N . VAL B 1 121 ? -15.906 -15.906 -20.641 1 98.38 121 VAL B N 1
ATOM 2708 C CA . VAL B 1 121 ? -14.586 -16.281 -20.156 1 98.38 121 VAL B CA 1
ATOM 2709 C C . VAL B 1 121 ? -13.906 -17.203 -21.156 1 98.38 121 VAL B C 1
ATOM 2711 O O . VAL B 1 121 ? -12.75 -17 -21.516 1 98.38 121 VAL B O 1
ATOM 2714 N N . ASP B 1 122 ? -14.562 -18.188 -21.594 1 98.19 122 ASP B N 1
ATOM 2715 C CA . ASP B 1 122 ? -13.961 -19.172 -22.5 1 98.19 122 ASP B CA 1
ATOM 2716 C C . ASP B 1 122 ? -13.523 -18.531 -23.812 1 98.19 122 ASP B C 1
ATOM 2718 O O . ASP B 1 122 ? -12.438 -18.812 -24.312 1 98.19 122 ASP B O 1
ATOM 2722 N N . TYR B 1 123 ? -14.43 -17.781 -24.297 1 98.5 123 TYR B N 1
ATOM 2723 C CA . TYR B 1 123 ? -14.109 -17.094 -25.547 1 98.5 123 TYR B CA 1
ATOM 2724 C C . TYR B 1 123 ? -12.875 -16.203 -25.391 1 98.5 123 TYR B C 1
ATOM 2726 O O . TYR B 1 123 ? -11.945 -16.281 -26.188 1 98.5 123 TYR B O 1
ATOM 2734 N N . VAL B 1 124 ? -12.82 -15.398 -24.359 1 98.69 124 VAL B N 1
ATOM 2735 C CA . VAL B 1 124 ? -11.727 -14.469 -24.125 1 98.69 124 VAL B CA 1
ATOM 2736 C C . VAL B 1 124 ? -10.438 -15.25 -23.875 1 98.69 124 VAL B C 1
ATOM 2738 O O . VAL B 1 124 ? -9.359 -14.852 -24.328 1 98.69 124 VAL B O 1
ATOM 2741 N N . ARG B 1 125 ? -10.516 -16.297 -23.125 1 98.56 125 ARG B N 1
ATOM 2742 C CA . ARG B 1 125 ? -9.352 -17.141 -22.859 1 98.56 125 ARG B CA 1
ATOM 2743 C C . ARG B 1 125 ? -8.734 -17.641 -24.156 1 98.56 125 ARG B C 1
ATOM 2745 O O . ARG B 1 125 ? -7.52 -17.531 -24.359 1 98.56 125 ARG B O 1
ATOM 2752 N N . LYS B 1 126 ? -9.547 -18.141 -25.047 1 98.44 126 LYS B N 1
ATOM 2753 C CA . LYS B 1 126 ? -9.078 -18.672 -26.328 1 98.44 126 LYS B CA 1
ATOM 2754 C C . LYS B 1 126 ? -8.43 -17.562 -27.172 1 98.44 126 LYS B C 1
ATOM 2756 O O . LYS B 1 126 ? -7.379 -17.781 -27.766 1 98.44 126 LYS B O 1
ATOM 2761 N N . GLU B 1 127 ? -9.102 -16.453 -27.219 1 98.56 127 GLU B N 1
ATOM 2762 C CA . GLU B 1 127 ? -8.555 -15.32 -27.969 1 98.56 127 GLU B CA 1
ATOM 2763 C C . GLU B 1 127 ? -7.211 -14.875 -27.406 1 98.56 127 GLU B C 1
ATOM 2765 O O . GLU B 1 127 ? -6.281 -14.578 -28.156 1 98.56 127 GLU B O 1
ATOM 2770 N N . ALA B 1 128 ? -7.133 -14.82 -26.062 1 98.69 128 ALA B N 1
ATOM 2771 C CA . ALA B 1 128 ? -5.887 -14.43 -25.406 1 98.69 128 ALA B CA 1
ATOM 2772 C C . ALA B 1 128 ? -4.766 -15.406 -25.75 1 98.69 128 ALA B C 1
ATOM 2774 O O . ALA B 1 128 ? -3.666 -14.992 -26.125 1 98.69 128 ALA B O 1
ATOM 2775 N N . GLU B 1 129 ? -5.07 -16.641 -25.641 1 98.12 129 GLU B N 1
ATOM 2776 C CA . GLU B 1 129 ? -4.078 -17.672 -25.922 1 98.12 129 GLU B CA 1
ATOM 2777 C C . GLU B 1 129 ? -3.584 -17.594 -27.359 1 98.12 129 GLU B C 1
ATOM 2779 O O . GLU B 1 129 ? -2.391 -17.734 -27.625 1 98.12 129 GLU B O 1
ATOM 2784 N N . SER B 1 130 ? -4.484 -17.359 -28.25 1 98.12 130 SER B N 1
ATOM 2785 C CA . SER B 1 130 ? -4.133 -17.281 -29.672 1 98.12 130 SER B CA 1
ATOM 2786 C C . SER B 1 130 ? -3.201 -16.109 -29.938 1 98.12 130 SER B C 1
ATOM 2788 O O . SER B 1 130 ? -2.484 -16.094 -30.938 1 98.12 130 SER B O 1
ATOM 2790 N N . ARG B 1 131 ? -3.152 -15.203 -29.047 1 97.5 131 ARG B N 1
ATOM 2791 C CA . ARG B 1 131 ? -2.346 -14 -29.234 1 97.5 131 ARG B CA 1
ATOM 2792 C C . ARG B 1 131 ? -1.129 -14.008 -28.312 1 97.5 131 ARG B C 1
ATOM 2794 O O . ARG B 1 131 ? -0.46 -12.984 -28.141 1 97.5 131 ARG B O 1
ATOM 2801 N N . GLY B 1 132 ? -0.934 -15.102 -27.594 1 96.94 132 GLY B N 1
ATOM 2802 C CA . GLY B 1 132 ? 0.253 -15.258 -26.766 1 96.94 132 GLY B CA 1
ATOM 2803 C C . GLY B 1 132 ? 0.079 -14.711 -25.359 1 96.94 132 GLY B C 1
ATOM 2804 O O . GLY B 1 132 ? 1.056 -14.336 -24.703 1 96.94 132 GLY B O 1
ATOM 2805 N N . PHE B 1 133 ? -1.167 -14.531 -24.906 1 98.5 133 PHE B N 1
ATOM 2806 C CA . PHE B 1 133 ? -1.454 -14.078 -23.562 1 98.5 133 PHE B CA 1
ATOM 2807 C C . PHE B 1 133 ? -2.084 -15.195 -22.734 1 98.5 133 PHE B C 1
ATOM 2809 O O . PHE B 1 133 ? -2.457 -16.234 -23.281 1 98.5 133 PHE B O 1
ATOM 2816 N N . VAL B 1 134 ? -2.135 -15.008 -21.469 1 97.44 134 VAL B N 1
ATOM 2817 C CA . VAL B 1 134 ? -2.768 -15.93 -20.531 1 97.44 134 VAL B CA 1
ATOM 2818 C C . VAL B 1 134 ? -3.684 -15.164 -19.594 1 97.44 134 VAL B C 1
ATOM 2820 O O . VAL B 1 134 ? -3.361 -14.047 -19.172 1 97.44 134 VAL B O 1
ATOM 2823 N N . ILE B 1 135 ? -4.812 -15.727 -19.297 1 97.25 135 ILE B N 1
ATOM 2824 C CA . ILE B 1 135 ? -5.676 -15.086 -18.312 1 97.25 135 ILE B CA 1
ATOM 2825 C C . ILE B 1 135 ? -5.867 -16.016 -17.109 1 97.25 135 ILE B C 1
ATOM 2827 O O . ILE B 1 135 ? -5.891 -17.25 -17.266 1 97.25 135 ILE B O 1
ATOM 2831 N N . PHE B 1 136 ? -5.922 -15.516 -15.945 1 93.38 136 PHE B N 1
ATOM 2832 C CA . PHE B 1 136 ? -6.289 -16.266 -14.75 1 93.38 136 PHE B CA 1
ATOM 2833 C C . PHE B 1 136 ? -7.078 -15.391 -13.781 1 93.38 136 PHE B C 1
ATOM 2835 O O . PHE B 1 136 ? -7.09 -14.164 -13.914 1 93.38 136 PHE B O 1
ATOM 2842 N N . TYR B 1 137 ? -7.707 -16.062 -12.922 1 93 137 TYR B N 1
ATOM 2843 C CA . TYR B 1 137 ? -8.5 -15.406 -11.891 1 93 137 TYR B CA 1
ATOM 2844 C C . TYR B 1 137 ? -7.801 -15.492 -10.539 1 93 137 TYR B C 1
ATOM 2846 O O . TYR B 1 137 ? -7.449 -16.578 -10.078 1 93 137 TYR B O 1
ATOM 2854 N N . SER B 1 138 ? -7.598 -14.398 -9.828 1 87.62 138 SER B N 1
ATOM 2855 C CA . SER B 1 138 ? -6.879 -14.344 -8.562 1 87.62 138 SER B CA 1
ATOM 2856 C C . SER B 1 138 ? -7.816 -14.594 -7.383 1 87.62 138 SER B C 1
ATOM 2858 O O . SER B 1 138 ? -7.363 -14.711 -6.242 1 87.62 138 SER B O 1
ATOM 2860 N N . GLY B 1 139 ? -9.07 -14.734 -7.578 1 85.44 139 GLY B N 1
ATOM 2861 C CA . GLY B 1 139 ? -10.047 -14.727 -6.508 1 85.44 139 GLY B CA 1
ATOM 2862 C C . GLY B 1 139 ? -10.695 -13.367 -6.297 1 85.44 139 GLY B C 1
ATOM 2863 O O . GLY B 1 139 ? -11.742 -13.266 -5.66 1 85.44 139 GLY B O 1
ATOM 2864 N N . TYR B 1 140 ? -10.086 -12.375 -6.898 1 85.69 140 TYR B N 1
ATOM 2865 C CA . TYR B 1 140 ? -10.586 -11.016 -6.73 1 85.69 140 TYR B CA 1
ATOM 2866 C C . TYR B 1 140 ? -10.797 -10.336 -8.078 1 85.69 140 TYR B C 1
ATOM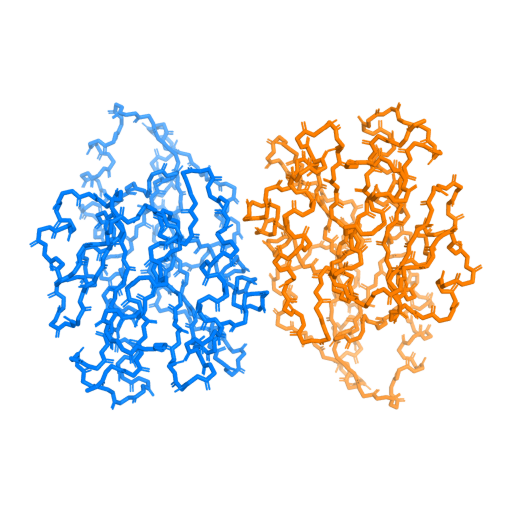 2868 O O . TYR B 1 140 ? -11.758 -9.594 -8.266 1 85.69 140 TYR B O 1
ATOM 2876 N N . SER B 1 141 ? -9.891 -10.648 -8.969 1 92.12 141 SER B N 1
ATOM 2877 C CA . SER B 1 141 ? -9.992 -10.109 -10.32 1 92.12 141 SER B CA 1
ATOM 2878 C C . SER B 1 141 ? -9.328 -11.047 -11.328 1 92.12 141 SER B C 1
ATOM 2880 O O . SER B 1 141 ? -8.586 -11.953 -10.953 1 92.12 141 SER B O 1
ATOM 2882 N N . TRP B 1 142 ? -9.727 -10.734 -12.609 1 97.31 142 TRP B N 1
ATOM 2883 C CA . TRP B 1 142 ? -9.039 -11.422 -13.703 1 97.31 142 TRP B CA 1
ATOM 2884 C C . TRP B 1 142 ? -7.785 -10.664 -14.117 1 97.31 142 TRP B C 1
ATOM 2886 O O . TRP B 1 142 ? -7.742 -9.43 -14.047 1 97.31 142 TRP B O 1
ATOM 2896 N N . HIS B 1 143 ? -6.809 -11.422 -14.516 1 98.19 143 HIS B N 1
ATOM 2897 C CA . HIS B 1 143 ? -5.551 -10.859 -14.984 1 98.19 143 HIS B CA 1
ATOM 2898 C C . HIS B 1 143 ? -5.207 -11.359 -16.375 1 98.19 143 HIS B C 1
ATOM 2900 O O . HIS B 1 143 ? -5.359 -12.547 -16.672 1 98.19 143 HIS B O 1
ATOM 2906 N N . LEU B 1 144 ? -4.887 -10.461 -17.234 1 98.69 144 LEU B N 1
ATOM 2907 C CA . LEU B 1 144 ? -4.34 -10.727 -18.562 1 98.69 144 LEU B CA 1
ATOM 2908 C C . LEU B 1 144 ? -2.83 -10.516 -18.578 1 98.69 144 LEU B C 1
ATOM 2910 O O . LEU B 1 144 ? -2.352 -9.383 -18.469 1 98.69 144 LEU B O 1
ATOM 2914 N N . MET B 1 145 ? -2.139 -11.602 -18.75 1 98.25 145 MET B N 1
ATOM 2915 C CA . MET B 1 145 ? -0.689 -11.617 -18.578 1 98.25 145 MET B CA 1
ATOM 2916 C C . MET B 1 145 ? 0.022 -11.945 -19.875 1 98.25 145 MET B C 1
ATOM 2918 O O . MET B 1 145 ? -0.551 -12.594 -20.75 1 98.25 145 MET B O 1
ATOM 2922 N N . ASN B 1 146 ? 1.328 -11.477 -19.969 1 98.5 146 ASN B N 1
ATOM 2923 C CA . ASN B 1 146 ? 2.207 -11.953 -21.031 1 98.5 146 ASN B CA 1
ATOM 2924 C C . ASN B 1 146 ? 2.652 -13.391 -20.781 1 98.5 146 ASN B C 1
ATOM 2926 O O . ASN B 1 146 ? 2.783 -13.812 -19.641 1 98.5 146 ASN B O 1
ATOM 2930 N N . ARG B 1 147 ? 2.82 -14.148 -21.875 1 97.06 147 ARG B N 1
ATOM 2931 C CA . ARG B 1 147 ? 3.402 -15.477 -21.703 1 97.06 147 ARG B CA 1
ATOM 2932 C C . ARG B 1 147 ? 4.75 -15.398 -21 1 97.06 147 ARG B C 1
ATOM 2934 O O . ARG B 1 147 ? 5.594 -14.57 -21.344 1 97.06 147 ARG B O 1
ATOM 2941 N N . GLY B 1 148 ? 4.922 -16.188 -20 1 97 148 GLY B N 1
ATOM 2942 C CA . GLY B 1 148 ? 6.168 -16.219 -19.25 1 97 148 GLY B CA 1
ATOM 2943 C C . GLY B 1 148 ? 6.156 -15.297 -18.047 1 97 148 GLY B C 1
ATOM 2944 O O . GLY B 1 148 ? 7.027 -15.391 -17.172 1 97 148 GLY B O 1
ATOM 2945 N N . GLU B 1 149 ? 5.227 -14.375 -18.031 1 98.25 149 GLU B N 1
ATOM 2946 C CA . GLU B 1 149 ? 5.035 -13.5 -16.891 1 98.25 149 GLU B CA 1
ATOM 2947 C C . GLU B 1 149 ? 4.273 -14.211 -15.773 1 98.25 149 GLU B C 1
ATOM 2949 O O . GLU B 1 149 ? 3.049 -14.328 -15.828 1 98.25 149 GLU B O 1
ATOM 2954 N N . ASP B 1 150 ? 4.98 -14.688 -14.781 1 97.94 150 ASP B N 1
ATOM 2955 C CA . ASP B 1 150 ? 4.383 -15.398 -13.648 1 97.94 150 ASP B CA 1
ATOM 2956 C C . ASP B 1 150 ? 5.309 -15.367 -12.438 1 97.94 150 ASP B C 1
ATOM 2958 O O . ASP B 1 150 ? 6.387 -14.781 -12.484 1 97.94 150 ASP B O 1
ATOM 2962 N N . LYS B 1 151 ? 4.875 -15.953 -11.391 1 98.5 151 LYS B N 1
ATOM 2963 C CA . LYS B 1 151 ? 5.621 -15.867 -10.133 1 98.5 151 LYS B CA 1
ATOM 2964 C C . LYS B 1 151 ? 6.875 -16.734 -10.18 1 98.5 151 LYS B C 1
ATOM 2966 O O . LYS B 1 151 ? 7.82 -16.5 -9.422 1 98.5 151 LYS B O 1
ATOM 2971 N N . ALA B 1 152 ? 6.98 -17.734 -11.062 1 98.88 152 ALA B N 1
ATOM 2972 C CA . ALA B 1 152 ? 8.227 -18.469 -11.273 1 98.88 152 ALA B CA 1
ATOM 2973 C C . ALA B 1 152 ? 9.312 -17.547 -11.836 1 98.88 152 ALA B C 1
ATOM 2975 O O . ALA B 1 152 ? 10.477 -17.641 -11.438 1 98.88 152 ALA B O 1
ATOM 2976 N N . PHE B 1 153 ? 8.891 -16.703 -12.828 1 98.88 153 PHE B N 1
ATOM 2977 C CA . PHE B 1 153 ? 9.828 -15.727 -13.367 1 98.88 153 PHE B CA 1
ATOM 2978 C C . PHE B 1 153 ? 10.445 -14.898 -12.25 1 98.88 153 PHE B C 1
ATOM 2980 O O . PHE B 1 153 ? 11.664 -14.719 -12.203 1 98.88 153 PHE B O 1
ATOM 2987 N N . ALA B 1 154 ? 9.633 -14.422 -11.289 1 98.88 154 ALA B N 1
ATOM 2988 C CA . ALA B 1 154 ? 10.086 -13.609 -10.156 1 98.88 154 ALA B CA 1
ATOM 2989 C C . ALA B 1 154 ? 11.055 -14.391 -9.281 1 98.88 154 ALA B C 1
ATOM 2991 O O . ALA B 1 154 ? 12.086 -13.859 -8.859 1 98.88 154 ALA B O 1
ATOM 2992 N N . VAL B 1 155 ? 10.75 -15.656 -8.984 1 98.94 155 VAL B N 1
ATOM 2993 C CA . VAL B 1 155 ? 11.609 -16.5 -8.164 1 98.94 155 VAL B CA 1
ATOM 2994 C C . VAL B 1 155 ? 12.961 -16.688 -8.844 1 98.94 155 VAL B C 1
ATOM 2996 O O . VAL B 1 155 ? 14.008 -16.625 -8.195 1 98.94 155 VAL B O 1
ATOM 2999 N N . ASN B 1 156 ? 12.93 -16.891 -10.156 1 98.94 156 ASN B N 1
ATOM 3000 C CA . ASN B 1 156 ? 14.172 -17.031 -10.906 1 98.94 156 ASN B CA 1
ATOM 3001 C C . ASN B 1 156 ? 15.008 -15.75 -10.828 1 98.94 156 ASN B C 1
ATOM 3003 O O . ASN B 1 156 ? 16.234 -15.812 -10.695 1 98.94 156 ASN B O 1
ATOM 3007 N N . LYS B 1 157 ? 14.367 -14.609 -10.945 1 98.88 157 LYS B N 1
ATOM 3008 C CA . LYS B 1 157 ? 15.07 -13.344 -10.805 1 98.88 157 LYS B CA 1
ATOM 3009 C C . LYS B 1 157 ? 15.711 -13.219 -9.422 1 98.88 157 LYS B C 1
ATOM 3011 O O . LYS B 1 157 ? 16.844 -12.773 -9.297 1 98.88 157 LYS B O 1
ATOM 3016 N N . LEU B 1 158 ? 14.984 -13.625 -8.359 1 98.88 158 LEU B N 1
ATOM 3017 C CA . LEU B 1 158 ? 15.508 -13.594 -6.996 1 98.88 158 LEU B CA 1
ATOM 3018 C C . LEU B 1 158 ? 16.719 -14.508 -6.852 1 98.88 158 LEU B C 1
ATOM 3020 O O . LEU B 1 158 ? 17.719 -14.133 -6.242 1 98.88 158 LEU B O 1
ATOM 3024 N N . LYS B 1 159 ? 16.578 -15.688 -7.406 1 98.88 159 LYS B N 1
ATOM 3025 C CA . LYS B 1 159 ? 17.672 -16.656 -7.375 1 98.88 159 LYS B CA 1
ATOM 3026 C C . LYS B 1 159 ? 18.953 -16.047 -7.953 1 98.88 159 LYS B C 1
ATOM 3028 O O . LYS B 1 159 ? 20.031 -16.172 -7.363 1 98.88 159 LYS B O 1
ATOM 3033 N N . GLU B 1 160 ? 18.781 -15.406 -9.102 1 98.75 160 GLU B N 1
ATOM 3034 C CA . GLU B 1 160 ? 19.906 -14.781 -9.773 1 98.75 160 GLU B CA 1
ATOM 3035 C C . GLU B 1 160 ? 20.469 -13.617 -8.953 1 98.75 160 GLU B C 1
ATOM 3037 O O . GLU B 1 160 ? 21.672 -13.523 -8.75 1 98.75 160 GLU B O 1
ATOM 3042 N N . MET B 1 161 ? 19.672 -12.766 -8.453 1 98.5 161 MET B N 1
ATOM 3043 C CA . MET B 1 161 ? 20.062 -11.555 -7.734 1 98.5 161 MET B CA 1
ATOM 3044 C C . MET B 1 161 ? 20.859 -11.898 -6.48 1 98.5 161 MET B C 1
ATOM 3046 O O . MET B 1 161 ? 21.781 -11.164 -6.109 1 98.5 161 MET B O 1
ATOM 3050 N N . TYR B 1 162 ? 20.453 -13.039 -5.828 1 98.5 162 TYR B N 1
ATOM 3051 C CA . TYR B 1 162 ? 21.062 -13.359 -4.543 1 98.5 162 TYR B CA 1
ATOM 3052 C C . TYR B 1 162 ? 22.031 -14.523 -4.668 1 98.5 162 TYR B C 1
ATOM 3054 O O . TYR B 1 162 ? 22.578 -15 -3.67 1 98.5 162 TYR B O 1
ATOM 3062 N N . SER B 1 163 ? 22.25 -14.977 -5.941 1 98.62 163 SER B N 1
ATOM 3063 C CA . SER B 1 163 ? 23.156 -16.094 -6.211 1 98.62 163 SER B CA 1
ATOM 3064 C C . SER B 1 163 ? 22.812 -17.297 -5.328 1 98.62 163 SER B C 1
ATOM 3066 O O . SER B 1 163 ? 23.688 -17.828 -4.645 1 98.62 163 SER B O 1
ATOM 3068 N N . LEU B 1 164 ? 21.562 -17.703 -5.41 1 98.81 164 LEU B N 1
ATOM 3069 C CA . LEU B 1 164 ? 21.078 -18.797 -4.598 1 98.81 164 LEU B CA 1
ATOM 3070 C C . LEU B 1 164 ? 20.828 -20.047 -5.453 1 98.81 164 LEU B C 1
ATOM 3072 O O . LEU B 1 164 ? 20.75 -19.953 -6.684 1 98.81 164 LEU B O 1
ATOM 3076 N N . GLU B 1 165 ? 20.766 -21.125 -4.789 1 98.81 165 GLU B N 1
ATOM 3077 C CA . GLU B 1 165 ? 20.219 -22.344 -5.371 1 98.81 165 GLU B CA 1
ATOM 3078 C C . GLU B 1 165 ? 18.734 -22.484 -5.055 1 98.81 165 GLU B C 1
ATOM 3080 O O . GLU B 1 165 ? 18.234 -21.891 -4.086 1 98.81 165 GLU B O 1
ATOM 3085 N N . TYR B 1 166 ? 18.047 -23.297 -5.82 1 98.88 166 TYR B N 1
ATOM 3086 C CA . TYR B 1 166 ? 16.609 -23.438 -5.652 1 98.88 166 TYR B CA 1
ATOM 3087 C C . TYR B 1 166 ? 16.266 -23.922 -4.25 1 98.88 166 TYR B C 1
ATOM 3089 O O . TYR B 1 166 ? 15.289 -23.469 -3.646 1 98.88 166 TYR B O 1
ATOM 3097 N N . ASP B 1 167 ? 17.062 -24.797 -3.721 1 98.31 167 ASP B N 1
ATOM 3098 C CA . ASP B 1 167 ? 16.734 -25.422 -2.443 1 98.31 167 ASP B CA 1
ATOM 3099 C C . ASP B 1 167 ? 16.969 -24.469 -1.284 1 98.31 167 ASP B C 1
ATOM 3101 O O . ASP B 1 167 ? 16.641 -24.766 -0.136 1 98.31 167 ASP B O 1
ATOM 3105 N N . GLU B 1 168 ? 17.531 -23.234 -1.575 1 98.88 168 GLU B N 1
ATOM 3106 C CA . GLU B 1 168 ? 17.703 -22.188 -0.578 1 98.88 168 GLU B CA 1
ATOM 3107 C C . GLU B 1 168 ? 16.531 -21.219 -0.586 1 98.88 168 GLU B C 1
ATOM 3109 O O . GLU B 1 168 ? 16.516 -20.25 0.179 1 98.88 168 GLU B O 1
ATOM 3114 N N . ILE B 1 169 ? 15.523 -21.5 -1.427 1 98.94 169 ILE B N 1
ATOM 3115 C CA . ILE B 1 169 ? 14.375 -20.625 -1.577 1 98.94 169 ILE B CA 1
ATOM 3116 C C . ILE B 1 169 ? 13.109 -21.344 -1.131 1 98.94 169 ILE B C 1
ATOM 3118 O O . ILE B 1 169 ? 12.852 -22.484 -1.558 1 98.94 169 ILE B O 1
ATOM 3122 N N . LEU B 1 170 ? 12.383 -20.734 -0.231 1 98.94 170 LEU B N 1
ATOM 3123 C CA . LEU B 1 170 ? 11.055 -21.188 0.179 1 98.94 170 LEU B CA 1
ATOM 3124 C C . LEU B 1 170 ? 9.969 -20.344 -0.472 1 98.94 170 LEU B C 1
ATOM 3126 O O . LEU B 1 170 ? 10 -19.109 -0.405 1 98.94 170 LEU B O 1
ATOM 3130 N N . VAL B 1 171 ? 9.062 -20.984 -1.147 1 98.94 171 VAL B N 1
ATOM 3131 C CA . VAL B 1 171 ? 7.91 -20.25 -1.664 1 98.94 171 VAL B CA 1
ATOM 3132 C C . VAL B 1 171 ? 6.668 -20.609 -0.843 1 98.94 171 VAL B C 1
ATOM 3134 O O . VAL B 1 171 ? 6.496 -21.75 -0.422 1 98.94 171 VAL B O 1
ATOM 3137 N N . ILE B 1 172 ? 5.863 -19.656 -0.544 1 98.94 172 ILE B N 1
ATOM 3138 C CA . ILE B 1 172 ? 4.609 -19.812 0.191 1 98.94 172 ILE B CA 1
ATOM 3139 C C . ILE B 1 172 ? 3.465 -19.188 -0.604 1 98.94 172 ILE B C 1
ATOM 3141 O O . ILE B 1 172 ? 3.527 -18.016 -0.981 1 98.94 172 ILE B O 1
ATOM 3145 N N . GLY B 1 173 ? 2.424 -19.875 -0.936 1 98.5 173 GLY B N 1
ATOM 3146 C CA . GLY B 1 173 ? 1.279 -19.422 -1.704 1 98.5 173 GLY B CA 1
ATOM 3147 C C . GLY B 1 173 ? 0.041 -20.266 -1.502 1 98.5 173 GLY B C 1
ATOM 3148 O O . GLY B 1 173 ? 0.12 -21.359 -0.941 1 98.5 173 GLY B O 1
ATOM 3149 N N . ASP B 1 174 ? -1.149 -19.766 -1.951 1 97.75 174 ASP B N 1
ATOM 3150 C CA . ASP B 1 174 ? -2.383 -20.438 -1.565 1 97.75 174 ASP B CA 1
ATOM 3151 C C . ASP B 1 174 ? -3.193 -20.844 -2.793 1 97.75 174 ASP B C 1
ATOM 3153 O O . ASP B 1 174 ? -4.105 -21.672 -2.697 1 97.75 174 ASP B O 1
ATOM 3157 N N . SER B 1 175 ? -2.885 -20.281 -3.965 1 95.69 175 SER B N 1
ATOM 3158 C CA . SER B 1 175 ? -3.836 -20.484 -5.051 1 95.69 175 SER B CA 1
ATOM 3159 C C . SER B 1 175 ? -3.127 -20.875 -6.34 1 95.69 175 SER B C 1
ATOM 3161 O O . SER B 1 175 ? -1.898 -20.969 -6.375 1 95.69 175 SER B O 1
ATOM 3163 N N . ASN B 1 176 ? -3.857 -21.062 -7.406 1 93.06 176 ASN B N 1
ATOM 3164 C CA . ASN B 1 176 ? -3.352 -21.641 -8.648 1 93.06 176 ASN B CA 1
ATOM 3165 C C . ASN B 1 176 ? -2.385 -20.688 -9.352 1 93.06 176 ASN B C 1
ATOM 3167 O O . ASN B 1 176 ? -1.493 -21.141 -10.078 1 93.06 176 ASN B O 1
ATOM 3171 N N . ASN B 1 177 ? -2.572 -19.438 -9.148 1 93.25 177 ASN B N 1
ATOM 3172 C CA . ASN B 1 177 ? -1.642 -18.5 -9.766 1 93.25 177 ASN B CA 1
ATOM 3173 C C . ASN B 1 177 ? -0.245 -18.625 -9.164 1 93.25 177 ASN B C 1
ATOM 3175 O O . ASN B 1 177 ? 0.719 -18.078 -9.703 1 93.25 177 ASN B O 1
ATOM 3179 N N . ASP B 1 178 ? -0.13 -19.359 -8.07 1 97.19 178 ASP B N 1
ATOM 3180 C CA . ASP B 1 178 ? 1.165 -19.609 -7.445 1 97.19 178 ASP B CA 1
ATOM 3181 C C . ASP B 1 178 ? 1.829 -20.859 -8.016 1 97.19 178 ASP B C 1
ATOM 3183 O O . ASP B 1 178 ? 3.02 -21.078 -7.801 1 97.19 178 ASP B O 1
ATOM 3187 N N . MET B 1 179 ? 1.106 -21.641 -8.75 1 97.38 179 MET B N 1
ATOM 3188 C CA . MET B 1 179 ? 1.588 -22.938 -9.203 1 97.38 179 MET B CA 1
ATOM 3189 C C . MET B 1 179 ? 2.906 -22.797 -9.953 1 97.38 179 MET B C 1
ATOM 3191 O O . MET B 1 179 ? 3.814 -23.609 -9.781 1 97.38 179 MET B O 1
ATOM 3195 N N . PRO B 1 180 ? 3.078 -21.766 -10.805 1 98 180 PRO B N 1
ATOM 3196 C CA . PRO B 1 180 ? 4.352 -21.656 -11.523 1 98 180 PRO B CA 1
ATOM 3197 C C . PRO B 1 180 ? 5.559 -21.625 -10.586 1 98 180 PRO B C 1
ATOM 3199 O O . PRO B 1 180 ? 6.59 -22.234 -10.883 1 98 180 PRO B O 1
ATOM 3202 N N . MET B 1 181 ? 5.473 -20.938 -9.438 1 98.25 181 MET B N 1
ATOM 3203 C CA . MET B 1 181 ? 6.641 -20.938 -8.555 1 98.25 181 MET B CA 1
ATOM 3204 C C . MET B 1 181 ? 6.734 -22.234 -7.762 1 98.25 181 MET B C 1
ATOM 3206 O O . MET B 1 181 ? 7.824 -22.641 -7.367 1 98.25 181 MET B O 1
ATOM 3210 N N . PHE B 1 182 ? 5.617 -22.984 -7.645 1 98.69 182 PHE B N 1
ATOM 3211 C CA . PHE B 1 182 ? 5.625 -24.281 -6.969 1 98.69 182 PHE B CA 1
ATOM 3212 C C . PHE B 1 182 ? 6.203 -25.359 -7.879 1 98.69 182 PHE B C 1
ATOM 3214 O O . PHE B 1 182 ? 6.574 -26.438 -7.414 1 98.69 182 PHE B O 1
ATOM 3221 N N . GLN B 1 183 ? 6.223 -25.094 -9.156 1 98.38 183 GLN B N 1
ATOM 3222 C CA . GLN B 1 183 ? 6.75 -26.062 -10.109 1 98.38 183 GLN B CA 1
ATOM 3223 C C . GLN B 1 183 ? 8.273 -26.031 -10.141 1 98.38 183 GLN B C 1
ATOM 3225 O O . GLN B 1 183 ? 8.914 -26.922 -10.688 1 98.38 183 GLN B O 1
ATOM 3230 N N . LEU B 1 184 ? 8.906 -25.047 -9.602 1 98.75 184 LEU B N 1
ATOM 3231 C CA . LEU B 1 184 ? 10.359 -24.984 -9.461 1 98.75 184 LEU B CA 1
ATOM 3232 C C . LEU B 1 184 ? 10.844 -25.938 -8.375 1 98.75 184 LEU B C 1
ATOM 3234 O O . LEU B 1 184 ? 10.078 -26.312 -7.484 1 98.75 184 LEU B O 1
ATOM 3238 N N . PRO B 1 185 ? 12.125 -26.328 -8.445 1 98.69 185 PRO B N 1
ATOM 3239 C CA . PRO B 1 185 ? 12.641 -27.234 -7.414 1 98.69 185 PRO B CA 1
ATOM 3240 C C . PRO B 1 185 ? 13.055 -26.5 -6.141 1 98.69 185 PRO B C 1
ATOM 3242 O O . PRO B 1 185 ? 14.141 -26.734 -5.613 1 98.69 185 PRO B O 1
ATOM 3245 N N . VAL B 1 186 ? 12.18 -25.734 -5.602 1 98.88 186 VAL B N 1
ATOM 3246 C CA . VAL B 1 186 ? 12.359 -24.938 -4.387 1 98.88 186 VAL B CA 1
ATOM 3247 C C . VAL B 1 186 ? 11.672 -25.641 -3.215 1 98.88 186 VAL B C 1
ATOM 3249 O O . VAL B 1 186 ? 11.086 -26.719 -3.379 1 98.88 186 VAL B O 1
ATOM 3252 N N . ARG B 1 187 ? 11.867 -25.141 -2.002 1 98.88 187 ARG B N 1
ATOM 3253 C CA . ARG B 1 187 ? 11.039 -25.547 -0.874 1 98.88 187 ARG B CA 1
ATOM 3254 C C . ARG B 1 187 ? 9.664 -24.906 -0.941 1 98.88 187 ARG B C 1
ATOM 3256 O O . ARG B 1 187 ? 9.531 -23.766 -1.382 1 98.88 187 ARG B O 1
ATOM 3263 N N . LYS B 1 188 ? 8.648 -25.703 -0.559 1 98.88 188 LYS B N 1
ATOM 3264 C CA . LYS B 1 188 ? 7.281 -25.266 -0.828 1 98.88 188 LYS B CA 1
ATOM 3265 C C . LYS B 1 188 ? 6.398 -25.438 0.405 1 98.88 188 LYS B C 1
ATOM 3267 O O . LYS B 1 188 ? 6.422 -26.484 1.051 1 98.88 188 LYS B O 1
ATOM 3272 N N . ALA B 1 189 ? 5.688 -24.391 0.795 1 98.94 189 ALA B N 1
ATOM 3273 C CA . ALA B 1 189 ? 4.695 -24.484 1.863 1 98.94 189 ALA B CA 1
ATOM 3274 C C . ALA B 1 189 ? 3.447 -23.672 1.52 1 98.94 189 ALA B C 1
ATOM 3276 O O . ALA B 1 189 ? 3.48 -22.812 0.634 1 98.94 189 ALA B O 1
ATOM 3277 N N . CYS B 1 190 ? 2.338 -23.984 2.188 1 98.88 190 CYS B N 1
ATOM 3278 C CA . CYS B 1 190 ? 1.088 -23.281 1.908 1 98.88 190 CYS B CA 1
ATOM 3279 C C . CYS B 1 190 ? 0.173 -23.297 3.127 1 98.88 190 CYS B C 1
ATOM 3281 O O . CYS B 1 190 ? 0.357 -24.094 4.043 1 98.88 190 CYS B O 1
ATOM 3283 N N . PRO B 1 191 ? -0.744 -22.344 3.178 1 98.88 191 PRO B N 1
ATOM 3284 C CA . PRO B 1 191 ? -1.73 -22.344 4.258 1 98.88 191 PRO B CA 1
ATOM 3285 C C . PRO B 1 191 ? -2.793 -23.422 4.086 1 98.88 191 PRO B C 1
ATOM 3287 O O . PRO B 1 191 ? -2.896 -24.031 3.016 1 98.88 191 PRO B O 1
ATOM 3290 N N . ALA B 1 192 ? -3.566 -23.594 5.156 1 98.75 192 ALA B N 1
ATOM 3291 C CA . ALA B 1 192 ? -4.629 -24.594 5.16 1 98.75 192 ALA B CA 1
ATOM 3292 C C . ALA B 1 192 ? -5.688 -24.281 4.109 1 98.75 192 ALA B C 1
ATOM 3294 O O . ALA B 1 192 ? -6.34 -25.172 3.58 1 98.75 192 ALA B O 1
ATOM 3295 N N . ASN B 1 193 ? -5.84 -23.062 3.734 1 98.25 193 ASN B N 1
ATOM 3296 C CA . ASN B 1 193 ? -6.887 -22.656 2.801 1 98.25 193 ASN B CA 1
ATOM 3297 C C . ASN B 1 193 ? -6.426 -22.781 1.353 1 98.25 193 ASN B C 1
ATOM 3299 O O . ASN B 1 193 ? -7.16 -22.422 0.429 1 98.25 193 ASN B O 1
ATOM 3303 N N . ALA B 1 194 ? -5.25 -23.234 1.105 1 98.31 194 ALA B N 1
ATOM 3304 C CA . ALA B 1 194 ? -4.738 -23.344 -0.258 1 98.31 194 ALA B CA 1
ATOM 3305 C C . ALA B 1 194 ? -5.574 -24.312 -1.086 1 98.31 194 ALA B C 1
ATOM 3307 O O . ALA B 1 194 ? -6.277 -25.156 -0.534 1 98.31 194 ALA B O 1
ATOM 3308 N N . THR B 1 195 ? -5.543 -24.141 -2.34 1 97.38 195 THR B N 1
ATOM 3309 C CA . THR B 1 195 ? -6.219 -25.078 -3.236 1 97.38 195 THR B CA 1
ATOM 3310 C C . THR B 1 195 ? -5.598 -26.469 -3.141 1 97.38 195 THR B C 1
ATOM 3312 O O . THR B 1 195 ? -4.43 -26.609 -2.77 1 97.38 195 THR B O 1
ATOM 3315 N N . ASP B 1 196 ? -6.352 -27.438 -3.514 1 98.19 196 ASP B N 1
ATOM 3316 C CA . ASP B 1 196 ? -5.895 -28.828 -3.432 1 98.19 196 ASP B CA 1
ATOM 3317 C C . ASP B 1 196 ? -4.633 -29.031 -4.27 1 98.19 196 ASP B C 1
ATOM 3319 O O . ASP B 1 196 ? -3.729 -29.766 -3.863 1 98.19 196 ASP B O 1
ATOM 3323 N N . ASN B 1 197 ? -4.57 -28.406 -5.41 1 97.69 197 ASN B N 1
ATOM 3324 C CA . ASN B 1 197 ? -3.414 -28.547 -6.289 1 97.69 197 ASN B CA 1
ATOM 3325 C C . ASN B 1 197 ? -2.145 -28 -5.641 1 97.69 197 ASN B C 1
ATOM 3327 O O . ASN B 1 197 ? -1.072 -28.594 -5.77 1 97.69 197 ASN B O 1
ATOM 3331 N N . ILE B 1 198 ? -2.266 -26.938 -4.957 1 98.5 198 ILE B N 1
ATOM 3332 C CA . ILE B 1 198 ? -1.12 -26.344 -4.273 1 98.5 198 ILE B CA 1
ATOM 3333 C C . ILE B 1 198 ? -0.704 -27.234 -3.102 1 98.5 198 ILE B C 1
ATOM 3335 O O . ILE B 1 198 ? 0.484 -27.5 -2.916 1 98.5 198 ILE B O 1
ATOM 3339 N N . LYS B 1 199 ? -1.653 -27.703 -2.35 1 98.75 199 LYS B N 1
ATOM 3340 C CA . LYS B 1 199 ? -1.366 -28.594 -1.22 1 98.75 199 LYS B CA 1
ATOM 3341 C C . LYS B 1 199 ? -0.635 -29.844 -1.676 1 98.75 199 LYS B C 1
ATOM 3343 O O . LYS B 1 199 ? 0.308 -30.297 -1.021 1 98.75 199 LYS B O 1
ATOM 3348 N N . ALA B 1 200 ? -1.066 -30.359 -2.789 1 98.5 200 ALA B N 1
ATOM 3349 C CA . ALA B 1 200 ? -0.549 -31.625 -3.293 1 98.5 200 ALA B CA 1
ATOM 3350 C C . ALA B 1 200 ? 0.937 -31.516 -3.621 1 98.5 200 ALA B C 1
ATOM 3352 O O . ALA B 1 200 ? 1.659 -32.531 -3.586 1 98.5 200 ALA B O 1
ATOM 3353 N N . VAL B 1 201 ? 1.422 -30.344 -3.922 1 98.38 201 VAL B N 1
ATOM 3354 C CA . VAL B 1 201 ? 2.807 -30.219 -4.359 1 98.38 201 VAL B CA 1
ATOM 3355 C C . VAL B 1 201 ? 3.629 -29.531 -3.271 1 98.38 201 VAL B C 1
ATOM 3357 O O . VAL B 1 201 ? 4.797 -29.188 -3.486 1 98.38 201 VAL B O 1
ATOM 3360 N N . SER B 1 202 ? 3.076 -29.219 -2.117 1 98.75 202 SER B N 1
ATOM 3361 C CA . SER B 1 202 ? 3.766 -28.531 -1.03 1 98.75 202 SER B CA 1
ATOM 3362 C C . SER B 1 202 ? 4.543 -29.516 -0.16 1 98.75 202 SER B C 1
ATOM 3364 O O . SER B 1 202 ? 4.086 -30.641 0.083 1 98.75 202 SER B O 1
ATOM 3366 N N . ASP B 1 203 ? 5.727 -29.094 0.302 1 98.62 203 ASP B N 1
ATOM 3367 C CA . ASP B 1 203 ? 6.496 -29.859 1.272 1 98.62 203 ASP B CA 1
ATOM 3368 C C . ASP B 1 203 ? 5.848 -29.812 2.654 1 98.62 203 ASP B C 1
ATOM 3370 O O . ASP B 1 203 ? 6.02 -30.734 3.457 1 98.62 203 ASP B O 1
ATOM 3374 N N . PHE B 1 204 ? 5.129 -28.766 2.961 1 98.81 204 PHE B N 1
ATOM 3375 C CA . PHE B 1 204 ? 4.469 -28.578 4.246 1 98.81 204 PHE B CA 1
ATOM 3376 C C . PHE B 1 204 ? 3.166 -27.797 4.078 1 98.81 204 PHE B C 1
ATOM 3378 O O . PHE B 1 204 ? 3.146 -26.75 3.443 1 98.81 204 PHE B O 1
ATOM 3385 N N . VAL B 1 205 ? 2.1 -28.328 4.555 1 98.88 205 VAL B N 1
ATOM 3386 C CA . VAL B 1 205 ? 0.808 -27.656 4.613 1 98.88 205 VAL B CA 1
ATOM 3387 C C . VAL B 1 205 ? 0.504 -27.25 6.055 1 98.88 205 VAL B C 1
ATOM 3389 O O . VAL B 1 205 ? 0.399 -28.094 6.938 1 98.88 205 VAL B O 1
ATOM 3392 N N . SER B 1 206 ? 0.352 -26 6.262 1 98.88 206 SER B N 1
ATOM 3393 C CA . SER B 1 206 ? 0.108 -25.5 7.613 1 98.88 206 SER B CA 1
ATOM 3394 C C . SER B 1 206 ? -1.269 -25.922 8.117 1 98.88 206 SER B C 1
ATOM 3396 O O . SER B 1 206 ? -2.191 -26.125 7.324 1 98.88 206 SER B O 1
ATOM 3398 N N . ASP B 1 207 ? -1.436 -25.984 9.461 1 98.5 207 ASP B N 1
ATOM 3399 C CA . ASP B 1 207 ? -2.73 -26.219 10.094 1 98.5 207 ASP B CA 1
ATOM 3400 C C . ASP B 1 207 ? -3.582 -24.953 10.094 1 98.5 207 ASP B C 1
ATOM 3402 O O . ASP B 1 207 ? -4.789 -25.016 10.344 1 98.5 207 ASP B O 1
ATOM 3406 N N . TYR B 1 208 ? -2.943 -23.859 9.859 1 98.5 208 TYR B N 1
ATOM 3407 C CA . TYR B 1 208 ? -3.637 -22.578 9.961 1 98.5 208 TYR B CA 1
ATOM 3408 C C . TYR B 1 208 ? -3.914 -21.984 8.586 1 98.5 208 TYR B C 1
ATOM 3410 O O . TYR B 1 208 ? -3.105 -22.141 7.664 1 98.5 208 TYR B O 1
ATOM 3418 N N . SER B 1 209 ? -5.043 -21.312 8.445 1 98.12 209 SER B N 1
ATOM 3419 C CA . SER B 1 209 ? -5.414 -20.609 7.215 1 98.12 209 SER B CA 1
ATOM 3420 C C . SER B 1 209 ? -4.891 -19.188 7.207 1 98.12 209 SER B C 1
ATOM 3422 O O . SER B 1 209 ? -4.648 -18.594 8.266 1 98.12 209 SER B O 1
ATOM 3424 N N . TYR B 1 210 ? -4.668 -18.703 6 1 97.38 210 TYR B N 1
ATOM 3425 C CA . TYR B 1 210 ? -4.367 -17.297 5.797 1 97.38 210 TYR B CA 1
ATOM 3426 C C . TYR B 1 210 ? -3.086 -16.906 6.516 1 97.38 210 TYR B C 1
ATOM 3428 O O . TYR B 1 210 ? -2.105 -17.641 6.508 1 97.38 210 TYR B O 1
ATOM 3436 N N . GLY B 1 211 ? -2.934 -15.734 7 1 96.25 211 GLY B N 1
ATOM 3437 C CA . GLY B 1 211 ? -1.683 -15.18 7.492 1 96.25 211 GLY B CA 1
ATOM 3438 C C . GLY B 1 211 ? -1.167 -15.883 8.734 1 96.25 211 GLY B C 1
ATOM 3439 O O . GLY B 1 211 ? 0.032 -15.852 9.016 1 96.25 211 GLY B O 1
ATOM 3440 N N . GLU B 1 212 ? -1.996 -16.562 9.469 1 95.19 212 GLU B N 1
ATOM 3441 C CA . GLU B 1 212 ? -1.61 -17.203 10.719 1 95.19 212 GLU B CA 1
ATOM 3442 C C . GLU B 1 212 ? -0.651 -18.359 10.469 1 95.19 212 GLU B C 1
ATOM 3444 O O . GLU B 1 212 ? 0.034 -18.812 11.391 1 95.19 212 GLU B O 1
ATOM 3449 N N . GLU B 1 213 ? -0.605 -18.766 9.219 1 97.44 213 GLU B N 1
ATOM 3450 C CA . GLU B 1 213 ? 0.212 -19.922 8.844 1 97.44 213 GLU B CA 1
ATOM 3451 C C . GLU B 1 213 ? 1.695 -19.562 8.836 1 97.44 213 GLU B C 1
ATOM 3453 O O . GLU B 1 213 ? 2.551 -20.438 8.992 1 97.44 213 GLU B O 1
ATOM 3458 N N . ILE B 1 214 ? 2.047 -18.328 8.68 1 98.69 214 ILE B N 1
ATOM 3459 C CA . ILE B 1 214 ? 3.418 -17.906 8.422 1 98.69 214 ILE B CA 1
ATOM 3460 C C . ILE B 1 214 ? 4.312 -18.312 9.594 1 98.69 214 ILE B C 1
ATOM 3462 O O . ILE B 1 214 ? 5.406 -18.844 9.398 1 98.69 214 ILE B O 1
ATOM 3466 N N . GLY B 1 215 ? 3.84 -18.062 10.805 1 98.38 215 GLY B N 1
ATOM 3467 C CA . GLY B 1 215 ? 4.613 -18.438 11.969 1 98.38 215 GLY B CA 1
ATOM 3468 C C . GLY B 1 215 ? 4.926 -19.922 12.023 1 98.38 215 GLY B C 1
ATOM 3469 O O . GLY B 1 215 ? 6.059 -20.312 12.305 1 98.38 215 GLY B O 1
ATOM 3470 N N . GLN B 1 216 ? 3.932 -20.75 11.789 1 98.62 216 GLN B N 1
ATOM 3471 C CA . GLN B 1 216 ? 4.117 -22.203 11.82 1 98.62 216 GLN B CA 1
ATOM 3472 C C . GLN B 1 216 ? 5.07 -22.656 10.719 1 98.62 216 GLN B C 1
ATOM 3474 O O . GLN B 1 216 ? 5.938 -23.5 10.953 1 98.62 216 GLN B O 1
ATOM 3479 N N . ILE B 1 217 ? 4.918 -22.078 9.539 1 98.88 217 ILE B N 1
ATOM 3480 C CA . ILE B 1 217 ? 5.766 -22.453 8.406 1 98.88 217 ILE B CA 1
ATOM 3481 C C . ILE B 1 217 ? 7.215 -22.078 8.703 1 98.88 217 ILE B C 1
ATOM 3483 O O . ILE B 1 217 ? 8.125 -22.875 8.484 1 98.88 217 ILE B O 1
ATOM 3487 N N . PHE B 1 218 ? 7.441 -20.891 9.227 1 98.81 218 PHE B N 1
ATOM 3488 C CA . PHE B 1 218 ? 8.797 -20.453 9.539 1 98.81 218 PHE B CA 1
ATOM 3489 C C . PHE B 1 218 ? 9.406 -21.328 10.633 1 98.81 218 PHE B C 1
ATOM 3491 O O . PHE B 1 218 ? 10.602 -21.641 10.586 1 98.81 218 PHE B O 1
ATOM 3498 N N . LYS B 1 219 ? 8.602 -21.719 11.609 1 98.12 219 LYS B N 1
ATOM 3499 C CA . LYS B 1 219 ? 9.086 -22.625 12.641 1 98.12 219 LYS B CA 1
ATOM 3500 C C . LYS B 1 219 ? 9.445 -23.984 12.055 1 98.12 219 LYS B C 1
ATOM 3502 O O . LYS B 1 219 ? 10.492 -24.547 12.375 1 98.12 219 LYS B O 1
ATOM 3507 N N . HIS B 1 220 ? 8.602 -24.516 11.195 1 98.38 220 HIS B N 1
ATOM 3508 C CA . HIS B 1 220 ? 8.812 -25.812 10.562 1 98.38 220 HIS B CA 1
ATOM 3509 C C . HIS B 1 220 ? 10.148 -25.859 9.828 1 98.38 220 HIS B C 1
ATOM 3511 O O . HIS B 1 220 ? 10.867 -26.859 9.914 1 98.38 220 HIS B O 1
ATOM 3517 N N . PHE B 1 221 ? 10.484 -24.797 9.164 1 98.31 221 PHE B N 1
ATOM 3518 C CA . PHE B 1 221 ? 11.695 -24.766 8.359 1 98.31 221 PHE B CA 1
ATOM 3519 C C . PHE B 1 221 ? 12.852 -24.141 9.141 1 98.31 221 PHE B C 1
ATOM 3521 O O . PHE B 1 221 ? 13.883 -23.797 8.57 1 98.31 221 PHE B O 1
ATOM 3528 N N . GLU B 1 222 ? 12.641 -23.828 10.453 1 97.5 222 GLU B N 1
ATOM 3529 C CA . GLU B 1 222 ? 13.648 -23.344 11.375 1 97.5 222 GLU B CA 1
ATOM 3530 C C . GLU B 1 222 ? 14.148 -21.953 10.961 1 97.5 222 GLU B C 1
ATOM 3532 O O . GLU B 1 222 ? 15.352 -21.703 10.945 1 97.5 222 GLU B O 1
ATOM 3537 N N . LEU B 1 223 ? 13.219 -21.109 10.625 1 97.69 223 LEU B N 1
ATOM 3538 C CA . LEU B 1 223 ? 13.555 -19.781 10.156 1 97.69 223 LEU B CA 1
ATOM 3539 C C . LEU B 1 223 ? 13.32 -18.734 11.25 1 97.69 223 LEU B C 1
ATOM 3541 O O . LEU B 1 223 ? 13.586 -17.547 11.055 1 97.69 223 LEU B O 1
ATOM 3545 N N . MET B 1 224 ? 12.703 -19.156 12.258 1 89.19 224 MET B N 1
ATOM 3546 C CA . MET B 1 224 ? 12.484 -18.266 13.406 1 89.19 224 MET B CA 1
ATOM 3547 C C . MET B 1 224 ? 12.805 -18.984 14.711 1 89.19 224 MET B C 1
ATOM 3549 O O . MET B 1 224 ? 12.844 -20.219 14.758 1 89.19 224 MET B O 1
#

Solvent-accessible surface area (backbone atoms only — not comparable to full-atom values): 22303 Å² total; per-residue (Å²): 118,70,48,34,37,42,29,34,41,77,48,28,31,6,37,95,81,41,32,53,31,55,60,22,43,53,36,50,45,52,17,40,75,71,64,39,37,35,26,43,45,25,70,47,36,47,54,36,46,50,37,49,33,48,32,58,55,48,77,36,44,31,23,8,46,26,34,13,29,32,45,40,81,87,72,47,73,50,74,77,39,61,21,65,66,39,46,50,49,48,58,57,42,35,74,78,47,64,41,37,82,42,82,65,44,82,60,43,61,23,36,29,47,31,46,64,48,78,87,44,45,64,61,50,46,52,57,33,45,77,71,53,28,42,68,51,70,76,87,82,46,33,37,37,31,47,69,78,52,28,40,30,51,38,52,50,51,50,32,61,76,66,72,53,55,50,66,24,30,34,38,36,37,23,46,74,79,38,43,56,42,60,70,44,77,42,38,34,33,27,30,50,70,27,37,68,71,53,54,73,66,32,78,41,69,33,92,30,50,19,10,63,15,47,46,55,51,32,48,74,72,64,47,95,117,71,47,34,38,42,30,33,40,78,46,27,33,6,36,96,82,41,31,53,32,53,60,22,43,53,38,50,45,52,17,39,75,70,63,40,36,35,26,44,46,26,71,49,35,47,55,35,45,50,37,49,34,48,31,58,55,49,78,36,44,30,22,8,48,27,34,12,28,34,45,42,83,86,71,48,74,48,73,75,40,61,22,65,66,40,46,52,49,49,58,58,43,36,76,80,46,65,39,36,79,45,81,65,45,82,60,42,63,24,35,29,49,32,45,63,48,78,89,44,44,64,61,50,44,53,55,32,46,76,71,53,29,43,68,51,71,76,86,82,47,33,37,37,31,47,68,80,53,28,39,30,50,38,51,52,50,50,30,61,76,66,72,52,56,50,66,24,30,33,39,36,35,23,46,75,78,40,44,57,42,60,70,45,78,42,39,33,31,26,30,50,69,27,38,70,72,51,52,72,67,32,78,41,69,33,93,30,50,20,10,63,15,49,46,56,51,33,47,74,71,63,47,96

Sequence (448 aa):
MIRLAAIDVDGTLTDRDRLISTKAIESIRSAEKKGLTVSLLSGNVIPVVYALKIFLGINGPVFGENGGIMFDNDGSIKKFFSNEGTNKFLEEMSKRTSMRSILTNRWREASTGFDIDPEDVDYVRKEAESRGFVIFYSGYSWHLMNRGEDKAFAVNKLKEMYSLEYDEILVIGDSNNDMPMFQLPVRKACPANATDNIKAVSDFVSDYSYGEEIGQIFKHFELMMIRLAAIDVDGTLTDRDRLISTKAIESIRSAEKKGLTVSLLSGNVIPVVYALKIFLGINGPVFGENGGIMFDNDGSIKKFFSNEGTNKFLEEMSKRTSMRSILTNRWREASTGFDIDPEDVDYVRKEAESRGFVIFYSGYSWHLMNRGEDKAFAVNKLKEMYSLEYDEILVIGDSNNDMPMFQLPVRKACPANATDNIKAVSDFVSDYSYGEEIGQIFKHFELM

Organism: Thermoplasma acidophilum (strain ATCC 25905 / DSM 1728 / JCM 9062 / NBRC 15155 / AMRC-C165) (NCBI:txid273075)